Protein AF-A0A8T7MBM8-F1 (afdb_monomer_lite)

pLDDT: mean 78.68, std 24.79, range [20.05, 98.75]

Structure (mmCIF, N/CA/C/O backbone):
data_AF-A0A8T7MBM8-F1
#
_entry.id   AF-A0A8T7MBM8-F1
#
loop_
_atom_site.group_PDB
_atom_site.id
_atom_site.type_symbol
_atom_site.label_atom_id
_atom_site.label_alt_id
_atom_site.label_comp_id
_atom_site.label_asym_id
_atom_site.label_entity_id
_atom_site.label_seq_id
_atom_site.pdbx_PDB_ins_code
_atom_site.Cartn_x
_atom_site.Cartn_y
_atom_site.Cartn_z
_atom_site.occupancy
_atom_site.B_iso_or_equiv
_atom_site.auth_seq_id
_atom_site.auth_comp_id
_atom_site.auth_asym_id
_atom_site.auth_atom_id
_atom_site.pdbx_PDB_model_num
ATOM 1 N N . MET A 1 1 ? -38.009 -25.054 -40.367 1.00 29.86 1 MET A N 1
ATOM 2 C CA . MET A 1 1 ? -37.087 -24.595 -41.427 1.00 29.86 1 MET A CA 1
ATOM 3 C C . MET A 1 1 ? -36.625 -23.179 -41.097 1.00 29.86 1 MET A C 1
ATOM 5 O O . MET A 1 1 ? -37.466 -22.328 -40.868 1.00 29.86 1 MET A O 1
ATOM 9 N N . SER A 1 2 ? -35.303 -23.006 -40.994 1.00 27.53 2 SER A N 1
ATOM 10 C CA . SER A 1 2 ? -34.495 -21.773 -40.902 1.00 27.53 2 SER A CA 1
ATOM 11 C C . SER A 1 2 ? -34.910 -20.643 -39.937 1.00 27.53 2 SER A C 1
ATOM 13 O O . SER A 1 2 ? -35.693 -19.759 -40.271 1.00 27.53 2 SER A O 1
ATOM 15 N N . LYS A 1 3 ? -34.276 -20.630 -38.753 1.00 25.22 3 LYS A N 1
ATOM 16 C CA . LYS A 1 3 ? -34.106 -19.444 -37.896 1.00 25.22 3 LYS A CA 1
ATOM 17 C C . LYS A 1 3 ? -32.942 -18.608 -38.447 1.00 25.22 3 LYS A C 1
ATOM 19 O O . LYS A 1 3 ? -31.846 -19.143 -38.594 1.00 25.22 3 LYS A O 1
ATOM 24 N N . LYS A 1 4 ? -33.138 -17.305 -38.666 1.00 24.31 4 LYS A N 1
ATOM 25 C CA . LYS A 1 4 ? -32.042 -16.323 -38.681 1.00 24.31 4 LYS A CA 1
ATOM 26 C C . LYS A 1 4 ? -32.142 -15.478 -37.418 1.00 24.31 4 LYS A C 1
ATOM 28 O O . LYS A 1 4 ? -33.053 -14.674 -37.262 1.00 24.31 4 LYS A O 1
ATOM 33 N N . THR A 1 5 ? -31.208 -15.724 -36.511 1.00 25.12 5 THR A N 1
ATOM 34 C CA . THR A 1 5 ? -30.968 -14.957 -35.293 1.00 25.12 5 THR A CA 1
ATOM 35 C C . THR A 1 5 ? -30.115 -13.745 -35.666 1.00 25.12 5 THR A C 1
ATOM 37 O O . THR A 1 5 ? -29.025 -13.907 -36.214 1.00 25.12 5 THR A O 1
ATOM 40 N N . HIS A 1 6 ? -30.587 -12.535 -35.383 1.00 24.00 6 HIS A N 1
ATOM 41 C CA . HIS A 1 6 ? -29.722 -11.361 -35.292 1.00 24.00 6 HIS A CA 1
ATOM 42 C C . HIS A 1 6 ? -29.535 -11.043 -33.815 1.00 24.00 6 HIS A C 1
ATOM 44 O O . HIS A 1 6 ? -30.366 -10.405 -33.179 1.00 24.00 6 HIS A O 1
ATOM 50 N N . THR A 1 7 ? -28.448 -11.580 -33.267 1.00 22.77 7 THR A N 1
ATOM 51 C CA . THR A 1 7 ? -27.945 -11.247 -31.940 1.00 22.77 7 THR A CA 1
ATOM 52 C C . THR A 1 7 ? -27.159 -9.948 -32.073 1.00 22.77 7 THR A C 1
ATOM 54 O O . THR A 1 7 ? -26.075 -9.935 -32.654 1.00 22.77 7 THR A O 1
ATOM 57 N N . ILE A 1 8 ? -27.713 -8.846 -31.572 1.00 22.77 8 ILE A N 1
ATOM 58 C CA . ILE A 1 8 ? -26.940 -7.632 -31.306 1.00 22.77 8 ILE A CA 1
ATOM 59 C C . ILE A 1 8 ? -26.150 -7.916 -30.028 1.00 22.77 8 ILE A C 1
ATOM 61 O O . ILE A 1 8 ? -26.699 -7.927 -28.927 1.00 22.77 8 ILE A O 1
ATOM 65 N N . THR A 1 9 ? -24.868 -8.227 -30.187 1.00 20.84 9 THR A N 1
ATOM 66 C CA . THR A 1 9 ? -23.931 -8.398 -29.076 1.00 20.84 9 THR A CA 1
ATOM 67 C C . THR A 1 9 ? -23.603 -7.020 -28.511 1.00 20.84 9 THR A C 1
ATOM 69 O O . THR A 1 9 ? -22.792 -6.287 -29.071 1.00 20.84 9 THR A O 1
ATOM 72 N N . VAL A 1 10 ? -24.247 -6.654 -27.403 1.00 21.41 10 VAL A N 1
ATOM 73 C CA . VAL A 1 10 ? -23.812 -5.533 -26.564 1.00 21.41 10 VAL A CA 1
ATOM 74 C C . VAL A 1 10 ? -22.488 -5.944 -25.920 1.00 21.41 10 VAL A C 1
ATOM 76 O O . VAL A 1 10 ? -22.447 -6.823 -25.060 1.00 21.41 10 VAL A O 1
ATOM 79 N N . VAL A 1 11 ? -21.390 -5.349 -26.382 1.00 20.75 11 VAL A N 1
ATOM 80 C CA . VAL A 1 11 ? -20.059 -5.523 -25.795 1.00 20.75 11 VAL A CA 1
ATOM 81 C C . VAL A 1 11 ? -20.015 -4.717 -24.495 1.00 20.75 11 VAL A C 1
ATOM 83 O O . VAL A 1 11 ? -19.770 -3.516 -24.505 1.00 20.75 11 VAL A O 1
ATOM 86 N N . ALA A 1 12 ? -20.292 -5.371 -23.369 1.00 20.05 12 ALA A N 1
ATOM 87 C CA . ALA A 1 12 ? -20.020 -4.821 -22.046 1.00 20.05 12 ALA A CA 1
ATOM 88 C C . ALA A 1 12 ? -18.518 -4.975 -21.751 1.00 20.05 12 ALA A C 1
ATOM 90 O O . ALA A 1 12 ? -18.046 -6.074 -21.456 1.00 20.05 12 ALA A O 1
ATOM 91 N N . VAL A 1 13 ? -17.756 -3.886 -21.872 1.00 22.08 13 VAL A N 1
ATOM 92 C CA . VAL A 1 13 ? -16.358 -3.821 -21.425 1.00 22.08 13 VAL A CA 1
ATOM 93 C C . VAL A 1 13 ? -16.364 -3.507 -19.932 1.00 22.08 13 VAL A C 1
ATOM 95 O O . VAL A 1 13 ? -16.645 -2.386 -19.520 1.00 22.08 13 VAL A O 1
ATOM 98 N N . ILE A 1 14 ? -16.091 -4.521 -19.118 1.00 22.70 14 ILE A N 1
ATOM 99 C CA . ILE A 1 14 ? -15.909 -4.394 -17.674 1.00 22.70 14 ILE A CA 1
ATOM 100 C C . ILE A 1 14 ? -14.422 -4.097 -17.420 1.00 22.70 14 ILE A C 1
ATOM 102 O O . ILE A 1 14 ? -13.568 -4.956 -17.634 1.00 22.70 14 ILE A O 1
ATOM 106 N N . VAL A 1 15 ? -14.102 -2.872 -16.993 1.00 23.73 15 VAL A N 1
ATOM 107 C CA . VAL A 1 15 ? -12.749 -2.460 -16.579 1.00 23.73 15 VAL A CA 1
ATOM 108 C C . VAL A 1 15 ? -12.662 -2.565 -15.052 1.00 23.73 15 VAL A C 1
ATOM 110 O O . VAL A 1 15 ? -13.067 -1.645 -14.354 1.00 23.73 15 VAL A O 1
ATOM 113 N N . PHE A 1 16 ? -12.151 -3.686 -14.531 1.00 28.47 16 PHE A N 1
ATOM 114 C CA . PHE A 1 16 ? -11.891 -3.896 -13.088 1.00 28.47 16 PHE A CA 1
ATOM 115 C C . PHE A 1 16 ? -10.394 -3.901 -12.720 1.00 28.47 16 PHE A C 1
ATOM 117 O O . PHE A 1 16 ? -10.004 -4.377 -11.660 1.00 28.47 16 PHE A O 1
ATOM 124 N N . LEU A 1 17 ? -9.512 -3.384 -13.577 1.00 31.03 17 LEU A N 1
ATOM 125 C CA . LEU A 1 17 ? -8.062 -3.564 -13.428 1.00 31.03 17 LEU A CA 1
ATOM 126 C C . LEU A 1 17 ? -7.311 -2.235 -13.496 1.00 31.03 17 LEU A C 1
ATOM 128 O O . LEU A 1 17 ? -6.780 -1.870 -14.539 1.00 31.03 17 LEU A O 1
ATOM 132 N N . ALA A 1 18 ? -7.260 -1.531 -12.368 1.00 26.72 18 ALA A N 1
ATOM 133 C CA . ALA A 1 18 ? -6.303 -0.448 -12.129 1.00 26.72 18 ALA A CA 1
ATOM 134 C C . ALA A 1 18 ? -5.908 -0.370 -10.644 1.00 26.72 18 ALA A C 1
ATOM 136 O O . ALA A 1 18 ? -5.780 0.709 -10.078 1.00 26.72 18 ALA A O 1
ATOM 137 N N . MET A 1 19 ? -5.747 -1.518 -9.980 1.00 29.83 19 MET A N 1
ATOM 138 C CA . MET A 1 19 ? -5.136 -1.557 -8.650 1.00 29.83 19 MET A CA 1
ATOM 139 C C . MET A 1 19 ? -3.770 -2.208 -8.745 1.00 29.83 19 MET A C 1
ATOM 141 O O . MET A 1 19 ? -3.589 -3.388 -8.454 1.00 29.83 19 MET A O 1
ATOM 145 N N . GLY A 1 20 ? -2.806 -1.397 -9.177 1.00 30.84 20 GLY A N 1
ATOM 146 C CA . GLY A 1 20 ? -1.435 -1.603 -8.756 1.00 30.84 20 GLY A CA 1
ATOM 147 C C . GLY A 1 20 ? -1.306 -1.371 -7.252 1.00 30.84 20 GLY A C 1
ATOM 148 O O . GLY A 1 20 ? -2.107 -0.649 -6.671 1.00 30.84 20 GLY A O 1
ATOM 149 N N . ILE A 1 21 ? -0.328 -2.015 -6.624 1.00 36.88 21 ILE A N 1
ATOM 150 C CA . ILE A 1 21 ? -0.019 -1.957 -5.189 1.00 36.88 21 ILE A CA 1
ATOM 151 C C . ILE A 1 21 ? -0.068 -0.507 -4.673 1.00 36.88 21 ILE A C 1
ATOM 153 O O . ILE A 1 21 ? 0.828 0.284 -4.968 1.00 36.88 21 ILE A O 1
ATOM 157 N N . ILE A 1 22 ? -1.073 -0.158 -3.862 1.00 37.97 22 ILE A N 1
ATOM 158 C CA . ILE A 1 22 ? -1.137 1.146 -3.188 1.00 37.97 22 ILE A CA 1
ATOM 159 C C . ILE A 1 22 ? -0.985 0.939 -1.679 1.00 37.97 22 ILE A C 1
ATOM 161 O O . ILE A 1 22 ? -1.612 0.074 -1.087 1.00 37.97 22 ILE A O 1
ATOM 165 N N . GLY A 1 23 ? -0.032 1.621 -1.046 1.00 37.16 23 GLY A N 1
ATOM 166 C CA . GLY A 1 23 ? 0.089 1.693 0.417 1.00 37.16 23 GLY A CA 1
ATOM 167 C C . GLY A 1 23 ? 1.102 2.750 0.840 1.00 37.16 23 GLY A C 1
ATOM 168 O O . GLY A 1 23 ? 2.300 2.537 0.731 1.00 37.16 23 GLY A O 1
ATOM 169 N N . THR A 1 24 ? 0.628 3.933 1.199 1.00 40.53 24 THR A N 1
ATOM 170 C CA . THR A 1 24 ? 1.448 5.110 1.530 1.00 40.53 24 THR A CA 1
ATOM 171 C C . THR A 1 24 ? 2.363 4.931 2.747 1.00 40.53 24 THR A C 1
ATOM 173 O O . THR A 1 24 ? 2.031 4.253 3.708 1.00 40.53 24 THR A O 1
ATOM 176 N N . CYS A 1 25 ? 3.493 5.630 2.729 1.00 36.38 25 CYS A N 1
ATOM 177 C CA . CYS A 1 25 ? 4.269 5.962 3.914 1.00 36.38 25 CYS A CA 1
ATOM 178 C C . CYS A 1 25 ? 4.114 7.460 4.188 1.00 36.38 25 CYS A C 1
ATOM 180 O O . CYS A 1 25 ? 4.230 8.268 3.269 1.00 36.38 25 CYS A O 1
ATOM 182 N N . ALA A 1 26 ? 3.866 7.846 5.438 1.00 34.12 26 ALA A N 1
ATOM 183 C CA . ALA A 1 26 ? 3.839 9.253 5.813 1.00 34.12 26 ALA A CA 1
ATOM 184 C C . ALA A 1 26 ? 5.271 9.809 5.893 1.00 34.12 26 ALA A C 1
ATOM 186 O O . ALA A 1 26 ? 6.105 9.323 6.660 1.00 34.12 26 ALA A O 1
ATOM 187 N N . GLY A 1 27 ? 5.558 10.834 5.088 1.00 30.20 27 GLY A N 1
ATOM 188 C CA . GLY A 1 27 ? 6.744 11.667 5.251 1.00 30.20 27 GLY A CA 1
ATOM 189 C C . GLY A 1 27 ? 6.566 12.543 6.489 1.00 30.20 27 GLY A C 1
ATOM 190 O O . GLY A 1 27 ? 5.697 13.412 6.505 1.00 30.20 27 GLY A O 1
ATOM 191 N N . TYR A 1 28 ? 7.347 12.303 7.543 1.00 36.00 28 TYR A N 1
ATOM 192 C CA . TYR A 1 28 ? 7.216 13.037 8.804 1.00 36.00 28 TYR A CA 1
ATOM 193 C C . TYR A 1 28 ? 8.291 14.108 8.964 1.00 36.00 28 TYR A C 1
ATOM 195 O O . TYR A 1 28 ? 9.473 13.848 8.764 1.00 36.00 28 TYR A O 1
ATOM 203 N N . LYS A 1 29 ? 7.856 15.290 9.416 1.00 29.52 29 LYS A N 1
ATOM 204 C CA . LYS A 1 29 ? 8.681 16.240 10.172 1.00 29.52 29 LYS A CA 1
ATOM 205 C C . LYS A 1 29 ? 8.641 15.821 11.648 1.00 29.52 29 LYS A C 1
ATOM 207 O O . LYS A 1 29 ? 7.559 15.553 12.174 1.00 29.52 29 LYS A O 1
ATOM 212 N N . GLU A 1 30 ? 9.793 15.741 12.312 1.00 25.31 30 GLU A N 1
ATOM 213 C CA . GLU A 1 30 ? 9.863 15.484 13.754 1.00 25.31 30 GLU A CA 1
ATOM 214 C C . GLU A 1 30 ? 9.206 16.632 14.535 1.00 25.31 30 GLU A C 1
ATOM 216 O O . GLU A 1 30 ? 9.750 17.726 14.660 1.00 25.31 30 GLU A O 1
ATOM 221 N N . THR A 1 31 ? 8.037 16.379 15.116 1.00 25.94 31 THR A N 1
ATOM 222 C CA . THR A 1 31 ? 7.564 17.128 16.286 1.00 25.94 31 THR A CA 1
ATOM 223 C C . THR A 1 31 ? 7.212 16.118 17.365 1.00 25.94 31 THR A C 1
ATOM 225 O O . THR A 1 31 ? 6.305 15.308 17.175 1.00 25.94 31 THR A O 1
ATOM 228 N N . SER A 1 32 ? 7.967 16.147 18.467 1.00 27.31 32 SER A N 1
ATOM 229 C CA . SER A 1 32 ? 7.817 15.267 19.631 1.00 27.31 32 SER A CA 1
ATOM 230 C C . SER A 1 32 ? 6.356 15.155 20.088 1.00 27.31 32 SER A C 1
ATOM 232 O O . SER A 1 32 ? 5.715 16.154 20.410 1.00 27.31 32 SER A O 1
ATOM 234 N N . LEU A 1 33 ? 5.845 13.921 20.148 1.00 32.19 33 LEU A N 1
ATOM 235 C CA . LEU A 1 33 ? 4.547 13.568 20.742 1.00 32.19 33 LEU A CA 1
ATOM 236 C C . LEU A 1 33 ? 4.649 13.250 22.246 1.00 32.19 33 LEU A C 1
ATOM 238 O O . LEU A 1 33 ? 3.642 12.918 22.870 1.00 32.19 33 LEU A O 1
ATOM 242 N N . PHE A 1 34 ? 5.835 13.374 22.849 1.00 27.62 34 PHE A N 1
ATOM 243 C CA . PHE A 1 34 ? 6.048 13.103 24.267 1.00 27.62 34 PHE A CA 1
ATOM 244 C C . PHE A 1 34 ? 6.213 14.408 25.045 1.00 27.62 34 PHE A C 1
ATOM 246 O O . PHE A 1 34 ? 7.314 14.923 25.218 1.00 27.62 34 PHE A O 1
ATOM 253 N N . ALA A 1 35 ? 5.097 14.921 25.557 1.00 25.48 35 ALA A N 1
ATOM 254 C CA . ALA A 1 35 ? 5.090 15.833 26.694 1.00 25.48 35 ALA A CA 1
ATOM 255 C C . ALA A 1 35 ? 4.157 15.250 27.763 1.00 25.48 35 ALA A C 1
ATOM 257 O O . ALA A 1 35 ? 2.996 15.635 27.880 1.00 25.48 35 ALA A O 1
ATOM 258 N N . ALA A 1 36 ? 4.655 14.268 28.517 1.00 26.75 36 ALA A N 1
ATOM 259 C CA . ALA A 1 36 ? 4.037 13.880 29.778 1.00 26.75 36 ALA A CA 1
ATOM 260 C C . ALA A 1 36 ? 4.578 14.818 30.864 1.00 26.75 36 ALA A C 1
ATOM 262 O O . ALA A 1 36 ? 5.779 14.848 31.135 1.00 26.75 36 ALA A O 1
ATOM 263 N N . GLY A 1 37 ? 3.688 15.630 31.434 1.00 27.45 37 GLY A N 1
ATOM 264 C CA . GLY A 1 37 ? 4.007 16.552 32.512 1.00 27.45 37 GLY A CA 1
ATOM 265 C C . GLY A 1 37 ? 4.448 15.807 33.768 1.00 27.45 37 GLY A C 1
ATOM 266 O O . GLY A 1 37 ? 3.707 14.995 34.311 1.00 27.45 37 GLY A O 1
ATOM 267 N N . SER A 1 38 ? 5.644 16.135 34.249 1.00 24.95 38 SER A N 1
ATOM 268 C CA . SER A 1 38 ? 6.058 15.883 35.625 1.00 24.95 38 SER A CA 1
ATOM 269 C C . SER A 1 38 ? 6.191 17.235 36.310 1.00 24.95 38 SER A C 1
ATOM 271 O O . SER A 1 38 ? 7.132 17.985 36.059 1.00 24.95 38 SER A O 1
ATOM 273 N N . SER A 1 39 ? 5.220 17.565 37.157 1.00 25.48 39 SER A N 1
ATOM 274 C CA . SER A 1 39 ? 5.284 18.706 38.060 1.00 25.48 39 SER A CA 1
ATOM 275 C C . SER A 1 39 ? 6.309 18.430 39.161 1.00 25.48 39 SER A C 1
ATOM 277 O O . SER A 1 39 ? 6.067 17.599 40.035 1.00 25.48 39 SER A O 1
ATOM 279 N N . ALA A 1 40 ? 7.426 19.151 39.149 1.00 25.19 40 ALA A N 1
ATOM 280 C CA . ALA A 1 40 ? 8.284 19.308 40.315 1.00 25.19 40 ALA A CA 1
ATOM 281 C C . ALA A 1 40 ? 8.588 20.800 40.484 1.00 25.19 40 ALA A C 1
ATOM 283 O O . ALA A 1 40 ? 9.134 21.442 39.588 1.00 25.19 40 ALA A O 1
ATOM 284 N N . GLN A 1 41 ? 8.145 21.349 41.615 1.00 25.92 41 GLN A N 1
ATOM 285 C CA . GLN A 1 41 ? 8.339 22.734 42.037 1.00 25.92 41 GLN A CA 1
ATOM 286 C C . GLN A 1 41 ? 9.830 23.099 42.045 1.00 25.92 41 GLN A C 1
ATOM 288 O O . GLN A 1 41 ? 10.631 22.394 42.657 1.00 25.92 41 GLN A O 1
ATOM 293 N N . GLN A 1 42 ? 10.185 24.221 41.415 1.00 27.05 42 GLN A N 1
ATOM 294 C CA . GLN A 1 42 ? 11.493 24.853 41.572 1.00 27.05 42 GLN A CA 1
ATOM 295 C C . GLN A 1 42 ? 11.333 26.166 42.332 1.00 27.05 42 GLN A C 1
ATOM 297 O O . GLN A 1 42 ? 10.717 27.118 41.856 1.00 27.05 42 GLN A O 1
ATOM 302 N N . ASP A 1 43 ? 11.883 26.146 43.541 1.00 25.41 43 ASP A N 1
ATOM 303 C CA . ASP A 1 43 ? 12.053 27.273 44.441 1.00 25.41 43 ASP A CA 1
ATOM 304 C C . ASP A 1 43 ? 13.228 28.146 43.969 1.00 25.41 43 ASP A C 1
ATOM 306 O O . ASP A 1 43 ? 14.230 27.660 43.435 1.00 25.41 43 ASP A O 1
ATOM 310 N N . THR A 1 44 ? 13.076 29.455 44.119 1.00 26.00 44 THR A N 1
ATOM 311 C CA . THR A 1 44 ? 13.998 30.476 43.613 1.00 26.00 44 THR A CA 1
ATOM 312 C C . THR A 1 44 ? 15.154 30.731 44.580 1.00 26.00 44 THR A C 1
ATOM 314 O O . THR A 1 44 ? 14.929 30.756 45.784 1.00 26.00 44 THR A O 1
ATOM 317 N N . THR A 1 45 ? 16.354 31.010 44.045 1.00 26.06 45 THR A N 1
ATOM 318 C CA . THR A 1 45 ? 17.342 32.053 44.449 1.00 26.06 45 THR A CA 1
ATOM 319 C C . THR A 1 45 ? 18.807 31.585 44.340 1.00 26.06 45 THR A C 1
ATOM 321 O O . THR A 1 45 ? 19.203 30.637 45.010 1.00 26.06 45 THR A O 1
ATOM 324 N N . ASN A 1 46 ? 19.628 32.263 43.508 1.00 28.33 46 ASN A N 1
ATOM 325 C CA . ASN A 1 46 ? 20.942 32.864 43.862 1.00 28.33 46 ASN A CA 1
ATOM 326 C C . ASN A 1 46 ? 21.782 33.352 42.639 1.00 28.33 46 ASN A C 1
ATOM 328 O O . ASN A 1 46 ? 21.533 32.900 41.522 1.00 28.33 46 ASN A O 1
ATOM 332 N N . PRO A 1 47 ? 22.736 34.306 42.825 1.00 34.12 47 PRO A N 1
ATOM 333 C CA . PRO A 1 47 ? 23.270 35.241 41.807 1.00 34.12 47 PRO A CA 1
ATOM 334 C C . PRO A 1 47 ? 24.690 34.881 41.256 1.00 34.12 47 PRO A C 1
ATOM 336 O O . PRO A 1 47 ? 25.244 33.862 41.667 1.00 34.12 47 PRO A O 1
ATOM 339 N N . PRO A 1 48 ? 25.289 35.652 40.300 1.00 35.84 48 PRO A N 1
ATOM 340 C CA . PRO A 1 48 ? 26.323 35.157 39.368 1.00 35.84 48 PRO A CA 1
ATOM 341 C C . PRO A 1 48 ? 27.791 35.287 39.858 1.00 35.84 48 PRO A C 1
ATOM 343 O O . PRO A 1 48 ? 28.049 36.002 40.828 1.00 35.84 48 PRO A O 1
ATOM 346 N N . PRO A 1 49 ? 28.775 34.631 39.187 1.00 36.44 49 PRO A N 1
ATOM 347 C CA . PRO A 1 49 ? 30.157 34.506 39.677 1.00 36.44 49 PRO A CA 1
ATOM 348 C C . PRO A 1 49 ? 31.153 35.561 39.118 1.00 36.44 49 PRO A C 1
ATOM 350 O O . PRO A 1 49 ? 30.892 36.149 38.067 1.00 36.44 49 PRO A O 1
ATOM 353 N N . PRO A 1 50 ? 32.329 35.767 39.765 1.00 33.66 50 PRO A N 1
ATOM 354 C CA . PRO A 1 50 ? 33.385 36.697 39.324 1.00 33.66 50 PRO A CA 1
ATOM 355 C C . PRO A 1 50 ? 34.553 36.017 38.541 1.00 33.66 50 PRO A C 1
ATOM 357 O O . PRO A 1 50 ? 34.592 34.788 38.452 1.00 33.66 50 PRO A O 1
ATOM 360 N N . PRO A 1 51 ? 35.505 36.782 37.939 1.00 38.12 51 PRO A N 1
ATOM 361 C CA . PRO A 1 51 ? 36.320 36.330 36.798 1.00 38.12 51 PRO A CA 1
ATOM 362 C C . PRO A 1 51 ? 37.751 35.817 37.111 1.00 38.12 51 PRO A C 1
ATOM 364 O O . PRO A 1 51 ? 38.284 35.967 38.206 1.00 38.12 51 PRO A O 1
ATOM 367 N N . ARG A 1 52 ? 38.361 35.207 36.078 1.00 35.28 52 ARG A N 1
ATOM 368 C CA . ARG A 1 52 ? 39.634 34.442 36.001 1.00 35.28 52 ARG A CA 1
ATOM 369 C C . ARG A 1 52 ? 40.913 35.316 35.853 1.00 35.28 52 ARG A C 1
ATOM 371 O O . ARG A 1 52 ? 40.815 36.377 35.242 1.00 35.28 52 ARG A O 1
ATOM 378 N N . PRO A 1 53 ? 42.127 34.827 36.219 1.00 30.91 53 PRO A N 1
ATOM 379 C CA . PRO A 1 53 ? 43.420 35.381 35.768 1.00 30.91 53 PRO A CA 1
ATOM 380 C C . PRO A 1 53 ? 44.268 34.474 34.825 1.00 30.91 53 PRO A C 1
ATOM 382 O O . PRO A 1 53 ? 44.042 33.270 34.708 1.00 30.91 53 PRO A O 1
ATOM 385 N N . GLN A 1 54 ? 45.238 35.101 34.135 1.00 27.61 54 GLN A N 1
ATOM 386 C CA . GLN A 1 54 ? 46.070 34.640 32.997 1.00 27.61 54 GLN A CA 1
ATOM 387 C C . GLN A 1 54 ? 47.527 34.216 33.351 1.00 27.61 54 GLN A C 1
ATOM 389 O O . GLN A 1 54 ? 48.066 34.665 34.359 1.00 27.61 54 GLN A O 1
ATOM 394 N N . SER A 1 55 ? 48.188 33.529 32.390 1.00 30.03 55 SER A N 1
ATOM 395 C CA . SER A 1 55 ? 49.585 33.710 31.877 1.00 30.03 55 SER A CA 1
ATOM 396 C C . SER A 1 55 ? 50.632 32.555 31.974 1.00 30.03 55 SER A C 1
ATOM 398 O O . SER A 1 55 ? 50.597 31.727 32.873 1.00 30.03 55 SER A O 1
ATOM 400 N N . SER A 1 56 ? 51.489 32.522 30.931 1.00 27.14 56 SER A N 1
ATOM 401 C CA . SER A 1 56 ? 52.381 31.518 30.259 1.00 27.14 56 SER A CA 1
ATOM 402 C C . SER A 1 56 ? 53.774 31.271 30.940 1.00 27.14 56 SER A C 1
ATOM 404 O O . SER A 1 56 ? 53.857 31.676 32.095 1.00 27.14 56 SER A O 1
ATOM 406 N N . PRO A 1 57 ? 54.902 30.726 30.343 1.00 39.06 57 PRO A N 1
ATOM 407 C CA . PRO A 1 57 ? 55.268 30.296 28.955 1.00 39.06 57 PRO A CA 1
ATOM 408 C C . PRO A 1 57 ? 56.183 29.016 28.776 1.00 39.06 57 PRO A C 1
ATOM 410 O O . PRO A 1 57 ? 56.453 28.280 29.716 1.00 39.06 57 PRO A O 1
ATOM 413 N N . ARG A 1 58 ? 56.657 28.761 27.528 1.00 29.09 58 ARG A N 1
ATOM 414 C CA . ARG A 1 58 ? 57.463 27.622 26.961 1.00 29.09 58 ARG A CA 1
ATOM 415 C C . ARG A 1 58 ? 58.900 28.054 26.531 1.00 29.09 58 ARG A C 1
ATOM 417 O O . ARG A 1 58 ? 59.081 29.257 26.361 1.00 29.09 58 ARG A O 1
ATOM 424 N N . PRO A 1 59 ? 59.883 27.144 26.258 1.00 32.81 59 PRO A N 1
ATOM 425 C CA . PRO A 1 59 ? 60.521 27.042 24.898 1.00 32.81 59 PRO A CA 1
ATOM 426 C C . PRO A 1 59 ? 61.040 25.616 24.459 1.00 32.81 59 PRO A C 1
ATOM 428 O O . PRO A 1 59 ? 61.403 24.823 25.315 1.00 32.81 59 PRO A O 1
ATOM 431 N N . GLN A 1 60 ? 60.840 25.161 23.190 1.00 26.22 60 GLN A N 1
ATOM 432 C CA . GLN A 1 60 ? 61.782 24.906 22.028 1.00 26.22 60 GLN A CA 1
ATOM 433 C C . GLN A 1 60 ? 62.693 23.630 22.130 1.00 26.22 60 GLN A C 1
ATOM 435 O O . GLN A 1 60 ? 63.221 23.395 23.198 1.00 26.22 60 GLN A O 1
ATOM 440 N N . SER A 1 61 ? 62.966 22.732 21.145 1.00 26.48 61 SER A N 1
ATOM 441 C CA . SER A 1 61 ? 63.059 22.758 19.658 1.00 26.48 61 SER A CA 1
ATOM 442 C C . SER A 1 61 ? 63.065 21.339 18.966 1.00 26.48 61 SER A C 1
ATOM 444 O O . SER A 1 61 ? 63.558 20.378 19.540 1.00 26.48 61 SER A O 1
ATOM 446 N N . SER A 1 62 ? 62.460 21.283 17.756 1.00 23.91 62 SER A N 1
ATOM 447 C CA . SER A 1 62 ? 62.503 20.487 16.471 1.00 23.91 62 SER A CA 1
ATOM 448 C C . SER A 1 62 ? 63.390 19.225 16.196 1.00 23.91 62 SER A C 1
ATOM 450 O O . SER A 1 62 ? 64.349 19.039 16.933 1.00 23.91 62 SER A O 1
ATOM 452 N N . PRO A 1 63 ? 63.243 18.456 15.055 1.00 32.22 63 PRO A N 1
ATOM 453 C CA . PRO A 1 63 ? 62.222 18.413 13.969 1.00 32.22 63 PRO A CA 1
ATOM 454 C C . PRO A 1 63 ? 61.662 17.005 13.536 1.00 32.22 63 PRO A C 1
ATOM 456 O O . PRO A 1 63 ? 62.089 15.948 13.983 1.00 32.22 63 PRO A O 1
ATOM 459 N N . ARG A 1 64 ? 60.684 17.075 12.610 1.00 24.25 64 ARG A N 1
ATOM 460 C CA . ARG A 1 64 ? 59.709 16.126 11.992 1.00 24.25 64 ARG A CA 1
ATOM 461 C C . ARG A 1 64 ? 60.261 14.921 11.178 1.00 24.25 64 ARG A C 1
ATOM 463 O O . ARG A 1 64 ? 61.340 15.029 10.605 1.00 24.25 64 ARG A O 1
ATOM 470 N N . PRO A 1 65 ? 59.425 13.881 10.939 1.00 24.58 65 PRO A N 1
ATOM 471 C CA . PRO A 1 65 ? 58.793 13.730 9.614 1.00 24.58 65 PRO A CA 1
ATOM 472 C C . PRO A 1 65 ? 57.259 13.561 9.640 1.00 24.58 65 PRO A C 1
ATOM 474 O O . PRO A 1 65 ? 56.632 13.333 10.669 1.00 24.58 65 PRO A O 1
ATOM 477 N N . GLN A 1 66 ? 56.668 13.816 8.475 1.00 24.61 66 GLN A N 1
ATOM 478 C CA . GLN A 1 66 ? 55.279 14.182 8.197 1.00 24.61 66 GLN A CA 1
ATOM 479 C C . GLN A 1 66 ? 54.222 13.126 8.575 1.00 24.61 66 GLN A C 1
ATOM 481 O O . GLN A 1 66 ? 54.186 12.042 8.007 1.00 24.61 66 GLN A O 1
ATOM 486 N N . SER A 1 67 ? 53.275 13.521 9.430 1.00 26.30 67 SER A N 1
ATOM 487 C CA . SER A 1 67 ? 51.912 12.984 9.483 1.00 26.30 67 SER A CA 1
ATOM 488 C C . SER A 1 67 ? 50.912 14.072 9.067 1.00 26.30 67 SER A C 1
ATOM 490 O O . SER A 1 67 ? 51.105 15.265 9.345 1.00 26.30 67 SER A O 1
ATOM 492 N N . SER A 1 68 ? 49.895 13.648 8.320 1.00 26.19 68 SER A N 1
ATOM 493 C CA . SER A 1 68 ? 48.818 14.454 7.741 1.00 26.19 68 SER A CA 1
ATOM 494 C C . SER A 1 68 ? 47.938 15.107 8.822 1.00 26.19 68 SER A C 1
ATOM 496 O O . SER A 1 68 ? 47.630 14.440 9.810 1.00 26.19 68 SER A O 1
ATOM 498 N N . PRO A 1 69 ? 47.504 16.375 8.669 1.00 25.81 69 PRO A N 1
ATOM 499 C CA . PRO A 1 69 ? 46.546 17.001 9.578 1.00 25.81 69 PRO A CA 1
ATOM 500 C C . PRO A 1 69 ? 45.089 16.610 9.250 1.00 25.81 69 PRO A C 1
ATOM 502 O O . PRO A 1 69 ? 44.798 16.238 8.111 1.00 25.81 69 PRO A O 1
ATOM 505 N N . PRO A 1 70 ? 44.176 16.715 10.233 1.00 25.66 70 PRO A N 1
ATOM 506 C CA . PRO A 1 70 ? 42.769 16.333 10.107 1.00 25.66 70 PRO A CA 1
ATOM 507 C C . PRO A 1 70 ? 41.997 17.324 9.219 1.00 25.66 70 PRO A C 1
ATOM 509 O O . PRO A 1 70 ? 42.369 18.502 9.178 1.00 25.66 70 PRO A O 1
ATOM 512 N N . PRO A 1 71 ? 40.909 16.915 8.535 1.00 25.72 71 PRO A N 1
ATOM 513 C CA . PRO A 1 71 ? 40.091 17.867 7.806 1.00 25.72 71 PRO A CA 1
ATOM 514 C C . PRO A 1 71 ? 39.377 18.812 8.774 1.00 25.72 71 PRO A C 1
ATOM 516 O O . PRO A 1 71 ? 38.843 18.420 9.810 1.00 25.72 71 PRO A O 1
ATOM 519 N N . SER A 1 72 ? 39.416 20.077 8.390 1.00 24.27 72 SER A N 1
ATOM 520 C CA . SER A 1 72 ? 38.826 21.256 9.003 1.00 24.27 72 SER A CA 1
ATOM 521 C C . SER A 1 72 ? 37.334 21.132 9.319 1.00 24.27 72 SER A C 1
ATOM 523 O O . SER A 1 72 ? 36.549 20.733 8.462 1.00 24.27 72 SER A O 1
ATOM 525 N N . ASN A 1 73 ? 36.949 21.641 10.493 1.00 29.64 73 ASN A N 1
ATOM 526 C CA . ASN A 1 73 ? 35.605 22.153 10.757 1.00 29.64 73 ASN A CA 1
ATOM 527 C C . ASN A 1 73 ? 35.300 23.273 9.745 1.00 29.64 73 ASN A C 1
ATOM 529 O O . ASN A 1 73 ? 35.776 24.399 9.891 1.00 29.64 73 ASN A O 1
ATOM 533 N N . GLN A 1 74 ? 34.533 22.948 8.707 1.00 26.17 74 GLN A N 1
ATOM 534 C CA . GLN A 1 74 ? 33.788 23.913 7.906 1.00 26.17 74 GLN A CA 1
ATOM 535 C C . GLN A 1 74 ? 32.312 23.784 8.275 1.00 26.17 74 GLN A C 1
ATOM 537 O O . GLN A 1 74 ? 31.823 22.689 8.539 1.00 26.17 74 GLN A O 1
ATOM 542 N N . GLY A 1 75 ? 31.668 24.943 8.399 1.00 24.81 75 GLY A N 1
ATOM 543 C CA . GLY A 1 75 ? 30.429 25.152 9.131 1.00 24.81 75 GLY A CA 1
ATOM 544 C C . GLY A 1 75 ? 29.299 24.200 8.765 1.00 24.81 75 GLY A C 1
ATOM 545 O O . GLY A 1 75 ? 29.059 23.898 7.598 1.00 24.81 75 GLY A O 1
ATOM 546 N N . GLN A 1 76 ? 28.574 23.794 9.806 1.00 25.27 76 GLN A N 1
ATOM 547 C CA . GLN A 1 76 ? 27.209 23.308 9.699 1.00 25.27 76 GLN A CA 1
ATOM 548 C C . GLN A 1 76 ? 26.414 24.290 8.840 1.00 25.27 76 GLN A C 1
ATOM 550 O O . GLN A 1 76 ? 26.144 25.418 9.247 1.00 25.27 76 GLN A O 1
ATOM 555 N N . ASN A 1 77 ? 26.071 23.844 7.642 1.00 23.22 77 ASN A N 1
ATOM 556 C CA . ASN A 1 77 ? 25.016 24.422 6.842 1.00 23.22 77 ASN A CA 1
ATOM 557 C C . ASN A 1 77 ? 23.763 23.606 7.203 1.00 23.22 77 ASN A C 1
ATOM 559 O O . ASN A 1 77 ? 23.693 22.442 6.807 1.00 23.22 77 ASN A O 1
ATOM 563 N N . PRO A 1 78 ? 22.817 24.115 8.014 1.00 29.17 78 PRO A N 1
ATOM 564 C CA . PRO A 1 78 ? 21.556 23.426 8.249 1.00 29.17 78 PRO A CA 1
ATOM 565 C C . PRO A 1 78 ? 20.689 23.651 7.006 1.00 29.17 78 PRO A C 1
ATOM 567 O O . PRO A 1 78 ? 19.916 24.602 6.930 1.00 29.17 78 PRO A O 1
ATOM 570 N N . GLY A 1 79 ? 20.915 22.844 5.970 1.00 24.91 79 GLY A N 1
ATOM 571 C CA . GLY A 1 79 ? 20.306 23.013 4.657 1.00 24.91 79 GLY A CA 1
ATOM 572 C C . GLY A 1 79 ? 19.772 21.694 4.112 1.00 24.91 79 GLY A C 1
ATOM 573 O O . GLY A 1 79 ? 20.556 20.795 3.829 1.00 24.91 79 GLY A O 1
ATOM 574 N N . ALA A 1 80 ? 18.449 21.661 3.916 1.00 27.11 80 ALA A N 1
ATOM 575 C CA . ALA A 1 80 ? 17.638 20.636 3.251 1.00 27.11 80 ALA A CA 1
ATOM 576 C C . ALA A 1 80 ? 17.445 19.297 3.995 1.00 27.11 80 ALA A C 1
ATOM 578 O O . ALA A 1 80 ? 18.001 18.271 3.610 1.00 27.11 80 ALA A O 1
ATOM 579 N N . ASP A 1 81 ? 16.532 19.278 4.974 1.00 28.61 81 ASP A N 1
ATOM 580 C CA . ASP A 1 81 ? 15.880 18.038 5.422 1.00 28.61 81 ASP A CA 1
ATOM 581 C C . ASP A 1 81 ? 14.922 17.534 4.329 1.00 28.61 81 ASP A C 1
ATOM 583 O O . ASP A 1 81 ? 13.718 17.805 4.317 1.00 28.61 81 ASP A O 1
ATOM 587 N N . SER A 1 82 ? 15.473 16.803 3.358 1.00 33.72 82 SER A N 1
ATOM 588 C CA . SER A 1 82 ? 14.689 15.915 2.503 1.00 33.72 82 SER A CA 1
ATOM 589 C C . SER A 1 82 ? 14.039 14.849 3.383 1.00 33.72 82 SER A C 1
ATOM 591 O O . SER A 1 82 ? 14.732 14.220 4.180 1.00 33.72 82 SER A O 1
ATOM 593 N N . THR A 1 83 ? 12.741 14.601 3.228 1.00 47.56 83 THR A N 1
ATOM 594 C CA . THR A 1 83 ? 12.059 13.457 3.847 1.00 47.56 83 THR A CA 1
ATOM 595 C C . THR A 1 83 ? 12.708 12.175 3.318 1.00 47.56 83 THR A C 1
ATOM 597 O O . THR A 1 83 ? 12.411 11.735 2.211 1.00 47.56 83 THR A O 1
ATOM 600 N N . GLN A 1 84 ? 13.671 11.613 4.054 1.00 59.56 84 GLN A N 1
ATOM 601 C CA . GLN A 1 84 ? 14.366 10.405 3.624 1.00 59.56 84 GLN A CA 1
ATOM 602 C C . GLN A 1 84 ? 13.504 9.184 3.946 1.00 59.56 84 GLN A C 1
ATOM 604 O O . GLN A 1 84 ? 13.229 8.886 5.109 1.00 59.56 84 GLN A O 1
ATOM 609 N N . TYR A 1 85 ? 13.077 8.462 2.911 1.00 76.94 85 TYR A N 1
ATOM 610 C CA . TYR A 1 85 ? 12.439 7.160 3.071 1.00 76.94 85 TYR A CA 1
ATOM 611 C C . TYR A 1 85 ? 13.507 6.137 3.444 1.00 76.94 85 TYR A C 1
ATOM 613 O O . TYR A 1 85 ? 14.179 5.591 2.580 1.00 76.94 85 TYR A O 1
ATOM 621 N N . THR A 1 86 ? 13.683 5.894 4.740 1.00 85.75 86 THR A N 1
ATOM 622 C CA . THR A 1 86 ? 14.629 4.898 5.254 1.00 85.75 86 THR A CA 1
ATOM 623 C C . THR A 1 86 ? 13.905 3.847 6.078 1.00 85.75 86 THR A C 1
ATOM 625 O O . THR A 1 86 ? 12.809 4.070 6.603 1.00 85.75 86 THR A O 1
ATOM 628 N N . LEU A 1 87 ? 14.536 2.681 6.217 1.00 86.62 87 LEU A N 1
ATOM 629 C CA . LEU A 1 87 ? 14.043 1.637 7.109 1.00 86.62 87 LEU A CA 1
ATOM 630 C C . LEU A 1 87 ? 13.989 2.119 8.567 1.00 86.62 87 LEU A C 1
ATOM 632 O O . LEU A 1 87 ? 13.039 1.816 9.282 1.00 86.62 87 LEU A O 1
ATOM 636 N N . GLU A 1 88 ? 14.975 2.911 8.990 1.00 86.81 88 GLU A N 1
ATOM 637 C CA . GLU A 1 88 ? 15.023 3.494 10.332 1.00 86.81 88 GLU A CA 1
ATOM 638 C C . GLU A 1 88 ? 13.839 4.435 10.582 1.00 86.81 88 GLU A C 1
ATOM 640 O O . GLU A 1 88 ? 13.141 4.293 11.586 1.00 86.81 88 GLU A O 1
ATOM 645 N N . GLN A 1 89 ? 13.521 5.304 9.617 1.00 85.19 89 GLN A N 1
ATOM 646 C CA . GLN A 1 89 ? 12.351 6.175 9.691 1.00 85.19 89 GLN A CA 1
ATOM 647 C C . GLN A 1 89 ? 11.046 5.370 9.742 1.00 85.19 89 GLN A C 1
ATOM 649 O O . GLN A 1 89 ? 10.165 5.673 10.551 1.00 85.19 89 GLN A O 1
ATOM 654 N N . ALA A 1 90 ? 10.918 4.325 8.918 1.00 85.38 90 ALA A N 1
ATOM 655 C CA . ALA A 1 90 ? 9.738 3.460 8.904 1.00 85.38 90 ALA A CA 1
ATOM 656 C C . ALA A 1 90 ? 9.550 2.687 10.224 1.00 85.38 90 ALA A C 1
ATOM 658 O O . ALA A 1 90 ? 8.423 2.384 10.622 1.00 85.38 90 ALA A O 1
ATOM 659 N N . MET A 1 91 ? 10.642 2.385 10.925 1.00 87.69 91 MET A N 1
ATOM 660 C CA . MET A 1 91 ? 10.632 1.710 12.224 1.00 87.69 91 MET A CA 1
ATOM 661 C C . MET A 1 91 ? 10.564 2.669 13.419 1.00 87.69 91 MET A C 1
ATOM 663 O O . MET A 1 91 ? 10.478 2.201 14.554 1.00 87.69 91 MET A O 1
ATOM 667 N N . SER A 1 92 ? 10.596 3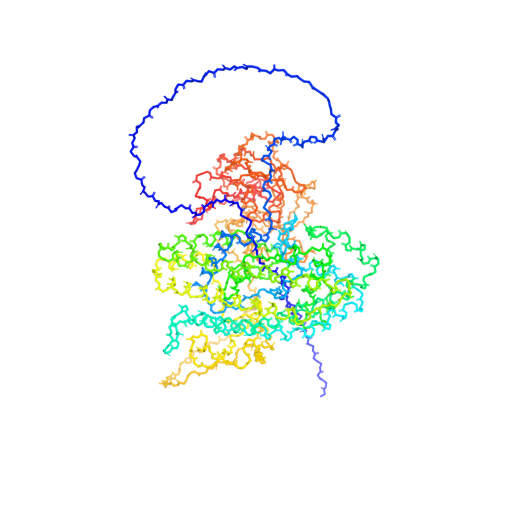.985 13.188 1.00 87.06 92 SER A N 1
ATOM 668 C CA . SER A 1 92 ? 10.514 4.980 14.257 1.00 87.06 92 SER A CA 1
ATOM 669 C C . SER A 1 92 ? 9.194 4.886 15.026 1.00 87.06 92 SER A C 1
ATOM 671 O O . SER A 1 92 ? 8.135 4.583 14.465 1.00 87.06 92 SER A O 1
ATOM 673 N N . ASP A 1 93 ? 9.248 5.211 16.318 1.00 87.19 93 ASP A N 1
ATOM 674 C CA . ASP A 1 93 ? 8.098 5.156 17.224 1.00 87.19 93 ASP A CA 1
ATOM 675 C C . ASP A 1 93 ? 6.908 5.961 16.684 1.00 87.19 93 ASP A C 1
ATOM 677 O O . ASP A 1 93 ? 5.769 5.506 16.746 1.00 87.19 93 ASP A O 1
ATOM 681 N N . ASN A 1 94 ? 7.166 7.132 16.096 1.00 83.69 94 ASN A N 1
ATOM 682 C CA . ASN A 1 94 ? 6.124 7.990 15.538 1.00 83.69 94 ASN A CA 1
ATOM 683 C C . ASN A 1 94 ? 5.464 7.390 14.282 1.00 83.69 94 ASN A C 1
ATOM 685 O O . ASN A 1 94 ? 4.234 7.405 14.159 1.00 83.69 94 ASN A O 1
ATOM 689 N N . ALA A 1 95 ? 6.266 6.845 13.360 1.00 81.69 95 ALA A N 1
ATOM 690 C CA . ALA A 1 95 ? 5.755 6.232 12.136 1.00 81.69 95 ALA A CA 1
ATOM 691 C C . ALA A 1 95 ? 4.914 4.984 12.448 1.00 81.69 95 ALA A C 1
ATOM 693 O O . ALA A 1 95 ? 3.822 4.803 11.896 1.00 81.69 95 ALA A O 1
ATOM 694 N N . GLN A 1 96 ? 5.389 4.165 13.390 1.00 89.69 96 GLN A N 1
ATOM 695 C CA . GLN A 1 96 ? 4.671 2.995 13.887 1.00 89.69 96 GLN A CA 1
ATOM 696 C C . GLN A 1 96 ? 3.386 3.389 14.624 1.00 89.69 96 GLN A C 1
ATOM 698 O O . GLN A 1 96 ? 2.314 2.877 14.302 1.00 89.69 96 GLN A O 1
ATOM 703 N N . LEU A 1 97 ? 3.451 4.343 15.559 1.00 88.75 97 LEU A N 1
ATOM 704 C CA . LEU A 1 97 ? 2.293 4.762 16.353 1.00 88.75 97 LEU A CA 1
ATOM 705 C C . LEU A 1 97 ? 1.167 5.307 15.490 1.00 88.75 97 LEU A C 1
ATOM 707 O O . LEU A 1 97 ? 0.019 4.906 15.662 1.00 88.75 97 LEU A O 1
ATOM 711 N N . SER A 1 98 ? 1.491 6.185 14.548 1.00 84.00 98 SER A N 1
ATOM 712 C CA . SER A 1 98 ? 0.496 6.777 13.656 1.00 84.00 98 SER A CA 1
ATOM 713 C C . SER A 1 98 ? -0.241 5.718 12.839 1.00 84.00 98 SER A C 1
ATOM 715 O O . SER A 1 98 ? -1.464 5.739 12.721 1.00 84.00 98 SER A O 1
ATOM 717 N N . THR A 1 99 ? 0.504 4.740 12.339 1.00 87.38 99 THR A N 1
ATOM 718 C CA . THR A 1 99 ? -0.014 3.644 11.522 1.00 87.38 99 THR A CA 1
ATOM 719 C C . THR A 1 99 ? -0.871 2.657 12.312 1.00 87.38 99 THR A C 1
ATOM 721 O O . THR A 1 99 ? -1.929 2.211 11.857 1.00 87.38 99 THR A O 1
ATOM 724 N N . ILE A 1 100 ? -0.439 2.324 13.524 1.00 94.75 100 ILE A N 1
ATOM 725 C CA . ILE A 1 100 ? -1.183 1.443 14.425 1.00 94.75 100 ILE A CA 1
ATOM 726 C C . ILE A 1 100 ? -2.455 2.147 14.893 1.00 94.75 100 ILE A C 1
ATOM 728 O O . ILE A 1 100 ? -3.527 1.549 14.876 1.00 94.75 100 ILE A O 1
ATOM 732 N N . ALA A 1 101 ? -2.377 3.436 15.224 1.00 95.38 101 ALA A N 1
ATOM 733 C CA . ALA A 1 101 ? -3.534 4.256 15.558 1.00 95.38 101 ALA A CA 1
ATOM 734 C C . ALA A 1 101 ? -4.537 4.347 14.394 1.00 95.38 101 ALA A C 1
ATOM 736 O O . ALA A 1 101 ? -5.738 4.183 14.607 1.00 95.38 101 ALA A O 1
ATOM 737 N N . PHE A 1 102 ? -4.056 4.531 13.162 1.00 93.69 102 PHE A N 1
ATOM 738 C CA . PHE A 1 102 ? -4.882 4.497 11.952 1.00 93.69 102 PHE A CA 1
ATOM 739 C C . PHE A 1 102 ? -5.602 3.154 11.778 1.00 93.69 102 PHE A C 1
ATOM 741 O O . PHE A 1 102 ? -6.801 3.111 11.501 1.00 93.69 102 PHE A O 1
ATOM 748 N N . SER A 1 103 ? -4.887 2.050 12.003 1.00 95.75 103 SER A N 1
ATOM 749 C CA . SER A 1 103 ? -5.463 0.701 11.980 1.00 95.75 103 SER A CA 1
ATOM 750 C C . SER A 1 103 ? -6.495 0.505 13.093 1.00 95.75 103 SER A C 1
ATOM 752 O O . SER A 1 103 ? -7.542 -0.091 12.857 1.00 95.75 103 SER A O 1
ATOM 754 N N . GLY A 1 104 ? -6.253 1.062 14.282 1.00 97.50 104 GLY A N 1
ATOM 755 C CA . GLY A 1 104 ? -7.204 1.066 15.393 1.00 97.50 104 GLY A CA 1
ATOM 756 C C . GLY A 1 104 ? -8.497 1.803 15.049 1.00 97.50 104 GLY A C 1
ATOM 757 O O . GLY A 1 104 ? -9.581 1.260 15.262 1.00 97.50 104 GLY A O 1
ATOM 758 N N . LEU A 1 105 ? -8.395 2.992 14.441 1.00 97.06 105 LEU A N 1
ATOM 759 C CA . LEU A 1 105 ? -9.545 3.737 13.924 1.00 97.06 105 LEU A CA 1
ATOM 760 C C . LEU A 1 105 ? -10.343 2.894 12.926 1.00 97.06 105 LEU A C 1
ATOM 762 O O . LEU A 1 105 ? -11.546 2.702 13.119 1.00 97.06 105 LEU A O 1
ATOM 766 N N . ALA A 1 106 ? -9.676 2.370 11.894 1.00 95.50 106 ALA A N 1
ATOM 767 C CA . ALA A 1 106 ? -10.310 1.577 10.846 1.00 95.50 106 ALA A CA 1
ATOM 768 C C . ALA A 1 106 ? -10.986 0.317 11.406 1.00 95.50 106 ALA A C 1
ATOM 770 O O . ALA A 1 106 ? -12.122 0.005 11.050 1.00 95.50 106 ALA A O 1
ATOM 771 N N . PHE A 1 107 ? -10.336 -0.369 12.345 1.00 97.69 107 PHE A N 1
ATOM 772 C CA . PHE A 1 107 ? -10.852 -1.601 12.917 1.00 97.69 107 PHE A CA 1
ATOM 773 C C . PHE A 1 107 ? -12.054 -1.363 13.824 1.00 97.69 107 PHE A C 1
ATOM 775 O O . PHE A 1 107 ? -13.081 -2.021 13.669 1.00 97.69 107 PHE A O 1
ATOM 782 N N . ILE A 1 108 ? -11.961 -0.399 14.742 1.00 97.69 108 ILE A N 1
ATOM 783 C CA . ILE A 1 108 ? -13.025 -0.097 15.708 1.00 97.69 108 ILE A CA 1
ATOM 784 C C . ILE A 1 108 ? -14.289 0.402 15.000 1.00 97.69 108 ILE A C 1
ATOM 786 O O . ILE A 1 108 ? -15.399 0.075 15.416 1.00 97.69 108 ILE A O 1
ATOM 790 N N . THR A 1 109 ? -14.134 1.177 13.926 1.00 95.62 109 THR A N 1
ATOM 791 C CA . THR A 1 109 ? -15.260 1.827 13.232 1.00 95.62 109 THR A CA 1
ATOM 792 C C 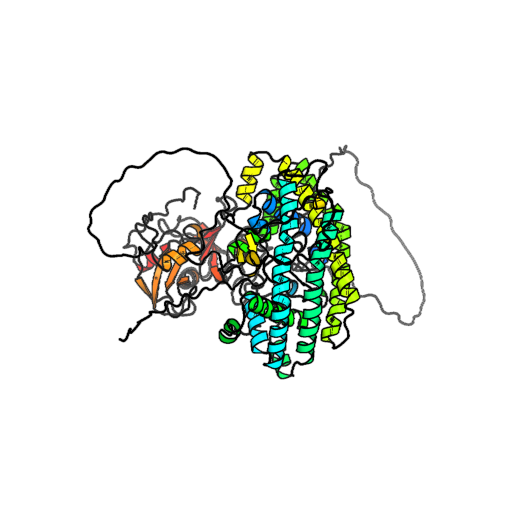. THR A 1 109 ? -15.693 1.126 11.940 1.00 95.62 109 THR A C 1
ATOM 794 O O . THR A 1 109 ? -16.712 1.496 11.354 1.00 95.62 109 THR A O 1
ATOM 797 N N . GLY A 1 110 ? -14.925 0.136 11.479 1.00 94.31 110 GLY A N 1
ATOM 798 C CA . GLY A 1 110 ? -15.171 -0.627 10.256 1.00 94.31 110 GLY A CA 1
ATOM 799 C C . GLY A 1 110 ? -15.963 -1.919 10.469 1.00 94.31 110 GLY A C 1
ATOM 800 O O . GLY A 1 110 ? -16.514 -2.184 11.539 1.00 94.31 110 GLY A O 1
ATOM 801 N N . SER A 1 111 ? -15.982 -2.763 9.439 1.00 94.50 111 SER A N 1
ATOM 802 C CA . SER A 1 111 ? -16.708 -4.037 9.405 1.00 94.50 111 SER A CA 1
ATOM 803 C C . SER A 1 111 ? -15.791 -5.210 9.051 1.00 94.50 111 SER A C 1
ATOM 805 O O . SER A 1 111 ? -14.695 -5.014 8.530 1.00 94.50 111 SER A O 1
ATOM 807 N N . SER A 1 112 ? -16.268 -6.440 9.266 1.00 94.94 112 SER A N 1
ATOM 808 C CA . SER A 1 112 ? -15.562 -7.660 8.844 1.00 94.94 112 SER A CA 1
ATOM 809 C C . SER A 1 112 ? -15.228 -7.662 7.349 1.00 94.94 112 SER A C 1
ATOM 811 O O . SER A 1 112 ? -14.154 -8.103 6.956 1.00 94.94 112 SER A O 1
ATOM 813 N N . GLY A 1 113 ? -16.117 -7.122 6.511 1.00 94.81 113 GLY A N 1
ATOM 814 C CA . GLY A 1 113 ? -15.862 -6.946 5.085 1.00 94.81 113 GLY A CA 1
ATOM 815 C C . GLY A 1 113 ? -14.708 -5.984 4.798 1.00 94.81 113 GLY A C 1
ATOM 816 O O . GLY A 1 113 ? -13.858 -6.286 3.965 1.00 94.81 113 GLY A O 1
ATOM 817 N N . ALA A 1 114 ? -14.632 -4.859 5.514 1.00 94.31 114 ALA A N 1
ATOM 818 C CA . ALA A 1 114 ? -13.556 -3.882 5.338 1.00 94.31 114 ALA A CA 1
ATOM 819 C C . ALA A 1 114 ? -12.183 -4.463 5.714 1.00 94.31 114 ALA A C 1
ATOM 821 O O . ALA A 1 114 ? -11.205 -4.215 5.015 1.00 94.31 114 ALA A O 1
ATOM 822 N N . ASP A 1 115 ? -12.110 -5.288 6.762 1.00 96.00 115 ASP A N 1
ATOM 823 C CA . ASP A 1 115 ? -10.854 -5.920 7.193 1.00 96.00 115 ASP A CA 1
ATOM 824 C C . ASP A 1 115 ? -10.248 -6.828 6.117 1.00 96.00 115 ASP A C 1
ATOM 826 O O . ASP A 1 115 ? -9.026 -6.942 6.006 1.00 96.00 115 ASP A O 1
ATOM 830 N N . THR A 1 116 ? -11.106 -7.452 5.301 1.00 95.25 116 THR A N 1
ATOM 831 C CA . THR A 1 116 ? -10.685 -8.402 4.259 1.00 95.25 116 THR A CA 1
ATOM 832 C C . THR A 1 116 ? -9.999 -7.733 3.075 1.00 95.25 116 THR A C 1
ATOM 834 O O . THR A 1 116 ? -9.200 -8.384 2.394 1.00 95.25 116 THR A O 1
ATOM 837 N N . PHE A 1 117 ? -10.244 -6.436 2.868 1.00 92.81 117 PHE A N 1
ATOM 838 C CA . PHE A 1 117 ? -9.658 -5.678 1.774 1.00 92.81 117 PHE A CA 1
ATOM 839 C C . PHE A 1 117 ? -8.135 -5.603 1.908 1.00 92.81 117 PHE A C 1
ATOM 841 O O . PHE A 1 117 ? -7.592 -5.196 2.936 1.00 92.81 117 PHE A O 1
ATOM 848 N N . MET A 1 118 ? -7.438 -5.969 0.840 1.00 88.50 118 MET A N 1
ATOM 849 C CA . MET A 1 118 ? -5.990 -5.846 0.739 1.00 88.50 118 MET A CA 1
ATOM 850 C C . MET A 1 118 ? -5.610 -5.652 -0.728 1.00 88.50 118 MET A C 1
ATOM 852 O O . MET A 1 118 ? -5.971 -6.498 -1.544 1.00 88.50 118 MET A O 1
ATOM 856 N N . PRO A 1 119 ? -4.880 -4.588 -1.095 1.00 80.69 119 PRO A N 1
ATOM 857 C CA . PRO A 1 119 ? -4.442 -4.397 -2.469 1.00 80.69 119 PRO A CA 1
ATOM 858 C C . PRO A 1 119 ? -3.627 -5.599 -2.983 1.00 80.69 119 PRO A C 1
ATOM 860 O O . PRO A 1 119 ? -2.902 -6.231 -2.200 1.00 80.69 119 PRO A O 1
ATOM 863 N N . PRO A 1 120 ? -3.698 -5.919 -4.287 1.00 72.44 120 PRO A N 1
ATOM 864 C CA . PRO A 1 120 ? -2.801 -6.891 -4.902 1.00 72.44 120 PRO A CA 1
ATOM 865 C C . PRO A 1 120 ? -1.327 -6.533 -4.671 1.00 72.44 120 PRO A C 1
ATOM 867 O O . PRO A 1 120 ? -0.998 -5.370 -4.447 1.00 72.44 120 PRO A O 1
ATOM 870 N N . GLY A 1 121 ? -0.446 -7.539 -4.703 1.00 74.06 121 GLY A N 1
ATOM 871 C CA . GLY A 1 121 ? 1.010 -7.379 -4.554 1.00 74.06 121 GLY A CA 1
ATOM 872 C C . GLY A 1 121 ? 1.493 -6.974 -3.151 1.00 74.06 121 GLY A C 1
ATOM 873 O O . GLY A 1 121 ? 2.646 -6.607 -2.960 1.00 74.06 121 GLY A O 1
ATOM 874 N N . LYS A 1 122 ? 0.639 -7.089 -2.127 1.00 79.00 122 LYS A N 1
ATOM 875 C CA . LYS A 1 122 ? 1.031 -6.950 -0.712 1.00 79.00 122 LYS A CA 1
ATOM 876 C C . LYS A 1 122 ? 1.630 -8.224 -0.110 1.00 79.00 122 LYS A C 1
ATOM 878 O O . LYS A 1 122 ? 1.794 -8.303 1.098 1.00 79.00 122 LYS A O 1
ATOM 883 N N . VAL A 1 123 ? 2.010 -9.204 -0.919 1.00 85.00 123 VAL A N 1
ATOM 884 C CA . VAL A 1 123 ? 2.663 -10.454 -0.488 1.00 85.00 123 VAL A CA 1
ATOM 885 C C . VAL A 1 123 ? 3.931 -10.671 -1.304 1.00 85.00 123 VAL A C 1
ATOM 887 O O . VAL A 1 123 ? 3.997 -10.233 -2.455 1.00 85.00 123 VAL A O 1
ATOM 890 N N . ALA A 1 124 ? 4.914 -11.359 -0.728 1.00 85.56 124 ALA A N 1
ATOM 891 C CA . ALA A 1 124 ? 6.242 -11.545 -1.304 1.00 85.56 124 ALA A CA 1
ATOM 892 C C . ALA A 1 124 ? 6.944 -10.217 -1.648 1.00 85.56 124 ALA A C 1
ATOM 894 O O . ALA A 1 124 ? 7.423 -10.005 -2.755 1.00 85.56 124 ALA A O 1
ATOM 895 N N . ASP A 1 125 ? 6.985 -9.302 -0.683 1.00 86.25 125 ASP A N 1
ATOM 896 C CA . ASP A 1 125 ? 7.527 -7.946 -0.831 1.00 86.25 125 ASP A CA 1
ATOM 897 C C . ASP A 1 125 ? 9.013 -7.900 -0.461 1.00 86.25 125 ASP A C 1
ATOM 899 O O . ASP A 1 125 ? 9.380 -7.451 0.627 1.00 86.25 125 ASP A O 1
ATOM 903 N N . PHE A 1 126 ? 9.852 -8.439 -1.347 1.00 94.94 126 PHE A N 1
ATOM 904 C CA . PHE A 1 126 ? 11.321 -8.468 -1.229 1.00 94.94 126 PHE A CA 1
ATOM 905 C C . PHE A 1 126 ? 12.015 -7.974 -2.513 1.00 94.94 126 PHE A C 1
ATOM 907 O O . PHE A 1 126 ? 13.165 -8.318 -2.775 1.00 94.94 126 PHE A O 1
ATOM 914 N N . PHE A 1 127 ? 11.296 -7.211 -3.345 1.00 96.06 127 PHE A N 1
ATOM 915 C CA . PHE A 1 127 ? 11.716 -6.839 -4.706 1.00 96.06 127 PHE A CA 1
ATOM 916 C C . PHE A 1 127 ? 11.772 -5.319 -4.930 1.00 96.06 127 PHE A C 1
ATOM 918 O O . PHE A 1 127 ? 11.806 -4.847 -6.066 1.00 96.06 127 PHE A O 1
ATOM 925 N N . GLY A 1 128 ? 11.726 -4.532 -3.854 1.00 94.06 128 GLY A N 1
ATOM 926 C CA . GLY A 1 128 ? 12.012 -3.096 -3.880 1.00 94.06 128 GLY A CA 1
ATOM 927 C C . GLY A 1 128 ? 10.945 -2.196 -4.499 1.00 94.06 128 GLY A C 1
ATOM 928 O O . GLY A 1 128 ? 11.157 -0.987 -4.596 1.00 94.06 128 GLY A O 1
ATOM 929 N N . PHE A 1 129 ? 9.793 -2.744 -4.897 1.00 94.12 129 PHE A N 1
ATOM 930 C CA . PHE A 1 129 ? 8.738 -1.973 -5.558 1.00 94.12 129 PHE A CA 1
ATOM 931 C C . PHE A 1 129 ? 8.147 -0.891 -4.648 1.00 94.12 129 PHE A C 1
ATOM 933 O O . PHE A 1 129 ? 7.958 0.243 -5.083 1.00 94.12 129 PHE A O 1
ATOM 940 N N . GLN A 1 130 ? 7.892 -1.217 -3.376 1.00 90.56 130 GLN A N 1
ATOM 941 C CA . GLN A 1 130 ? 7.362 -0.249 -2.416 1.00 90.56 130 GLN A CA 1
ATOM 942 C C . GLN A 1 130 ? 8.323 0.935 -2.234 1.00 90.56 130 GLN A C 1
ATOM 944 O O . GLN A 1 130 ? 7.893 2.076 -2.359 1.00 90.56 130 GLN A O 1
ATOM 949 N N . TYR A 1 131 ? 9.620 0.670 -2.039 1.00 92.69 131 TYR A N 1
ATOM 950 C CA . TYR A 1 131 ? 10.628 1.725 -1.922 1.00 92.69 131 TYR A CA 1
ATOM 951 C C . TYR A 1 131 ? 10.692 2.588 -3.179 1.00 92.69 131 TYR A C 1
ATOM 953 O O . TYR A 1 131 ? 10.578 3.802 -3.075 1.00 92.69 131 TYR A O 1
ATOM 961 N N . MET A 1 132 ? 10.797 1.965 -4.362 1.00 94.75 132 MET A N 1
ATOM 962 C CA . MET A 1 132 ? 10.835 2.650 -5.663 1.00 94.75 132 MET A CA 1
ATOM 963 C C . MET A 1 132 ? 9.698 3.662 -5.821 1.00 94.75 132 MET A C 1
ATOM 965 O O . MET A 1 132 ? 9.880 4.743 -6.377 1.00 94.75 132 MET A O 1
ATOM 969 N N . ARG A 1 133 ? 8.522 3.282 -5.329 1.00 88.19 133 ARG A N 1
ATOM 970 C CA . ARG A 1 133 ? 7.310 4.079 -5.380 1.00 88.19 133 ARG A CA 1
ATOM 971 C C . ARG A 1 133 ? 7.347 5.259 -4.417 1.00 88.19 133 ARG A C 1
ATOM 973 O O . ARG A 1 133 ? 6.994 6.363 -4.811 1.00 88.19 133 ARG A O 1
ATOM 980 N N . ASP A 1 134 ? 7.783 5.035 -3.185 1.00 85.38 134 ASP A N 1
ATOM 981 C CA . ASP A 1 134 ? 7.820 6.082 -2.162 1.00 85.38 134 ASP A CA 1
ATOM 982 C C . ASP A 1 134 ? 8.883 7.146 -2.479 1.00 85.38 134 ASP A C 1
ATOM 984 O O . ASP A 1 134 ? 8.662 8.332 -2.247 1.00 85.38 134 ASP A O 1
ATOM 988 N N . VAL A 1 135 ? 10.002 6.750 -3.097 1.00 86.12 135 VAL A N 1
ATOM 989 C CA . VAL A 1 135 ? 11.082 7.674 -3.484 1.00 86.12 135 VAL A CA 1
ATOM 990 C C . VAL A 1 135 ? 10.883 8.340 -4.852 1.00 86.12 135 VAL A C 1
ATOM 992 O O . VAL A 1 135 ? 11.792 9.030 -5.319 1.00 86.12 135 VAL A O 1
ATOM 995 N N . ASP A 1 136 ? 9.738 8.139 -5.516 1.00 85.75 136 ASP A N 1
ATOM 996 C CA . ASP A 1 136 ? 9.481 8.700 -6.844 1.00 85.75 136 ASP A CA 1
ATOM 997 C C . ASP A 1 136 ? 9.513 10.235 -6.836 1.00 85.75 136 ASP A C 1
ATOM 999 O O . ASP A 1 136 ? 8.635 10.920 -6.311 1.00 85.75 136 ASP A O 1
ATOM 1003 N N . THR A 1 137 ? 10.525 10.783 -7.499 1.00 80.38 137 THR A N 1
ATOM 1004 C CA . THR A 1 137 ? 10.785 12.225 -7.594 1.00 80.38 137 THR A CA 1
ATOM 1005 C C . THR A 1 137 ? 9.785 12.954 -8.486 1.00 80.38 137 THR A C 1
ATOM 1007 O O . THR A 1 137 ? 9.653 14.173 -8.390 1.00 80.38 137 THR A O 1
ATOM 1010 N N . ALA A 1 138 ? 9.054 12.222 -9.330 1.00 72.06 138 ALA A N 1
ATOM 1011 C CA . ALA A 1 138 ? 8.004 12.778 -10.172 1.00 72.06 138 ALA A CA 1
ATOM 1012 C C . ALA A 1 138 ? 6.662 12.949 -9.436 1.00 72.06 138 ALA A C 1
ATOM 1014 O O . ALA A 1 138 ? 5.756 13.586 -9.973 1.00 72.06 138 ALA A O 1
ATOM 1015 N N . GLY A 1 139 ? 6.520 12.398 -8.225 1.00 71.94 139 GLY A N 1
ATOM 1016 C CA . GLY A 1 139 ? 5.300 12.484 -7.420 1.00 71.94 139 GLY A CA 1
ATOM 1017 C C . GLY A 1 139 ? 4.159 11.567 -7.878 1.00 71.94 139 GLY A C 1
ATOM 1018 O O . GLY A 1 139 ? 3.059 11.666 -7.343 1.00 71.94 139 GLY A O 1
ATOM 1019 N N . TYR A 1 140 ? 4.399 10.662 -8.829 1.00 77.62 140 TYR A N 1
ATOM 1020 C CA . TYR A 1 140 ? 3.433 9.683 -9.338 1.00 77.62 140 TYR A CA 1
ATOM 1021 C C . TYR A 1 140 ? 3.468 8.351 -8.593 1.00 77.62 140 TYR A C 1
ATOM 1023 O O . TYR A 1 140 ? 2.608 7.512 -8.844 1.00 77.62 140 TYR A O 1
ATOM 1031 N N . GLY A 1 141 ? 4.393 8.147 -7.653 1.00 74.00 141 GLY A N 1
ATOM 1032 C CA . GLY A 1 141 ? 4.446 6.940 -6.823 1.00 74.00 141 GLY A CA 1
ATOM 1033 C C . GLY A 1 141 ? 3.090 6.531 -6.226 1.00 74.00 141 GLY A C 1
ATOM 1034 O O . GLY A 1 141 ? 2.718 5.361 -6.189 1.00 74.00 141 GLY A O 1
ATOM 1035 N N . HIS A 1 142 ? 2.269 7.489 -5.810 1.00 73.06 142 HIS A N 1
ATOM 1036 C CA . HIS A 1 142 ? 0.954 7.201 -5.224 1.00 73.06 142 HIS A CA 1
ATOM 1037 C C . HIS A 1 142 ? -0.216 7.315 -6.203 1.00 73.06 142 HIS A C 1
ATOM 1039 O O . HIS A 1 142 ? -1.370 7.284 -5.776 1.00 73.06 142 HIS A O 1
ATOM 1045 N N . ASN A 1 143 ? 0.076 7.411 -7.500 1.00 76.81 143 ASN A N 1
ATOM 1046 C CA . ASN A 1 143 ? -0.909 7.353 -8.565 1.00 76.81 143 ASN A CA 1
ATOM 1047 C C . ASN A 1 143 ? -1.171 5.896 -8.979 1.00 76.81 143 ASN A C 1
ATOM 1049 O O . ASN A 1 143 ? -0.263 5.063 -9.036 1.00 76.81 143 ASN A O 1
ATOM 1053 N N . THR A 1 144 ? -2.418 5.588 -9.322 1.00 68.88 144 THR A N 1
ATOM 1054 C CA . THR A 1 144 ? -2.832 4.226 -9.702 1.00 68.88 144 THR A CA 1
ATOM 1055 C C . THR A 1 144 ? -2.164 3.698 -10.986 1.00 68.88 144 THR A C 1
ATOM 1057 O O . THR A 1 144 ? -2.082 2.484 -11.183 1.00 68.88 144 THR A O 1
ATOM 1060 N N . THR A 1 145 ? -1.636 4.580 -11.844 1.00 78.31 145 THR A N 1
ATOM 1061 C CA . THR A 1 145 ? -0.959 4.219 -13.102 1.00 78.31 145 THR A CA 1
ATOM 1062 C C . THR A 1 145 ? 0.513 3.843 -12.925 1.00 78.31 145 THR A C 1
ATOM 1064 O O . THR A 1 145 ? 1.092 3.256 -13.840 1.00 78.31 145 THR A O 1
ATOM 1067 N N . PHE A 1 146 ? 1.120 4.114 -11.761 1.00 84.00 146 PHE A N 1
ATOM 1068 C CA . PHE A 1 146 ? 2.551 3.897 -11.516 1.00 84.00 146 PHE A CA 1
ATOM 1069 C C . PHE A 1 146 ? 2.985 2.459 -11.818 1.00 84.00 146 PHE A C 1
ATOM 1071 O O . PHE A 1 146 ? 3.904 2.239 -12.607 1.00 84.00 146 PHE A O 1
ATOM 1078 N N . LEU A 1 147 ? 2.268 1.479 -11.248 1.00 91.19 147 LEU A N 1
ATOM 1079 C CA . LEU A 1 147 ? 2.526 0.056 -11.480 1.00 91.19 147 LEU A CA 1
ATOM 1080 C C . LEU A 1 147 ? 2.321 -0.315 -12.949 1.00 91.19 147 LEU A C 1
ATOM 1082 O O . LEU A 1 147 ? 3.181 -0.957 -13.549 1.00 91.19 147 LEU A O 1
ATOM 1086 N N . SER A 1 148 ? 1.187 0.086 -13.529 1.00 88.50 148 SER A N 1
ATOM 1087 C CA . SER A 1 148 ? 0.838 -0.282 -14.901 1.00 88.50 148 SER A CA 1
ATOM 1088 C C . SER A 1 148 ? 1.854 0.257 -15.901 1.00 88.50 148 SER A C 1
ATOM 1090 O O . SER A 1 148 ? 2.247 -0.472 -16.806 1.00 88.50 148 SER A O 1
ATOM 1092 N N . ARG A 1 149 ? 2.353 1.488 -15.716 1.00 89.94 149 ARG A N 1
ATOM 1093 C CA . ARG A 1 149 ? 3.353 2.076 -16.615 1.00 89.94 149 ARG A CA 1
ATOM 1094 C C . ARG A 1 149 ? 4.658 1.291 -16.595 1.00 89.94 149 ARG A C 1
ATOM 1096 O O . ARG A 1 149 ? 5.151 0.922 -17.660 1.00 89.94 149 ARG A O 1
ATOM 1103 N N . VAL A 1 150 ? 5.214 0.995 -15.418 1.00 96.94 150 VAL A N 1
ATOM 1104 C CA . VAL A 1 150 ? 6.467 0.226 -15.340 1.00 96.94 150 VAL A CA 1
ATOM 1105 C C . VAL A 1 150 ? 6.287 -1.213 -15.834 1.00 96.94 150 VAL A C 1
ATOM 1107 O O . VAL A 1 150 ? 7.112 -1.701 -16.605 1.00 96.94 150 VAL A O 1
ATOM 1110 N N . ALA A 1 151 ? 5.180 -1.870 -15.475 1.00 97.38 151 ALA A N 1
ATOM 1111 C CA . ALA A 1 151 ? 4.884 -3.231 -15.912 1.00 97.38 151 ALA A CA 1
ATOM 1112 C C . ALA A 1 151 ? 4.700 -3.319 -17.435 1.00 97.38 151 ALA A C 1
ATOM 1114 O O . ALA A 1 151 ? 5.285 -4.200 -18.063 1.00 97.38 151 ALA A O 1
ATOM 1115 N N . ASN A 1 152 ? 3.968 -2.383 -18.050 1.00 96.75 152 ASN A N 1
ATOM 1116 C CA . ASN A 1 152 ? 3.781 -2.340 -19.503 1.00 96.75 152 ASN A CA 1
ATOM 1117 C C . ASN A 1 152 ? 5.108 -2.147 -20.243 1.00 96.75 152 ASN A C 1
ATOM 1119 O O . ASN A 1 152 ? 5.336 -2.803 -21.255 1.00 96.75 152 ASN A O 1
ATOM 1123 N N . ASN A 1 153 ? 6.008 -1.304 -19.724 1.00 98.31 153 ASN A N 1
ATOM 1124 C CA . ASN A 1 153 ? 7.351 -1.143 -20.289 1.00 98.31 153 ASN A CA 1
ATOM 1125 C C . ASN A 1 153 ? 8.147 -2.453 -20.249 1.00 98.31 153 ASN A C 1
ATOM 1127 O O . ASN A 1 153 ? 8.741 -2.842 -21.254 1.00 98.31 153 ASN A O 1
ATOM 1131 N N . VAL A 1 154 ? 8.132 -3.163 -19.117 1.00 98.56 154 VAL A N 1
ATOM 1132 C CA . VAL A 1 154 ? 8.802 -4.466 -19.004 1.00 98.56 154 VAL A CA 1
ATOM 1133 C C . VAL A 1 154 ? 8.170 -5.481 -19.953 1.00 98.56 154 VAL A C 1
ATOM 1135 O O . VAL A 1 154 ? 8.881 -6.125 -20.716 1.00 98.56 154 VAL A O 1
ATOM 1138 N N . LEU A 1 155 ? 6.844 -5.600 -19.991 1.00 98.31 155 LEU A N 1
ATOM 1139 C CA . LEU A 1 155 ? 6.164 -6.539 -20.888 1.00 98.31 155 LEU A CA 1
ATOM 1140 C C . LEU A 1 155 ? 6.370 -6.211 -22.369 1.00 98.31 155 LEU A C 1
ATOM 1142 O O . LEU A 1 155 ? 6.430 -7.126 -23.184 1.00 98.31 155 LEU A O 1
ATOM 1146 N N . TYR A 1 156 ? 6.499 -4.938 -22.733 1.00 97.38 156 TYR A N 1
ATOM 1147 C CA . TYR A 1 156 ? 6.866 -4.527 -24.086 1.00 97.38 156 TYR A CA 1
ATOM 1148 C C . TYR A 1 156 ? 8.300 -4.939 -24.441 1.00 97.38 156 TYR A C 1
ATOM 1150 O O . TYR A 1 156 ? 8.561 -5.355 -25.567 1.00 97.38 156 TYR A O 1
ATOM 1158 N N . LEU A 1 157 ? 9.211 -4.875 -23.468 1.00 97.69 157 LEU A N 1
ATOM 1159 C CA . LEU A 1 157 ? 10.627 -5.187 -23.631 1.00 97.69 157 LEU A CA 1
ATOM 1160 C C . LEU A 1 157 ? 10.939 -6.685 -23.772 1.00 97.69 157 LEU A C 1
ATOM 1162 O O . LEU A 1 157 ? 11.876 -7.060 -24.483 1.00 97.69 157 LEU A O 1
ATOM 1166 N N . LEU A 1 158 ? 10.233 -7.537 -23.027 1.00 98.44 158 LEU A N 1
ATOM 1167 C CA . LEU A 1 158 ? 10.530 -8.969 -22.967 1.00 98.44 158 LEU A CA 1
ATOM 1168 C C . LEU A 1 158 ? 10.233 -9.668 -24.302 1.00 98.44 158 LEU A C 1
ATOM 1170 O O . LEU A 1 158 ? 9.248 -9.361 -24.969 1.00 98.44 158 LEU A O 1
ATOM 1174 N N . ASN A 1 159 ? 11.049 -10.660 -24.665 1.00 98.12 159 ASN A N 1
ATOM 1175 C CA . ASN A 1 159 ? 10.749 -11.556 -25.787 1.00 98.12 159 ASN A CA 1
ATOM 1176 C C . ASN A 1 159 ? 9.741 -12.651 -25.385 1.00 98.12 159 ASN A C 1
ATOM 1178 O O . ASN A 1 159 ? 9.444 -12.832 -24.201 1.00 98.12 159 ASN A O 1
ATOM 1182 N N . ASP A 1 160 ? 9.235 -13.411 -26.358 1.00 97.69 160 ASP A N 1
ATOM 1183 C CA . ASP A 1 160 ? 8.200 -14.430 -26.125 1.00 97.69 160 ASP A CA 1
ATOM 1184 C C . ASP A 1 160 ? 8.617 -15.490 -25.096 1.00 97.69 160 ASP A C 1
ATOM 1186 O O . ASP A 1 160 ? 7.819 -15.861 -24.235 1.00 97.69 160 ASP A O 1
ATOM 1190 N N . THR A 1 161 ? 9.879 -15.929 -25.115 1.00 98.38 161 THR A N 1
ATOM 1191 C CA . THR A 1 161 ? 10.411 -16.903 -24.148 1.00 98.38 161 THR A CA 1
ATOM 1192 C C . THR A 1 161 ? 10.416 -16.340 -22.725 1.00 98.38 161 THR A C 1
ATOM 1194 O O . THR A 1 161 ? 10.027 -17.027 -21.780 1.00 98.38 161 THR A O 1
ATOM 1197 N N . GLN A 1 162 ? 10.826 -15.082 -22.549 1.00 98.69 162 GLN A N 1
ATOM 1198 C CA . GLN A 1 162 ? 10.824 -14.406 -21.249 1.00 98.69 162 GLN A CA 1
ATOM 1199 C C . GLN A 1 162 ? 9.392 -14.139 -20.754 1.00 98.69 162 GLN A C 1
ATOM 1201 O O . GLN A 1 162 ? 9.095 -14.396 -19.586 1.00 98.69 162 GLN A O 1
ATOM 1206 N N . LYS A 1 163 ? 8.474 -13.701 -21.629 1.00 98.31 163 LYS A N 1
ATOM 1207 C CA . LYS A 1 163 ? 7.050 -13.531 -21.276 1.00 98.31 163 LYS A CA 1
ATOM 1208 C C . LYS A 1 163 ? 6.410 -14.858 -20.878 1.00 98.31 163 LYS A C 1
ATOM 1210 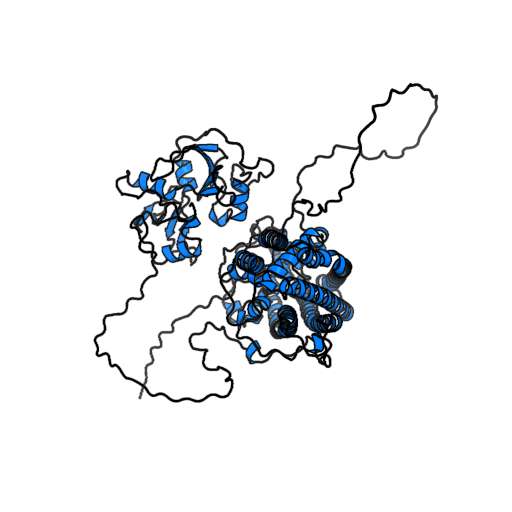O O . LYS A 1 163 ? 5.690 -14.913 -19.882 1.00 98.31 163 LYS A O 1
ATOM 1215 N N . ALA A 1 164 ? 6.704 -15.938 -21.604 1.00 98.44 164 ALA A N 1
ATOM 1216 C CA . ALA A 1 164 ? 6.189 -17.271 -21.303 1.00 98.44 164 ALA A CA 1
ATOM 1217 C C . ALA A 1 164 ? 6.593 -17.747 -19.898 1.00 98.44 164 ALA A C 1
ATOM 1219 O O . ALA A 1 164 ? 5.782 -18.376 -19.218 1.00 98.44 164 ALA A O 1
ATOM 1220 N N . LYS A 1 165 ? 7.798 -17.396 -19.422 1.00 98.69 165 LYS A N 1
ATOM 1221 C CA . LYS A 1 165 ? 8.233 -17.675 -18.043 1.00 98.69 165 LYS A CA 1
ATOM 1222 C C . LYS A 1 165 ? 7.371 -16.951 -17.001 1.00 98.69 165 LYS A C 1
ATOM 1224 O O . LYS A 1 165 ? 6.928 -17.588 -16.047 1.00 98.69 165 LYS A O 1
ATOM 1229 N N . LEU A 1 166 ? 7.078 -15.660 -17.196 1.00 98.38 166 LEU A N 1
ATOM 1230 C CA . LEU A 1 166 ? 6.191 -14.910 -16.292 1.00 98.38 166 LEU A CA 1
ATOM 1231 C C . LEU A 1 166 ? 4.765 -15.471 -16.294 1.00 98.38 166 LEU A C 1
ATOM 1233 O O . LEU A 1 166 ? 4.160 -15.608 -15.235 1.00 98.38 166 LEU A O 1
ATOM 1237 N N . VAL A 1 167 ? 4.243 -15.843 -17.466 1.00 98.25 167 VAL A N 1
ATOM 1238 C CA . VAL A 1 167 ? 2.914 -16.464 -17.593 1.00 98.25 167 VAL A CA 1
ATOM 1239 C C . VAL A 1 167 ? 2.863 -17.823 -16.895 1.00 98.25 167 VAL A C 1
ATOM 1241 O O . VAL A 1 167 ? 1.900 -18.113 -16.189 1.00 98.25 167 VAL A O 1
ATOM 1244 N N . ALA A 1 168 ? 3.889 -18.660 -17.063 1.00 98.62 168 ALA A N 1
ATOM 1245 C CA . ALA A 1 168 ? 3.966 -19.953 -16.388 1.00 98.62 168 ALA A CA 1
ATOM 1246 C C . ALA A 1 168 ? 3.998 -19.787 -14.861 1.00 98.62 168 ALA A C 1
ATOM 1248 O O . ALA A 1 168 ? 3.252 -20.469 -14.156 1.00 98.62 168 ALA A O 1
ATOM 1249 N N . LEU A 1 169 ? 4.789 -18.831 -14.359 1.00 98.38 169 LEU A N 1
ATOM 1250 C CA . LEU A 1 169 ? 4.814 -18.492 -12.937 1.00 98.38 169 LEU A CA 1
ATOM 1251 C C . LEU A 1 169 ? 3.446 -17.997 -12.447 1.00 98.38 169 LEU A C 1
ATOM 1253 O O . LEU A 1 169 ? 2.985 -18.429 -11.394 1.00 98.38 169 LEU A O 1
ATOM 1257 N N . ALA A 1 170 ? 2.772 -17.136 -13.214 1.00 96.31 170 ALA A N 1
ATOM 1258 C CA . ALA A 1 170 ? 1.457 -16.610 -12.851 1.00 96.31 170 ALA A CA 1
ATOM 1259 C C . ALA A 1 170 ? 0.410 -17.719 -12.735 1.00 96.31 170 ALA A C 1
ATOM 1261 O O . ALA A 1 170 ? -0.323 -17.766 -11.752 1.00 96.31 170 ALA A O 1
ATOM 1262 N N . LYS A 1 171 ? 0.396 -18.664 -13.680 1.00 96.19 171 LYS A N 1
ATOM 1263 C CA . LYS A 1 171 ? -0.473 -19.851 -13.633 1.00 96.19 171 LYS A CA 1
ATOM 1264 C C . LYS A 1 171 ? -0.209 -20.714 -12.401 1.00 96.19 171 LYS A C 1
ATOM 1266 O O . LYS A 1 171 ? -1.144 -21.207 -11.778 1.00 96.19 171 LYS A O 1
ATOM 1271 N N . GLN A 1 172 ? 1.061 -20.872 -12.030 1.00 96.56 172 GLN A N 1
ATOM 1272 C CA . GLN A 1 172 ? 1.454 -21.604 -10.827 1.00 96.56 172 GLN A CA 1
ATOM 1273 C C . GLN A 1 172 ? 1.025 -20.879 -9.540 1.00 96.56 172 GLN A C 1
ATOM 1275 O O . GLN A 1 172 ? 0.589 -21.525 -8.588 1.00 96.56 172 GLN A O 1
ATOM 1280 N N . GLN A 1 173 ? 1.169 -19.554 -9.481 1.00 95.44 173 GLN A N 1
ATOM 1281 C CA . GLN A 1 173 ? 0.963 -18.776 -8.257 1.00 95.44 173 GLN A CA 1
ATOM 1282 C C . GLN A 1 173 ? -0.469 -18.254 -8.077 1.00 95.44 173 GLN A C 1
ATOM 1284 O O . GLN A 1 173 ? -0.855 -17.992 -6.941 1.00 95.44 173 GLN A O 1
ATOM 1289 N N . ALA A 1 174 ? -1.284 -18.136 -9.131 1.00 90.88 174 ALA A N 1
ATOM 1290 C CA . ALA A 1 174 ? -2.668 -17.659 -9.028 1.00 90.88 174 ALA A CA 1
ATOM 1291 C C . ALA A 1 174 ? -3.490 -18.424 -7.962 1.00 90.88 174 ALA A C 1
ATOM 1293 O O . ALA A 1 174 ? -4.048 -17.772 -7.074 1.00 90.88 174 ALA A O 1
ATOM 1294 N N . PRO A 1 175 ? -3.482 -19.775 -7.909 1.00 91.56 175 PRO A N 1
ATOM 1295 C CA . PRO A 1 175 ? -4.158 -20.510 -6.835 1.00 91.56 175 PRO A CA 1
ATOM 1296 C C . PRO A 1 175 ? -3.587 -20.232 -5.435 1.00 91.56 175 PRO A C 1
ATOM 1298 O O . PRO A 1 175 ? -4.322 -20.256 -4.447 1.00 91.56 175 PRO A O 1
ATOM 1301 N N . LEU A 1 176 ? -2.284 -19.946 -5.330 1.00 94.19 176 LEU A N 1
ATOM 1302 C CA . LEU A 1 176 ? -1.636 -19.612 -4.060 1.00 94.19 176 LEU A CA 1
ATOM 1303 C C . LEU A 1 176 ? -2.122 -18.262 -3.525 1.00 94.19 176 LEU A C 1
ATOM 1305 O O . LEU A 1 176 ? -2.410 -18.158 -2.336 1.00 94.19 176 LEU A O 1
ATOM 1309 N N . TYR A 1 177 ? -2.291 -17.258 -4.390 1.00 92.31 177 TYR A N 1
ATOM 1310 C CA . TYR A 1 177 ? -2.881 -15.973 -4.006 1.00 92.31 177 TYR A CA 1
ATOM 1311 C C . TYR A 1 177 ? -4.317 -16.132 -3.502 1.00 92.31 177 TYR A C 1
ATOM 1313 O O . TYR A 1 177 ? -4.669 -15.570 -2.464 1.00 92.31 177 TYR A O 1
ATOM 1321 N N . VAL A 1 178 ? -5.137 -16.928 -4.195 1.00 91.25 178 VAL A N 1
ATOM 1322 C CA . VAL A 1 178 ? -6.524 -17.207 -3.787 1.00 91.25 178 VAL A CA 1
ATOM 1323 C C . VAL A 1 178 ? -6.563 -17.874 -2.410 1.00 91.25 178 VAL A C 1
ATOM 1325 O O . VAL A 1 178 ? -7.303 -17.432 -1.527 1.00 91.25 178 VAL A O 1
ATOM 1328 N N . ASN A 1 179 ? -5.729 -18.895 -2.195 1.00 93.38 179 ASN A N 1
ATOM 1329 C CA . ASN A 1 179 ? -5.620 -19.565 -0.901 1.00 93.38 179 ASN A CA 1
ATOM 1330 C C . ASN A 1 179 ? -5.121 -18.609 0.186 1.00 93.38 179 ASN A C 1
ATOM 1332 O O . ASN A 1 179 ? -5.688 -18.590 1.275 1.00 93.38 179 ASN A O 1
ATOM 1336 N N . PHE A 1 180 ? -4.114 -17.780 -0.094 1.00 94.69 180 PHE A N 1
ATOM 1337 C CA . PHE A 1 180 ? -3.620 -16.786 0.858 1.00 94.69 180 PHE A CA 1
ATOM 1338 C C . PHE A 1 180 ? -4.732 -15.818 1.280 1.00 94.69 180 PHE A C 1
ATOM 1340 O O . PHE A 1 180 ? -4.949 -15.611 2.473 1.00 94.69 180 PHE A O 1
ATOM 1347 N N . ALA A 1 181 ? -5.487 -15.276 0.318 1.00 93.75 181 ALA A N 1
ATOM 1348 C CA . ALA A 1 181 ? -6.606 -14.380 0.598 1.00 93.75 181 ALA A CA 1
ATOM 1349 C C . ALA A 1 181 ? -7.655 -15.042 1.501 1.00 93.75 181 ALA A C 1
ATOM 1351 O O . ALA A 1 181 ? -8.074 -14.433 2.484 1.00 93.75 181 ALA A O 1
ATOM 1352 N N . TYR A 1 182 ? -8.029 -16.294 1.219 1.00 95.44 182 TYR A N 1
ATOM 1353 C CA . TYR A 1 182 ? -8.980 -17.046 2.039 1.00 95.44 182 TYR A CA 1
ATOM 1354 C C . TYR A 1 182 ? -8.444 -17.340 3.451 1.00 95.44 182 TYR A C 1
ATOM 1356 O O . TYR A 1 182 ? -9.152 -17.148 4.438 1.00 95.44 182 TYR A O 1
ATOM 1364 N N . ASN A 1 183 ? -7.178 -17.745 3.585 1.00 96.12 183 ASN A N 1
ATOM 1365 C CA . ASN A 1 183 ? -6.596 -18.097 4.885 1.00 96.12 183 ASN A CA 1
ATOM 1366 C C . ASN A 1 183 ? -6.414 -16.899 5.826 1.00 96.12 183 ASN A C 1
ATOM 1368 O O . ASN A 1 183 ? -6.209 -17.115 7.020 1.00 96.12 183 ASN A O 1
ATOM 1372 N N . ARG A 1 184 ? -6.554 -15.655 5.348 1.00 96.81 184 ARG A N 1
ATOM 1373 C CA . ARG A 1 184 ? -6.643 -14.470 6.218 1.00 96.81 184 ARG A CA 1
ATOM 1374 C C . ARG A 1 184 ? -7.975 -14.395 6.978 1.00 96.81 184 ARG A C 1
ATOM 1376 O O . ARG A 1 184 ? -8.011 -13.808 8.057 1.00 96.81 184 ARG A O 1
ATOM 1383 N N . PHE A 1 185 ? -9.068 -14.963 6.451 1.00 97.19 185 PHE A N 1
ATOM 1384 C CA . PHE A 1 185 ? -10.412 -14.825 7.040 1.00 97.19 185 PHE A CA 1
ATOM 1385 C C . PHE A 1 185 ? -10.503 -15.344 8.483 1.00 97.19 185 PHE A C 1
ATOM 1387 O O . PHE A 1 185 ? -11.056 -14.621 9.311 1.00 97.19 185 PHE A O 1
ATOM 1394 N N . PRO A 1 186 ? -9.935 -16.515 8.840 1.00 97.31 186 PRO A N 1
ATOM 1395 C CA . PRO A 1 186 ? -9.894 -16.970 10.230 1.00 97.31 186 PRO A CA 1
ATOM 1396 C C . PRO A 1 186 ? -9.225 -15.983 11.199 1.00 97.31 186 PRO A C 1
ATOM 1398 O O . PRO A 1 186 ? -9.757 -15.753 12.282 1.00 97.31 186 PRO A O 1
ATOM 1401 N N . LEU A 1 187 ? -8.117 -15.341 10.806 1.00 97.69 187 LEU A N 1
ATOM 1402 C CA . LEU A 1 187 ? -7.443 -14.331 11.636 1.00 97.69 187 LEU A CA 1
ATOM 1403 C C . LEU A 1 187 ? -8.347 -13.117 11.869 1.00 97.69 187 LEU A C 1
ATOM 1405 O O . LEU A 1 187 ? -8.600 -12.733 13.008 1.00 97.69 187 LEU A O 1
ATOM 1409 N N . MET A 1 188 ? -8.889 -12.551 10.789 1.00 98.12 188 MET A N 1
ATOM 1410 C CA . MET A 1 188 ? -9.764 -11.373 10.853 1.00 98.12 188 MET A CA 1
ATOM 1411 C C . MET A 1 188 ? -11.049 -11.664 11.636 1.00 98.12 188 MET A C 1
ATOM 1413 O O . MET A 1 188 ? -11.509 -10.832 12.417 1.00 98.12 188 MET A O 1
ATOM 1417 N N . ASN A 1 189 ? -11.600 -12.873 11.492 1.00 98.19 189 ASN A N 1
ATOM 1418 C CA . ASN A 1 189 ? -12.737 -13.331 12.280 1.00 98.19 189 ASN A CA 1
ATOM 1419 C C . ASN A 1 189 ? -12.399 -13.418 13.774 1.00 98.19 189 ASN A C 1
ATOM 1421 O O . ASN A 1 189 ? -13.142 -12.863 14.580 1.00 98.19 189 ASN A O 1
ATOM 1425 N N . ALA A 1 190 ? -11.278 -14.041 14.152 1.00 98.44 190 ALA A N 1
ATOM 1426 C CA . ALA A 1 190 ? -10.848 -14.101 15.549 1.00 98.44 190 ALA A CA 1
ATOM 1427 C C . ALA A 1 190 ? -10.599 -12.699 16.130 1.00 98.44 190 ALA A C 1
ATOM 1429 O O . ALA A 1 190 ? -11.011 -12.400 17.250 1.00 98.44 190 ALA A O 1
ATOM 1430 N N . PHE A 1 191 ? -9.996 -11.791 15.362 1.00 98.75 191 PHE A N 1
ATOM 1431 C CA . PHE A 1 191 ? -9.792 -10.415 15.810 1.00 98.75 191 PHE A CA 1
ATOM 1432 C C . PHE A 1 191 ? -11.124 -9.686 16.009 1.00 98.75 191 PHE A C 1
ATOM 1434 O O . PHE A 1 191 ? -11.303 -9.031 17.037 1.00 98.75 191 PHE A O 1
ATOM 1441 N N . ARG A 1 192 ? -12.095 -9.828 15.095 1.00 98.00 192 ARG A N 1
ATOM 1442 C CA . ARG A 1 192 ? -13.437 -9.239 15.261 1.00 98.00 192 ARG A CA 1
ATOM 1443 C C . ARG A 1 192 ? -14.190 -9.826 16.447 1.00 98.00 192 ARG A C 1
ATOM 1445 O O . ARG A 1 192 ? -14.769 -9.060 17.206 1.00 98.00 192 ARG A O 1
ATOM 1452 N N . ARG A 1 193 ? -14.118 -11.140 16.660 1.00 98.31 193 ARG A N 1
ATOM 1453 C CA . ARG A 1 193 ? -14.662 -11.808 17.854 1.00 98.31 193 ARG A CA 1
ATOM 1454 C C . ARG A 1 193 ? -14.065 -11.240 19.142 1.00 98.31 193 ARG A C 1
ATOM 1456 O O . ARG A 1 193 ? -14.792 -10.932 20.082 1.00 98.31 193 ARG A O 1
ATOM 1463 N N . SER A 1 194 ? -12.751 -11.007 19.160 1.00 98.31 194 SER A N 1
ATOM 1464 C CA . SER A 1 194 ? -12.080 -10.315 20.266 1.00 98.31 194 SER A CA 1
ATOM 1465 C C . SER A 1 194 ? -12.615 -8.889 20.458 1.00 98.31 194 SER A C 1
ATOM 1467 O O . SER A 1 194 ? -12.900 -8.490 21.587 1.00 98.31 194 SER A O 1
ATOM 1469 N N . LEU A 1 195 ? -12.803 -8.126 19.374 1.00 98.25 195 LEU A N 1
ATOM 1470 C CA . LEU A 1 195 ? -13.327 -6.753 19.400 1.00 98.25 195 LEU A CA 1
ATOM 1471 C C . LEU A 1 195 ? -14.764 -6.670 19.942 1.00 98.25 195 LEU A C 1
ATOM 1473 O O . LEU A 1 195 ? -15.071 -5.747 20.699 1.00 98.25 195 LEU A O 1
ATOM 1477 N N . THR A 1 196 ? -15.632 -7.611 19.557 1.00 96.81 196 THR A N 1
ATOM 1478 C CA . THR A 1 196 ? -17.057 -7.645 19.935 1.00 96.81 196 THR A CA 1
ATOM 1479 C C . THR A 1 196 ? -17.329 -8.386 21.243 1.00 96.81 196 THR A C 1
ATOM 1481 O O . THR A 1 196 ? -18.438 -8.302 21.762 1.00 96.81 196 THR A O 1
ATOM 1484 N N . GLY A 1 197 ? -16.336 -9.091 21.792 1.00 96.00 197 GLY A N 1
ATOM 1485 C CA . GLY A 1 197 ? -16.487 -9.900 23.003 1.00 96.00 197 GLY A CA 1
ATOM 1486 C C . GLY A 1 197 ? -17.120 -11.276 22.773 1.00 96.00 197 GLY A C 1
ATOM 1487 O O . GLY A 1 197 ? -17.438 -11.954 23.746 1.00 96.00 197 GLY A O 1
ATOM 1488 N N . ASP A 1 198 ? -17.267 -11.707 21.518 1.00 96.62 198 ASP A N 1
ATOM 1489 C CA . ASP A 1 198 ? -17.772 -13.033 21.136 1.00 96.62 198 ASP A CA 1
ATOM 1490 C C . ASP A 1 198 ? -16.666 -14.100 21.239 1.00 96.62 198 ASP A C 1
ATOM 1492 O O . ASP A 1 198 ? -16.180 -14.650 20.243 1.00 96.62 198 ASP A O 1
ATOM 1496 N N . ILE A 1 199 ? -16.197 -14.334 22.467 1.00 96.19 199 ILE A N 1
ATOM 1497 C CA . ILE A 1 199 ? -15.109 -15.272 22.762 1.00 96.19 199 ILE A CA 1
ATOM 1498 C C . ILE A 1 199 ? -15.647 -16.597 23.331 1.00 96.19 199 ILE A C 1
ATOM 1500 O O . ILE A 1 199 ? -16.661 -16.595 24.031 1.00 96.19 199 ILE A O 1
ATOM 1504 N N . PRO A 1 200 ? -14.979 -17.739 23.076 1.00 97.31 200 PRO A N 1
ATOM 1505 C CA . PRO A 1 200 ? -15.432 -19.039 23.570 1.00 97.31 200 PRO A CA 1
ATOM 1506 C C . PRO A 1 200 ? -15.458 -19.116 25.099 1.00 97.31 200 PRO A C 1
ATOM 1508 O O . PRO A 1 200 ? -14.605 -18.542 25.782 1.00 97.31 200 PRO A O 1
ATOM 1511 N N . THR A 1 201 ? -16.384 -19.905 25.647 1.00 95.25 201 THR A N 1
ATOM 1512 C CA . THR A 1 201 ? -16.414 -20.213 27.083 1.00 95.25 201 THR A CA 1
ATOM 1513 C C . THR A 1 201 ? -15.085 -20.823 27.537 1.00 95.25 201 THR A C 1
ATOM 1515 O O . THR A 1 201 ? -14.560 -21.735 26.902 1.00 95.25 201 THR A O 1
ATOM 1518 N N . GLY A 1 202 ? -14.545 -20.325 28.652 1.00 90.69 202 GLY A N 1
ATOM 1519 C CA . GLY A 1 202 ? -13.253 -20.762 29.193 1.00 90.69 202 GLY A CA 1
ATOM 1520 C C . GLY A 1 202 ? -12.037 -20.040 28.604 1.00 90.69 202 GLY A C 1
ATOM 1521 O O . GLY A 1 202 ? -10.929 -20.247 29.093 1.00 90.69 202 GLY A O 1
ATOM 1522 N N . SER A 1 203 ? -12.220 -19.167 27.608 1.00 96.12 203 SER A N 1
ATOM 1523 C CA . SER A 1 203 ? -11.152 -18.301 27.108 1.00 96.12 203 SER A CA 1
ATOM 1524 C C . SER A 1 203 ? -10.952 -17.060 27.985 1.00 96.12 203 SER A C 1
ATOM 1526 O O . SER A 1 203 ? -11.905 -16.494 28.520 1.00 96.12 203 SER A O 1
ATOM 1528 N N . THR A 1 204 ? -9.706 -16.591 28.073 1.00 92.50 204 THR A N 1
ATOM 1529 C CA . THR A 1 204 ? -9.329 -15.301 28.675 1.00 92.50 204 THR A CA 1
ATOM 1530 C C . THR A 1 204 ? -9.059 -14.206 27.634 1.00 92.50 204 THR A C 1
ATOM 1532 O O . THR A 1 204 ? -8.745 -13.075 28.001 1.00 92.50 204 THR A O 1
ATOM 1535 N N . GLY A 1 205 ? -9.191 -14.513 26.339 1.00 95.31 205 GLY A N 1
ATOM 1536 C CA . GLY A 1 205 ? -8.865 -13.619 25.228 1.00 95.31 205 GLY A CA 1
ATOM 1537 C C . GLY A 1 205 ? -8.088 -14.329 24.119 1.00 95.31 205 GLY A C 1
ATOM 1538 O O . GLY A 1 205 ? -7.985 -15.555 24.093 1.00 95.31 205 GLY A O 1
ATOM 1539 N N . LEU A 1 206 ? -7.549 -13.552 23.176 1.00 97.88 206 LEU A N 1
ATOM 1540 C CA . LEU A 1 206 ? -6.728 -14.096 22.093 1.00 97.88 206 LEU A CA 1
ATOM 1541 C C . LEU A 1 206 ? -5.480 -14.790 22.655 1.00 97.88 206 LEU A C 1
ATOM 1543 O O . LEU A 1 206 ? -4.721 -14.222 23.439 1.00 97.88 206 LEU A O 1
ATOM 1547 N N . ASN A 1 207 ? -5.237 -16.013 22.200 1.00 97.94 207 ASN A N 1
ATOM 1548 C CA . ASN A 1 207 ? -4.017 -16.753 22.460 1.00 97.94 207 ASN A CA 1
ATOM 1549 C C . ASN A 1 207 ? -2.964 -16.350 21.417 1.00 97.94 207 ASN A C 1
ATOM 1551 O O . ASN A 1 207 ? -2.994 -16.812 20.275 1.00 97.94 207 ASN A O 1
ATOM 1555 N N . SER A 1 208 ? -2.027 -15.488 21.822 1.00 96.81 208 SER A N 1
ATOM 1556 C CA . SER A 1 208 ? -0.978 -14.964 20.935 1.00 96.81 208 SER A CA 1
ATOM 1557 C C . SER A 1 208 ? -0.162 -16.078 20.265 1.00 96.81 208 SER A C 1
ATOM 1559 O O . SER A 1 208 ? 0.077 -16.020 19.064 1.00 96.81 208 SER A O 1
ATOM 1561 N N . GLN A 1 209 ? 0.159 -17.161 20.984 1.00 97.25 209 GLN A N 1
ATOM 1562 C CA . GLN A 1 209 ? 0.906 -18.289 20.417 1.00 97.25 209 GLN A CA 1
ATOM 1563 C C . GLN A 1 209 ? 0.131 -19.004 19.301 1.00 97.25 209 GLN A C 1
ATOM 1565 O O . GLN A 1 209 ? 0.714 -19.370 18.278 1.00 97.25 209 GLN A O 1
ATOM 1570 N N . ALA A 1 210 ? -1.177 -19.207 19.474 1.00 97.94 210 ALA A N 1
ATOM 1571 C CA . ALA A 1 210 ? -2.026 -19.821 18.458 1.00 97.94 210 ALA A CA 1
ATOM 1572 C C . ALA A 1 210 ? -2.142 -18.930 17.212 1.00 97.94 210 ALA A C 1
ATOM 1574 O O . ALA A 1 210 ? -2.058 -19.437 16.092 1.00 97.94 210 ALA A O 1
ATOM 1575 N N . VAL A 1 211 ? -2.264 -17.609 17.399 1.00 98.25 211 VAL A N 1
ATOM 1576 C CA . VAL A 1 211 ? -2.265 -16.630 16.301 1.00 98.25 211 VAL A CA 1
ATOM 1577 C C . VAL A 1 211 ? -0.918 -16.631 15.570 1.00 98.25 211 VAL A C 1
ATOM 1579 O O . VAL A 1 211 ? -0.900 -16.812 14.356 1.00 98.25 211 VAL A O 1
ATOM 1582 N N . SER A 1 212 ? 0.209 -16.535 16.285 1.00 97.88 212 SER A N 1
ATOM 1583 C CA . SER A 1 212 ? 1.558 -16.619 15.706 1.00 97.88 212 SER A CA 1
ATOM 1584 C C . SER A 1 212 ? 1.777 -17.906 14.919 1.00 97.88 212 SER A C 1
ATOM 1586 O O . SER A 1 212 ? 2.261 -17.861 13.793 1.00 97.88 212 SER A O 1
ATOM 1588 N N . THR A 1 213 ? 1.366 -19.051 15.468 1.00 97.62 213 THR A N 1
ATOM 1589 C CA . THR A 1 213 ? 1.493 -20.354 14.793 1.00 97.62 213 THR A CA 1
ATOM 1590 C C . THR A 1 213 ? 0.667 -20.396 13.505 1.00 97.62 213 THR A C 1
ATOM 1592 O O . THR A 1 213 ? 1.116 -20.921 12.485 1.00 97.62 213 THR A O 1
ATOM 1595 N N . TYR A 1 214 ? -0.536 -19.816 13.524 1.00 97.88 214 TYR A N 1
ATOM 1596 C CA . TYR A 1 214 ? -1.383 -19.742 12.340 1.00 97.88 214 TYR A CA 1
ATOM 1597 C C . TYR A 1 214 ? -0.788 -18.824 11.264 1.00 97.88 214 TYR A C 1
ATOM 1599 O O . TYR A 1 214 ? -0.726 -19.213 10.095 1.00 97.88 214 TYR A O 1
ATOM 1607 N N . THR A 1 215 ? -0.299 -17.640 11.643 1.00 97.50 215 THR A N 1
ATOM 1608 C CA . THR A 1 215 ? 0.326 -16.697 10.705 1.00 97.50 215 THR A CA 1
ATOM 1609 C C . THR A 1 215 ? 1.644 -17.240 10.141 1.00 97.50 215 THR A C 1
ATOM 1611 O O . THR A 1 215 ? 1.899 -17.086 8.950 1.00 97.50 215 THR A O 1
ATOM 1614 N N . ALA A 1 216 ? 2.432 -17.987 10.920 1.00 97.31 216 ALA A N 1
ATOM 1615 C CA . ALA A 1 216 ? 3.592 -18.728 10.412 1.00 97.31 216 ALA A CA 1
ATOM 1616 C C . ALA A 1 216 ? 3.204 -19.723 9.307 1.00 97.31 216 ALA A C 1
ATOM 1618 O O . ALA A 1 216 ? 3.878 -19.840 8.283 1.00 97.31 216 ALA A O 1
ATOM 1619 N N . GLY A 1 217 ? 2.078 -20.420 9.500 1.00 96.56 217 GLY A N 1
ATOM 1620 C CA . GLY A 1 217 ? 1.468 -21.278 8.492 1.00 96.56 217 GLY A CA 1
ATOM 1621 C C . GLY A 1 217 ? 1.101 -20.509 7.225 1.00 96.56 217 GLY A C 1
ATOM 1622 O O . GLY A 1 217 ? 1.478 -20.935 6.138 1.00 96.56 217 GLY A O 1
ATOM 1623 N N . LEU A 1 218 ? 0.443 -19.354 7.355 1.00 95.38 218 LEU A N 1
ATOM 1624 C CA . LEU A 1 218 ? 0.073 -18.478 6.235 1.00 95.38 218 LEU A CA 1
ATOM 1625 C C . LEU A 1 218 ? 1.303 -18.001 5.438 1.00 95.38 218 LEU A C 1
ATOM 1627 O O . LEU A 1 218 ? 1.299 -18.016 4.207 1.00 95.38 218 LEU A O 1
ATOM 1631 N N . TYR A 1 219 ? 2.387 -17.648 6.130 1.00 96.56 219 TYR A N 1
ATOM 1632 C CA . TYR A 1 219 ? 3.625 -17.146 5.525 1.00 96.56 219 TYR A CA 1
ATOM 1633 C C . TYR A 1 219 ? 4.430 -18.209 4.762 1.00 96.56 219 TYR A C 1
ATOM 1635 O O . TYR A 1 219 ? 5.297 -17.853 3.967 1.00 96.56 219 TYR A O 1
ATOM 1643 N N . LYS A 1 220 ? 4.112 -19.505 4.890 1.00 96.00 220 LYS A N 1
ATOM 1644 C CA . LYS A 1 220 ? 4.669 -20.531 3.985 1.00 96.00 220 LYS A CA 1
ATOM 1645 C C . LYS A 1 220 ? 4.305 -20.245 2.528 1.00 96.00 220 LYS A C 1
ATOM 1647 O O . LYS A 1 220 ? 5.153 -20.378 1.652 1.00 96.00 220 LYS A O 1
ATOM 1652 N N . THR A 1 221 ? 3.083 -19.767 2.282 1.00 95.62 221 THR A N 1
ATOM 1653 C CA . THR A 1 221 ? 2.673 -19.326 0.947 1.00 95.62 221 THR A CA 1
ATOM 1654 C C . THR A 1 221 ? 3.449 -18.087 0.505 1.00 95.62 221 THR A C 1
ATOM 1656 O O . THR A 1 221 ? 3.856 -18.017 -0.648 1.00 95.62 221 THR A O 1
ATOM 1659 N N . ASP A 1 222 ? 3.724 -17.133 1.400 1.00 94.94 222 ASP A N 1
ATOM 1660 C CA . ASP A 1 222 ? 4.568 -15.972 1.075 1.00 94.94 222 ASP A CA 1
ATOM 1661 C C . ASP A 1 222 ? 6.000 -16.403 0.695 1.00 94.94 222 ASP A C 1
ATOM 1663 O O . ASP A 1 222 ? 6.574 -15.890 -0.270 1.00 94.94 222 ASP A O 1
ATOM 1667 N N . ALA A 1 223 ? 6.539 -17.431 1.362 1.00 97.69 223 ALA A N 1
ATOM 1668 C CA . ALA A 1 223 ? 7.828 -18.025 1.018 1.00 97.69 223 ALA A CA 1
ATOM 1669 C C . ALA A 1 223 ? 7.820 -18.697 -0.364 1.00 97.69 223 ALA A C 1
ATOM 1671 O O . ALA A 1 223 ? 8.750 -18.487 -1.147 1.00 97.69 223 ALA A O 1
ATOM 1672 N N . ASP A 1 224 ? 6.763 -19.449 -0.694 1.00 97.06 224 ASP A N 1
ATOM 1673 C CA . ASP A 1 224 ? 6.557 -20.028 -2.028 1.00 97.06 224 ASP A CA 1
ATOM 1674 C C . ASP A 1 224 ? 6.479 -18.938 -3.107 1.00 97.06 224 ASP A C 1
ATOM 1676 O O . ASP A 1 224 ? 7.108 -19.059 -4.163 1.00 97.06 224 ASP A O 1
ATOM 1680 N N . LEU A 1 225 ? 5.728 -17.864 -2.849 1.00 97.06 225 LEU A N 1
ATOM 1681 C CA . LEU A 1 225 ? 5.589 -16.746 -3.777 1.00 97.06 225 LEU A CA 1
ATOM 1682 C C . LEU A 1 225 ? 6.941 -16.054 -4.005 1.00 97.06 225 LEU A C 1
ATOM 1684 O O . LEU A 1 225 ? 7.352 -15.889 -5.156 1.00 97.06 225 LEU A O 1
ATOM 1688 N N . SER A 1 226 ? 7.651 -15.723 -2.923 1.00 97.38 226 SER A N 1
ATOM 1689 C CA . SER A 1 226 ? 8.937 -15.015 -2.937 1.00 97.38 226 SER A CA 1
ATOM 1690 C C . SER A 1 226 ? 10.043 -15.818 -3.617 1.00 97.38 226 SER A C 1
ATOM 1692 O O . SER A 1 226 ? 10.708 -15.318 -4.524 1.00 97.38 226 SER A O 1
ATOM 1694 N N . TYR A 1 227 ? 10.230 -17.080 -3.217 1.00 98.50 227 TYR A N 1
ATOM 1695 C CA . TYR A 1 227 ? 11.295 -17.926 -3.752 1.00 98.50 227 TYR A CA 1
ATOM 1696 C C . TYR A 1 227 ? 11.108 -18.179 -5.249 1.00 98.50 227 TYR A C 1
ATOM 1698 O O . TYR A 1 227 ? 12.007 -17.902 -6.040 1.00 98.50 227 TYR A O 1
ATOM 1706 N N . ASN A 1 228 ? 9.927 -18.657 -5.660 1.00 97.94 228 ASN A N 1
ATOM 1707 C CA . ASN A 1 228 ? 9.689 -19.002 -7.063 1.00 97.94 228 ASN A CA 1
ATOM 1708 C C . ASN A 1 228 ? 9.746 -17.762 -7.968 1.00 97.94 228 ASN A C 1
ATOM 1710 O O . ASN A 1 228 ? 10.236 -17.851 -9.094 1.00 97.94 228 ASN A O 1
ATOM 1714 N N . ARG A 1 229 ? 9.308 -16.596 -7.466 1.00 97.50 229 ARG A N 1
ATOM 1715 C CA . ARG A 1 229 ? 9.449 -15.329 -8.189 1.00 97.50 229 ARG A CA 1
ATOM 1716 C C . ARG A 1 229 ? 10.912 -14.956 -8.382 1.00 97.50 229 ARG A C 1
ATOM 1718 O O . ARG A 1 229 ? 11.296 -14.675 -9.511 1.00 97.50 229 ARG A O 1
ATOM 1725 N N . ALA A 1 230 ? 11.734 -15.017 -7.334 1.00 98.25 230 ALA A N 1
ATOM 1726 C CA . ALA A 1 230 ? 13.158 -14.705 -7.436 1.00 98.25 230 ALA A CA 1
ATOM 1727 C C . ALA A 1 230 ? 13.887 -15.607 -8.442 1.00 98.25 230 ALA A C 1
ATOM 1729 O O . ALA A 1 230 ? 14.682 -15.104 -9.232 1.00 98.25 230 ALA A O 1
ATOM 1730 N N . ILE A 1 231 ? 13.584 -16.912 -8.461 1.00 98.38 231 ILE A N 1
ATOM 1731 C CA . ILE A 1 231 ? 14.164 -17.852 -9.433 1.00 98.38 231 ILE A CA 1
ATOM 1732 C C . ILE A 1 231 ? 13.794 -17.454 -10.866 1.00 98.38 231 ILE A C 1
ATOM 1734 O O . ILE A 1 231 ? 14.676 -17.211 -11.685 1.00 98.38 231 ILE A O 1
ATOM 1738 N N . VAL A 1 232 ? 12.500 -17.320 -11.168 1.00 98.44 232 VAL A N 1
ATOM 1739 C CA . VAL A 1 232 ? 12.037 -17.027 -12.534 1.00 98.44 232 VAL A CA 1
ATOM 1740 C C . VAL A 1 232 ? 12.481 -15.642 -13.006 1.00 98.44 232 VAL A C 1
ATOM 1742 O O . VAL A 1 232 ? 12.941 -15.488 -14.137 1.00 98.44 232 VAL A O 1
ATOM 1745 N N . VAL A 1 233 ? 12.361 -14.626 -12.152 1.00 98.06 233 VAL A N 1
ATOM 1746 C CA . VAL A 1 233 ? 12.772 -13.259 -12.486 1.00 98.06 233 VAL A CA 1
ATOM 1747 C C . VAL A 1 233 ? 14.295 -13.175 -12.635 1.00 98.06 233 VAL A C 1
ATOM 1749 O O . VAL A 1 233 ? 14.771 -12.529 -13.565 1.00 98.06 233 VAL A O 1
ATOM 1752 N N . GLY A 1 234 ? 15.066 -13.876 -11.797 1.00 98.06 234 GLY A N 1
ATOM 1753 C CA . GLY A 1 234 ? 16.524 -13.968 -11.921 1.00 98.06 234 GLY A CA 1
ATOM 1754 C C . GLY A 1 234 ? 16.966 -14.612 -13.239 1.00 98.06 234 GLY A C 1
ATOM 1755 O O . GLY A 1 234 ? 17.842 -14.083 -13.926 1.00 98.06 234 GLY A O 1
ATOM 1756 N N . GLU A 1 235 ? 16.306 -15.692 -13.664 1.00 97.94 235 GLU A N 1
ATOM 1757 C CA . GLU A 1 235 ? 16.529 -16.304 -14.983 1.00 97.94 235 GLU A CA 1
ATOM 1758 C C . GLU A 1 235 ? 16.224 -15.341 -16.141 1.00 97.94 235 GLU A C 1
ATOM 1760 O O . GLU A 1 235 ? 16.952 -15.303 -17.132 1.00 97.94 235 GLU A O 1
ATOM 1765 N N . ILE A 1 236 ? 15.159 -14.542 -16.035 1.00 98.62 236 ILE A N 1
ATOM 1766 C CA . ILE A 1 236 ? 14.841 -13.539 -17.059 1.00 98.62 236 ILE A CA 1
ATOM 1767 C C . ILE A 1 236 ? 15.936 -12.468 -17.100 1.00 98.62 236 ILE A C 1
ATOM 1769 O O . ILE A 1 236 ? 16.459 -12.187 -18.178 1.00 98.62 236 ILE A O 1
ATOM 1773 N N . ILE A 1 237 ? 16.329 -11.925 -15.946 1.00 98.00 237 ILE A N 1
ATOM 1774 C CA . ILE A 1 237 ? 17.347 -10.871 -15.838 1.00 98.00 237 ILE A CA 1
ATOM 1775 C C . ILE A 1 237 ? 18.699 -11.332 -16.399 1.00 98.00 237 ILE A C 1
ATOM 1777 O O . ILE A 1 237 ? 19.330 -10.606 -17.167 1.00 98.00 237 ILE A O 1
ATOM 1781 N N . THR A 1 238 ? 19.130 -12.552 -16.071 1.00 97.31 238 THR A N 1
ATOM 1782 C CA . THR A 1 238 ? 20.388 -13.130 -16.586 1.00 97.31 238 THR A CA 1
ATOM 1783 C C . THR A 1 238 ? 20.361 -13.383 -18.096 1.00 97.31 238 THR A C 1
ATOM 1785 O O . THR A 1 238 ? 21.417 -13.468 -18.719 1.00 97.31 238 THR A O 1
ATOM 1788 N N . SER A 1 239 ? 19.171 -13.442 -18.703 1.00 97.81 239 SER A N 1
ATOM 1789 C CA . SER A 1 239 ? 18.980 -13.618 -20.147 1.00 97.81 239 SER A CA 1
ATOM 1790 C C . SER A 1 239 ? 18.843 -12.312 -20.944 1.00 97.81 239 SER A C 1
ATOM 1792 O O . SER A 1 239 ? 18.616 -12.372 -22.153 1.00 97.81 239 SER A O 1
ATOM 1794 N N . PHE A 1 240 ? 18.936 -11.137 -20.307 1.00 98.19 240 PHE A N 1
ATOM 1795 C CA . PHE A 1 240 ? 18.744 -9.867 -21.009 1.00 98.19 240 PHE A CA 1
ATOM 1796 C C . PHE A 1 240 ? 19.785 -9.618 -22.102 1.00 98.19 240 PHE A C 1
ATOM 1798 O O . PHE A 1 240 ? 20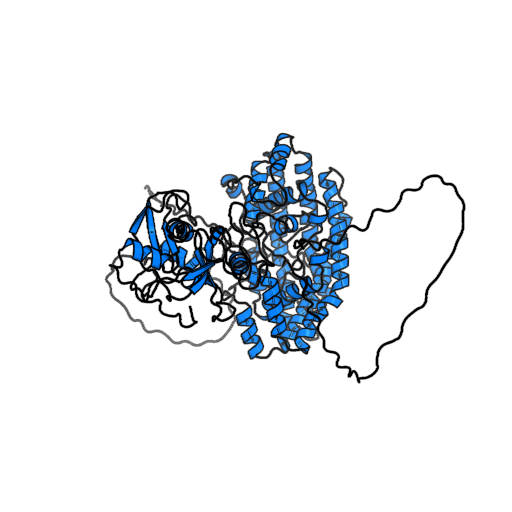.995 -9.670 -21.855 1.00 98.19 240 PHE A O 1
ATOM 1805 N N . THR A 1 241 ? 19.300 -9.250 -23.291 1.00 98.56 241 THR A N 1
ATOM 1806 C CA . THR A 1 241 ? 20.152 -8.768 -24.387 1.00 98.56 241 THR A CA 1
ATOM 1807 C C . THR A 1 241 ? 20.657 -7.354 -24.105 1.00 98.56 241 THR A C 1
ATOM 1809 O O . THR A 1 241 ? 20.161 -6.656 -23.212 1.00 98.56 241 THR A O 1
ATOM 1812 N N . ASP A 1 242 ? 21.645 -6.899 -24.870 1.00 98.50 242 ASP A N 1
ATOM 1813 C CA . ASP A 1 242 ? 22.197 -5.556 -24.693 1.00 98.50 242 ASP A CA 1
ATOM 1814 C C . ASP A 1 242 ? 21.196 -4.465 -25.097 1.00 98.50 242 ASP A C 1
ATOM 1816 O O . ASP A 1 242 ? 21.125 -3.426 -24.441 1.00 98.50 242 ASP A O 1
ATOM 1820 N N . GLU A 1 243 ? 20.326 -4.728 -26.075 1.00 98.31 243 GLU A N 1
ATOM 1821 C CA . GLU A 1 243 ? 19.204 -3.850 -26.424 1.00 98.31 243 GLU A CA 1
ATOM 1822 C C . GLU A 1 243 ? 18.209 -3.739 -25.266 1.00 98.31 243 GLU A C 1
ATOM 1824 O O . GLU A 1 243 ? 17.722 -2.644 -24.967 1.00 98.31 243 GLU A O 1
ATOM 1829 N N . GLN A 1 244 ? 17.936 -4.855 -24.579 1.00 98.56 244 GLN A N 1
ATOM 1830 C CA . GLN A 1 244 ? 17.027 -4.854 -23.438 1.00 98.56 244 GLN A CA 1
ATOM 1831 C C . GLN A 1 244 ? 17.583 -4.026 -22.277 1.00 98.56 244 GLN A C 1
ATOM 1833 O O . GLN A 1 244 ? 16.894 -3.161 -21.730 1.00 98.56 244 GLN A O 1
ATOM 1838 N N . LYS A 1 245 ? 18.867 -4.220 -21.956 1.00 98.44 245 LYS A N 1
ATOM 1839 C CA . LYS A 1 245 ? 19.577 -3.410 -20.955 1.00 98.44 245 LYS A CA 1
ATOM 1840 C C . LYS A 1 245 ? 19.596 -1.931 -21.346 1.00 98.44 245 LYS A C 1
ATOM 1842 O O . LYS A 1 245 ? 19.354 -1.077 -20.497 1.00 98.44 245 LYS A O 1
ATOM 1847 N N . ALA A 1 246 ? 19.828 -1.616 -22.622 1.00 97.94 246 ALA A N 1
ATOM 1848 C CA . ALA A 1 246 ? 19.838 -0.242 -23.122 1.00 97.94 246 ALA A CA 1
ATOM 1849 C C . ALA A 1 246 ? 18.462 0.438 -23.029 1.00 97.94 246 ALA A C 1
ATOM 1851 O O . ALA A 1 246 ? 18.389 1.643 -22.782 1.00 97.94 246 ALA A O 1
ATOM 1852 N N . TYR A 1 247 ? 17.363 -0.305 -23.190 1.00 97.88 247 TYR A N 1
ATOM 1853 C CA . TYR A 1 247 ? 16.015 0.216 -22.952 1.00 97.88 247 TYR A CA 1
ATOM 1854 C C . TYR A 1 247 ? 15.802 0.546 -21.467 1.00 97.88 247 TYR A C 1
ATOM 1856 O O . TYR A 1 247 ? 15.442 1.673 -21.132 1.00 97.88 247 TYR A O 1
ATOM 1864 N N . LEU A 1 248 ? 16.113 -0.396 -20.569 1.00 97.44 248 LEU A N 1
ATOM 1865 C CA . LEU A 1 248 ? 15.988 -0.218 -19.114 1.00 97.44 248 LEU A CA 1
ATOM 1866 C C . LEU A 1 248 ? 16.926 0.862 -18.555 1.00 97.44 248 LEU A C 1
ATOM 1868 O O . LEU A 1 248 ? 16.640 1.470 -17.524 1.00 97.44 248 LEU A O 1
ATOM 1872 N N . ALA A 1 249 ? 18.051 1.130 -19.220 1.00 96.31 249 ALA A N 1
ATOM 1873 C CA . ALA A 1 249 ? 18.961 2.209 -18.849 1.00 96.31 249 ALA A CA 1
ATOM 1874 C C . ALA A 1 249 ? 18.312 3.599 -18.976 1.00 96.31 249 ALA A C 1
ATOM 1876 O O . ALA A 1 249 ? 18.665 4.495 -18.213 1.00 96.31 249 ALA A O 1
ATOM 1877 N N . LYS A 1 250 ? 17.338 3.766 -19.883 1.00 94.31 250 LYS A N 1
ATOM 1878 C CA . LYS A 1 250 ? 16.587 5.023 -20.070 1.00 94.31 250 LYS A CA 1
ATOM 1879 C C . LYS A 1 250 ? 15.573 5.269 -18.954 1.00 94.31 250 LYS A C 1
ATOM 1881 O O . LYS A 1 250 ? 15.232 6.413 -18.679 1.00 94.31 250 LYS A O 1
ATOM 1886 N N . MET A 1 251 ? 15.120 4.199 -18.305 1.00 96.88 251 MET A N 1
ATOM 1887 C CA . MET A 1 251 ? 14.180 4.250 -17.195 1.00 96.88 251 MET A CA 1
ATOM 1888 C C . MET A 1 251 ? 14.947 4.431 -15.878 1.00 96.88 251 MET A C 1
ATOM 1890 O O . MET A 1 251 ? 15.666 3.538 -15.413 1.00 96.88 251 MET A O 1
ATOM 1894 N N . GLN A 1 252 ? 14.813 5.604 -15.268 1.00 95.50 252 GLN A N 1
ATOM 1895 C CA . GLN A 1 252 ? 15.365 5.888 -13.945 1.00 95.50 252 GLN A CA 1
ATOM 1896 C C . GLN A 1 252 ? 14.543 5.167 -12.873 1.00 95.50 252 GLN A C 1
ATOM 1898 O O . GLN A 1 252 ? 13.331 5.032 -13.006 1.00 95.50 252 GLN A O 1
ATOM 1903 N N . PHE A 1 253 ? 15.195 4.702 -11.807 1.00 95.75 253 PHE A N 1
ATOM 1904 C CA . PHE A 1 253 ? 14.536 3.933 -10.746 1.00 95.75 253 PHE A CA 1
ATOM 1905 C C . PHE A 1 253 ? 13.416 4.732 -10.062 1.00 95.75 253 PHE A C 1
ATOM 1907 O O . PHE A 1 253 ? 12.309 4.239 -9.914 1.00 95.75 253 PHE A O 1
ATOM 1914 N N . ASN A 1 254 ? 13.686 5.987 -9.713 1.00 89.12 254 ASN A N 1
ATOM 1915 C CA . ASN A 1 254 ? 12.832 6.839 -8.887 1.00 89.12 254 ASN A CA 1
ATOM 1916 C C . ASN A 1 254 ? 12.254 8.042 -9.649 1.00 89.12 254 ASN A C 1
ATOM 1918 O O . ASN A 1 254 ? 12.146 9.138 -9.097 1.00 89.12 254 ASN A O 1
ATOM 1922 N N . ASN A 1 255 ? 11.971 7.883 -10.941 1.00 87.19 255 ASN A N 1
ATOM 1923 C CA . ASN A 1 255 ? 11.394 8.958 -11.741 1.00 87.19 255 ASN A CA 1
ATOM 1924 C C . ASN A 1 255 ? 10.455 8.387 -12.801 1.00 87.19 255 ASN A C 1
ATOM 1926 O O . ASN A 1 255 ? 10.872 8.043 -13.911 1.00 87.19 255 ASN A O 1
ATOM 1930 N N . TYR A 1 256 ? 9.176 8.332 -12.451 1.00 86.81 256 TYR A N 1
ATOM 1931 C CA . TYR A 1 256 ? 8.081 7.884 -13.306 1.00 86.81 256 TYR A CA 1
ATOM 1932 C C . TYR A 1 256 ? 8.069 8.547 -14.695 1.00 86.81 256 TYR A C 1
ATOM 1934 O O . TYR A 1 256 ? 7.796 7.886 -15.697 1.00 86.81 256 TYR A O 1
ATOM 1942 N N . LEU A 1 257 ? 8.411 9.839 -14.791 1.00 83.88 257 LEU A N 1
ATOM 1943 C CA . LEU A 1 257 ? 8.400 10.577 -16.062 1.00 83.88 257 LEU A CA 1
ATOM 1944 C C . LEU A 1 257 ? 9.521 10.154 -17.019 1.00 83.88 257 LEU A C 1
ATOM 1946 O O . LEU A 1 257 ? 9.436 10.432 -18.213 1.00 83.88 257 LEU A O 1
ATOM 1950 N N . SER A 1 258 ? 10.549 9.459 -16.525 1.00 88.44 258 SER A N 1
ATOM 1951 C CA . SER A 1 258 ? 11.594 8.879 -17.378 1.00 88.44 258 SER A CA 1
ATOM 1952 C C . SER A 1 258 ? 11.132 7.627 -18.133 1.00 88.44 258 SER A C 1
ATOM 1954 O O . SER A 1 258 ? 11.815 7.167 -19.048 1.00 88.44 258 SER A O 1
ATOM 1956 N N . TRP A 1 259 ? 9.992 7.044 -17.751 1.00 91.06 259 TRP A N 1
ATOM 1957 C CA . TRP A 1 259 ? 9.501 5.802 -18.335 1.00 91.06 259 TRP A CA 1
ATOM 1958 C C . TRP A 1 259 ? 8.668 6.100 -19.578 1.00 91.06 259 TRP A C 1
ATOM 1960 O O . TRP A 1 259 ? 7.749 6.917 -19.496 1.00 91.06 259 TRP A O 1
ATOM 1970 N N . PRO A 1 260 ? 8.919 5.446 -20.722 1.00 89.62 260 PRO A N 1
ATOM 1971 C CA . PRO A 1 260 ? 8.054 5.577 -21.891 1.00 89.62 260 PRO A CA 1
ATOM 1972 C C . PRO A 1 260 ? 6.579 5.313 -21.556 1.00 89.62 260 PRO A C 1
ATOM 1974 O O . PRO A 1 260 ? 6.261 4.513 -20.675 1.00 89.62 260 PRO A O 1
ATOM 1977 N N . ASP A 1 261 ? 5.667 6.001 -22.239 1.00 85.00 261 ASP A N 1
ATOM 1978 C CA . ASP A 1 261 ? 4.237 5.714 -22.128 1.00 85.00 261 ASP A CA 1
ATOM 1979 C C . ASP A 1 261 ? 3.883 4.578 -23.094 1.00 85.00 261 ASP A C 1
ATOM 1981 O O . ASP A 1 261 ? 3.878 4.751 -24.315 1.00 85.00 261 ASP A O 1
ATOM 1985 N N . VAL A 1 262 ? 3.695 3.381 -22.540 1.00 88.75 262 VAL A N 1
ATOM 1986 C CA . VAL A 1 262 ? 3.473 2.145 -23.292 1.00 88.75 262 VAL A CA 1
ATOM 1987 C C . VAL A 1 262 ? 2.070 1.634 -22.993 1.00 88.75 262 VAL A C 1
ATOM 1989 O O . VAL A 1 262 ? 1.729 1.343 -21.842 1.00 88.75 262 VAL A O 1
ATOM 1992 N N . ALA A 1 263 ? 1.268 1.494 -24.049 1.00 84.50 263 ALA A N 1
ATOM 1993 C CA . ALA A 1 263 ? -0.095 0.992 -23.949 1.00 84.50 263 ALA A CA 1
ATOM 1994 C C . ALA A 1 263 ? -0.140 -0.471 -23.473 1.00 84.50 263 ALA A C 1
ATOM 1996 O O . ALA A 1 263 ? 0.716 -1.286 -23.819 1.00 84.50 263 ALA A O 1
ATOM 1997 N N . GLU A 1 264 ? -1.179 -0.811 -22.708 1.00 88.94 264 GLU A N 1
ATOM 1998 C CA . GLU A 1 264 ? -1.440 -2.183 -22.263 1.00 88.94 264 GLU A CA 1
ATOM 1999 C C . GLU A 1 264 ? -1.774 -3.083 -23.465 1.00 88.94 264 GLU A C 1
ATOM 2001 O O . GLU A 1 264 ? -2.706 -2.802 -24.228 1.00 88.94 264 GLU A O 1
ATOM 2006 N N . ASP A 1 265 ? -1.058 -4.201 -23.601 1.00 89.75 265 ASP A N 1
ATOM 2007 C CA . ASP A 1 265 ? -1.339 -5.210 -24.623 1.00 89.75 265 ASP A CA 1
ATOM 2008 C C . ASP A 1 265 ? -2.654 -5.945 -24.312 1.00 89.75 265 ASP A C 1
ATOM 2010 O O . ASP A 1 265 ? -2.726 -6.878 -23.504 1.00 89.75 265 ASP A O 1
ATOM 2014 N N . GLN A 1 266 ? -3.717 -5.520 -24.995 1.00 91.56 266 GLN A N 1
ATOM 2015 C CA . GLN A 1 266 ? -5.059 -6.072 -24.824 1.00 91.56 266 GLN A CA 1
ATOM 2016 C C . GLN A 1 266 ? -5.164 -7.545 -25.230 1.00 91.56 266 GLN A C 1
ATOM 2018 O O . GLN A 1 266 ? -6.012 -8.260 -24.693 1.00 91.56 266 GLN A O 1
ATOM 2023 N N . ASN A 1 267 ? -4.349 -8.013 -26.177 1.00 91.56 267 ASN A N 1
ATOM 2024 C CA . ASN A 1 267 ? -4.384 -9.409 -26.610 1.00 91.56 267 ASN A CA 1
ATOM 2025 C C . ASN A 1 267 ? -3.717 -10.298 -25.565 1.00 91.56 267 ASN A C 1
ATOM 2027 O O . ASN A 1 267 ? -4.275 -11.331 -25.191 1.00 91.56 267 ASN A O 1
ATOM 2031 N N . PHE A 1 268 ? -2.574 -9.855 -25.039 1.00 91.62 268 PHE A N 1
ATOM 2032 C CA . PHE A 1 268 ? -1.894 -10.533 -23.945 1.00 91.62 268 PHE A CA 1
ATOM 2033 C C . PHE A 1 268 ? -2.789 -10.626 -22.703 1.00 91.62 268 PHE A C 1
ATOM 2035 O O . PHE A 1 268 ? -2.986 -11.716 -22.168 1.00 91.62 268 PHE A O 1
ATOM 2042 N N . LYS A 1 269 ? -3.437 -9.524 -22.310 1.00 88.75 269 LYS A N 1
ATOM 2043 C CA . LYS A 1 269 ? -4.397 -9.504 -21.196 1.00 88.75 269 LYS A CA 1
ATOM 2044 C C . LYS A 1 269 ? -5.550 -10.489 -21.372 1.00 88.75 269 LYS A C 1
ATOM 2046 O O . LYS A 1 269 ? -5.845 -11.250 -20.459 1.00 88.75 269 LYS A O 1
ATOM 2051 N N . LYS A 1 270 ? -6.182 -10.513 -22.550 1.00 91.00 270 LYS A N 1
ATOM 2052 C CA . LYS A 1 270 ? -7.300 -11.429 -22.855 1.00 91.00 270 LYS A CA 1
ATOM 2053 C C . LYS A 1 270 ? -6.895 -12.905 -22.864 1.00 91.00 270 LYS A C 1
ATOM 2055 O O . LYS A 1 270 ? -7.771 -13.761 -22.794 1.00 91.00 270 LYS A O 1
ATOM 2060 N N . SER A 1 271 ? -5.601 -13.207 -22.979 1.00 92.44 271 SER A N 1
ATOM 2061 C CA . SER A 1 271 ? -5.089 -14.582 -22.960 1.00 92.44 271 SER A CA 1
ATOM 2062 C C . SER A 1 271 ? -4.962 -15.184 -21.553 1.00 92.44 271 SER A C 1
ATOM 2064 O O . SER A 1 271 ? -4.684 -16.377 -21.429 1.00 92.44 271 SER A O 1
ATOM 2066 N N . LEU A 1 272 ? -5.169 -14.376 -20.507 1.00 90.88 272 LEU A N 1
ATOM 2067 C CA . LEU A 1 272 ? -5.010 -14.744 -19.103 1.00 90.88 272 LEU A CA 1
ATOM 2068 C C . LEU A 1 272 ? -6.316 -14.518 -18.332 1.00 90.88 272 LEU A C 1
ATOM 2070 O O . LEU A 1 272 ? -7.131 -13.662 -18.679 1.00 90.88 272 LEU A O 1
ATOM 2074 N N . THR A 1 273 ? -6.508 -15.270 -17.252 1.00 88.06 273 THR A N 1
ATOM 2075 C CA . THR A 1 273 ? -7.519 -14.930 -16.242 1.00 88.06 273 THR A CA 1
ATOM 2076 C C . THR A 1 273 ? -7.139 -13.630 -15.524 1.00 88.06 273 THR A C 1
ATOM 2078 O O . THR A 1 273 ? -5.997 -13.175 -15.589 1.00 88.06 273 THR A O 1
ATOM 2081 N N . ASN A 1 274 ? -8.090 -13.022 -14.808 1.00 83.56 274 ASN A N 1
ATOM 2082 C CA . ASN A 1 274 ? -7.829 -11.797 -14.048 1.00 83.56 274 ASN A CA 1
ATOM 2083 C C . ASN A 1 274 ? -6.697 -11.992 -13.019 1.00 83.56 274 ASN A C 1
ATOM 2085 O O . ASN A 1 274 ? -5.735 -11.227 -13.033 1.00 83.56 274 ASN A O 1
ATOM 2089 N N . ASP A 1 275 ? -6.768 -13.055 -12.210 1.00 83.88 275 ASP A N 1
ATOM 2090 C CA . ASP A 1 275 ? -5.769 -13.358 -11.177 1.00 83.88 275 ASP A CA 1
ATOM 2091 C C . ASP A 1 275 ? -4.372 -13.597 -11.793 1.00 83.88 275 ASP A C 1
ATOM 2093 O O . ASP A 1 275 ? -3.369 -13.090 -11.288 1.00 83.88 275 ASP A O 1
ATOM 2097 N N . GLU A 1 276 ? -4.292 -14.307 -12.926 1.00 90.50 276 GLU A N 1
ATOM 2098 C CA . GLU A 1 276 ? -3.033 -14.520 -13.656 1.00 90.50 276 GLU A CA 1
ATOM 2099 C C . GLU A 1 276 ? -2.472 -13.216 -14.236 1.00 90.50 276 GLU A C 1
ATOM 2101 O O . GLU A 1 276 ? -1.273 -12.962 -14.137 1.00 90.50 276 GLU A O 1
ATOM 2106 N N . PHE A 1 277 ? -3.314 -12.367 -14.831 1.00 90.56 277 PHE A N 1
ATOM 2107 C CA . PHE A 1 277 ? -2.867 -11.094 -15.393 1.00 90.56 277 PHE A CA 1
ATOM 2108 C C . PHE A 1 277 ? -2.355 -10.143 -14.303 1.00 90.56 277 PHE A C 1
ATOM 2110 O O . PHE A 1 277 ? -1.283 -9.560 -14.455 1.00 90.56 277 PHE A O 1
ATOM 2117 N N . VAL A 1 278 ? -3.065 -10.034 -13.173 1.00 88.00 278 VAL A N 1
ATOM 2118 C CA . VAL A 1 278 ? -2.624 -9.249 -12.004 1.00 88.00 278 VAL A CA 1
ATOM 2119 C C . VAL A 1 278 ? -1.273 -9.743 -11.487 1.00 88.00 278 VAL A C 1
ATOM 2121 O O . VAL A 1 278 ? -0.392 -8.935 -11.175 1.00 88.00 278 VAL A O 1
ATOM 2124 N N . ALA A 1 279 ? -1.085 -11.062 -11.435 1.00 92.19 279 ALA A N 1
ATOM 2125 C CA . ALA A 1 279 ? 0.179 -11.667 -11.046 1.00 92.19 279 ALA A CA 1
ATOM 2126 C C . ALA A 1 279 ? 1.308 -11.294 -12.024 1.00 92.19 279 ALA A C 1
ATOM 2128 O O . ALA A 1 279 ? 2.348 -10.804 -11.587 1.00 92.19 279 ALA A O 1
ATOM 2129 N N . VAL A 1 280 ? 1.090 -11.412 -13.341 1.00 96.19 280 VAL A N 1
ATOM 2130 C CA . VAL A 1 280 ? 2.086 -11.005 -14.351 1.00 96.19 280 VAL A CA 1
ATOM 2131 C C . VAL A 1 280 ? 2.443 -9.523 -14.237 1.00 96.19 280 VAL A C 1
ATOM 2133 O O . VAL A 1 280 ? 3.627 -9.189 -14.273 1.00 96.19 280 VAL A O 1
ATOM 2136 N N . MET A 1 281 ? 1.456 -8.640 -14.068 1.00 94.31 281 MET A N 1
ATOM 2137 C CA . MET A 1 281 ? 1.699 -7.203 -13.900 1.00 94.31 281 MET A CA 1
ATOM 2138 C C . MET A 1 281 ? 2.549 -6.920 -12.658 1.00 94.31 281 MET A C 1
ATOM 2140 O O . MET A 1 281 ? 3.493 -6.137 -12.731 1.00 94.31 281 MET A O 1
ATOM 2144 N N . THR A 1 282 ? 2.272 -7.622 -11.554 1.00 93.56 282 THR A N 1
ATOM 2145 C CA . THR A 1 282 ? 3.071 -7.547 -10.322 1.00 93.56 282 THR A CA 1
ATOM 2146 C C . THR A 1 282 ? 4.516 -7.976 -10.579 1.00 93.56 282 THR A C 1
ATOM 2148 O O . THR A 1 282 ? 5.447 -7.239 -10.257 1.00 93.56 282 THR A O 1
ATOM 2151 N N . TYR A 1 283 ? 4.725 -9.125 -11.228 1.00 96.81 283 TYR A N 1
ATOM 2152 C CA . TYR A 1 283 ? 6.072 -9.627 -11.513 1.00 96.81 283 TYR A CA 1
ATOM 2153 C C . TYR A 1 283 ? 6.843 -8.716 -12.455 1.00 96.81 283 TYR A C 1
ATOM 2155 O O . TYR A 1 283 ? 8.033 -8.513 -12.259 1.00 96.81 283 TYR A O 1
ATOM 2163 N N . ALA A 1 284 ? 6.183 -8.168 -13.476 1.00 97.94 284 ALA A N 1
ATOM 2164 C CA . ALA A 1 284 ? 6.805 -7.256 -14.422 1.00 97.94 284 ALA A CA 1
ATOM 2165 C C . ALA A 1 284 ? 7.240 -5.957 -13.728 1.00 97.94 284 ALA A C 1
ATOM 2167 O O . ALA A 1 284 ? 8.370 -5.510 -13.922 1.00 97.94 284 ALA A O 1
ATOM 2168 N N . SER A 1 285 ? 6.390 -5.384 -12.869 1.00 96.56 285 SER A N 1
ATOM 2169 C CA . SER A 1 285 ? 6.756 -4.195 -12.096 1.00 96.56 285 SER A CA 1
ATOM 2170 C C . SER A 1 285 ? 7.883 -4.456 -11.096 1.00 96.56 285 SER A C 1
ATOM 2172 O O . SER A 1 285 ? 8.800 -3.645 -10.977 1.00 96.56 285 SER A O 1
ATOM 2174 N N . GLU A 1 286 ? 7.849 -5.604 -10.418 1.00 95.94 286 GLU A N 1
ATOM 2175 C CA . GLU A 1 286 ? 8.865 -5.984 -9.438 1.00 95.94 286 GLU A CA 1
ATOM 2176 C C . GLU A 1 286 ? 10.186 -6.394 -10.088 1.00 95.94 286 GLU A C 1
ATOM 2178 O O . GLU A 1 286 ? 11.249 -6.133 -9.539 1.00 95.94 286 GLU A O 1
ATOM 2183 N N . LEU A 1 287 ? 10.148 -6.982 -11.287 1.00 98.12 287 LEU A N 1
ATOM 2184 C CA . LEU A 1 287 ? 11.343 -7.265 -12.077 1.00 98.12 287 LEU A CA 1
ATOM 2185 C C . LEU A 1 287 ? 12.127 -5.978 -12.330 1.00 98.12 287 LEU A C 1
ATOM 2187 O O . LEU A 1 287 ? 13.349 -5.971 -12.183 1.00 98.12 287 LEU A O 1
ATOM 2191 N N . PHE A 1 288 ? 11.437 -4.887 -12.679 1.00 98.44 288 PHE A N 1
ATOM 2192 C CA . PHE A 1 288 ? 12.088 -3.600 -12.893 1.00 98.44 288 PHE A CA 1
ATOM 2193 C C . PHE A 1 288 ? 12.685 -3.047 -11.601 1.00 98.44 288 PHE A C 1
ATOM 2195 O O . PHE A 1 288 ? 13.867 -2.694 -11.585 1.00 98.44 288 PHE A O 1
ATOM 2202 N N . SER A 1 289 ? 11.895 -2.988 -10.523 1.00 97.44 289 SER A N 1
ATOM 2203 C CA . SER A 1 289 ? 12.370 -2.444 -9.249 1.00 97.44 289 SER A CA 1
ATOM 2204 C C . SER A 1 289 ? 13.512 -3.271 -8.664 1.00 97.44 289 SER A C 1
ATOM 2206 O O . SER A 1 289 ? 14.451 -2.697 -8.127 1.00 97.44 289 SER A O 1
ATOM 2208 N N . TRP A 1 290 ? 13.503 -4.591 -8.837 1.00 97.75 290 TRP A N 1
ATOM 2209 C CA . TRP A 1 290 ? 14.574 -5.463 -8.364 1.00 97.75 290 TRP A CA 1
ATOM 2210 C C . TRP A 1 290 ? 15.845 -5.330 -9.208 1.00 97.75 290 TRP A C 1
ATOM 2212 O O . TRP A 1 290 ? 16.943 -5.226 -8.665 1.00 97.75 290 TRP A O 1
ATOM 2222 N N . TYR A 1 291 ? 15.699 -5.254 -10.538 1.00 98.06 291 TYR A N 1
ATOM 2223 C CA . TYR A 1 291 ? 16.813 -5.057 -11.469 1.00 98.06 291 TYR A CA 1
ATOM 2224 C C . TYR A 1 291 ? 17.507 -3.701 -11.286 1.00 98.06 291 TYR A C 1
ATOM 2226 O O . TYR A 1 291 ? 18.735 -3.627 -11.296 1.00 98.06 291 TYR A O 1
ATOM 2234 N N . LYS A 1 292 ? 16.730 -2.621 -11.137 1.00 97.50 292 LYS A N 1
ATOM 2235 C CA . LYS A 1 292 ? 17.250 -1.252 -10.998 1.00 97.50 292 LYS A CA 1
ATOM 2236 C C . LYS A 1 292 ? 17.566 -0.862 -9.555 1.00 97.50 292 LYS A C 1
ATOM 2238 O O . LYS A 1 292 ? 18.330 0.079 -9.354 1.00 97.50 292 LYS A O 1
ATOM 2243 N N . GLY A 1 293 ? 16.964 -1.537 -8.581 1.00 96.00 293 GLY A N 1
ATOM 2244 C CA . GLY A 1 293 ? 17.068 -1.224 -7.162 1.00 96.00 293 GLY A CA 1
ATOM 2245 C C . GLY A 1 293 ? 18.224 -1.920 -6.445 1.00 96.00 293 GLY A C 1
ATOM 2246 O O . GLY A 1 293 ? 18.906 -2.814 -6.955 1.00 96.00 293 GLY A O 1
ATOM 2247 N N . GLY A 1 294 ? 18.430 -1.514 -5.196 1.00 95.62 294 GLY A N 1
ATOM 2248 C CA . GLY A 1 294 ? 19.445 -2.056 -4.294 1.00 95.62 294 GLY A CA 1
ATOM 2249 C C . GLY A 1 294 ? 18.852 -2.914 -3.179 1.00 95.62 294 GLY A C 1
ATOM 2250 O O . GLY A 1 294 ? 17.641 -2.946 -2.980 1.00 95.62 294 GLY A O 1
ATOM 2251 N N . LEU A 1 295 ? 19.725 -3.570 -2.410 1.00 95.81 295 LEU A N 1
ATOM 2252 C CA . LEU A 1 295 ? 19.311 -4.309 -1.214 1.00 95.81 295 LEU A CA 1
ATOM 2253 C C . LEU A 1 295 ? 18.517 -3.412 -0.250 1.00 95.81 295 LEU A C 1
ATOM 2255 O O . LEU A 1 295 ? 17.557 -3.869 0.353 1.00 95.81 295 LEU A O 1
ATOM 2259 N N . GLU A 1 296 ? 18.874 -2.130 -0.150 1.00 94.38 296 GLU A N 1
ATOM 2260 C CA . GLU A 1 296 ? 18.122 -1.136 0.623 1.00 94.38 296 GLU A CA 1
ATOM 2261 C C . GLU A 1 296 ? 16.639 -1.084 0.223 1.00 94.38 296 GLU A C 1
ATOM 2263 O O . GLU A 1 296 ? 15.768 -1.147 1.090 1.00 94.38 296 GLU A O 1
ATOM 2268 N N . ALA A 1 297 ? 16.353 -1.055 -1.083 1.00 95.12 297 ALA A N 1
ATOM 2269 C CA . ALA A 1 297 ? 14.991 -1.031 -1.598 1.00 95.12 297 ALA A CA 1
ATOM 2270 C C . ALA A 1 297 ? 14.233 -2.317 -1.242 1.00 95.12 297 ALA A C 1
ATOM 2272 O O . ALA A 1 297 ? 13.085 -2.255 -0.814 1.00 95.12 297 ALA A O 1
ATOM 2273 N N . ASP A 1 298 ? 14.880 -3.476 -1.387 1.00 95.62 298 ASP A N 1
ATOM 2274 C CA . ASP A 1 298 ? 14.269 -4.786 -1.131 1.00 95.62 298 ASP A CA 1
ATOM 2275 C C . ASP A 1 298 ? 13.923 -4.997 0.350 1.00 95.62 298 ASP A C 1
ATOM 2277 O O . ASP A 1 298 ? 12.917 -5.627 0.680 1.00 95.62 298 ASP A O 1
ATOM 2281 N N . VAL A 1 299 ? 14.760 -4.467 1.247 1.00 94.88 299 VAL A N 1
ATOM 2282 C CA . VAL A 1 299 ? 14.583 -4.589 2.700 1.00 94.88 299 VAL A CA 1
ATOM 2283 C C . VAL A 1 299 ? 13.559 -3.594 3.228 1.00 94.88 299 VAL A C 1
ATOM 2285 O O . VAL A 1 299 ? 12.857 -3.904 4.196 1.00 94.88 299 VAL A O 1
ATOM 2288 N N . TYR A 1 300 ? 13.448 -2.425 2.604 1.00 92.69 300 TYR A N 1
ATOM 2289 C CA . TYR A 1 300 ? 12.501 -1.394 2.996 1.00 92.69 300 TYR A CA 1
ATOM 2290 C C . TYR A 1 300 ? 11.060 -1.918 3.047 1.00 92.69 300 TYR A C 1
ATOM 2292 O O . TYR A 1 300 ? 10.641 -2.747 2.239 1.00 92.69 300 TYR A O 1
ATOM 2300 N N . PHE A 1 301 ? 10.297 -1.424 4.017 1.00 87.88 301 PHE A N 1
ATOM 2301 C CA . PHE A 1 301 ? 8.860 -1.634 4.115 1.00 87.88 301 PHE A CA 1
ATOM 2302 C C . PHE A 1 301 ? 8.197 -0.384 4.681 1.00 87.88 301 PHE A C 1
ATOM 2304 O O . PHE A 1 301 ? 8.790 0.326 5.495 1.00 87.88 301 PHE A O 1
ATOM 2311 N N . CYS A 1 302 ? 6.938 -0.154 4.310 1.00 80.62 302 CYS A N 1
ATOM 2312 C CA . CYS A 1 302 ? 6.142 0.872 4.969 1.00 80.62 302 CYS A CA 1
ATOM 2313 C C . CYS A 1 302 ? 5.708 0.442 6.372 1.00 80.62 302 CYS A C 1
ATOM 2315 O O . CYS A 1 302 ? 5.424 -0.740 6.562 1.00 80.62 302 CYS A O 1
ATOM 2317 N N . PRO A 1 303 ? 5.570 1.367 7.342 1.00 76.69 303 PRO A N 1
ATOM 2318 C CA . PRO A 1 303 ? 5.138 1.038 8.704 1.00 76.69 303 PRO A CA 1
ATOM 2319 C C . PRO A 1 303 ? 3.863 0.179 8.762 1.00 76.69 303 PRO A C 1
ATOM 2321 O O . PRO A 1 303 ? 3.713 -0.663 9.638 1.00 76.69 303 PRO A O 1
ATOM 2324 N N . GLU A 1 304 ? 2.979 0.349 7.777 1.00 74.31 304 GLU A N 1
ATOM 2325 C CA . GLU A 1 304 ? 1.682 -0.327 7.616 1.00 74.31 304 GLU A CA 1
ATOM 2326 C C . GLU A 1 304 ? 1.790 -1.786 7.164 1.00 74.31 304 GLU A C 1
ATOM 2328 O O . GLU A 1 304 ? 0.780 -2.461 6.975 1.00 74.31 304 GLU A O 1
ATOM 2333 N N . ARG A 1 305 ? 3.012 -2.274 6.931 1.00 79.44 305 ARG A N 1
ATOM 2334 C CA . ARG A 1 305 ? 3.261 -3.595 6.356 1.00 79.44 305 ARG A CA 1
ATOM 2335 C C . ARG A 1 305 ? 2.799 -4.737 7.258 1.00 79.44 305 ARG A C 1
ATOM 2337 O O . ARG A 1 305 ? 2.444 -5.794 6.743 1.00 79.44 305 ARG A O 1
ATOM 2344 N N . HIS A 1 306 ? 2.821 -4.529 8.569 1.00 84.94 306 HIS A N 1
ATOM 2345 C CA . HIS A 1 306 ? 2.455 -5.529 9.569 1.00 84.94 306 HIS A CA 1
ATOM 2346 C C . HIS A 1 306 ? 1.043 -5.296 10.080 1.00 84.94 306 HIS A C 1
ATOM 2348 O O . HIS A 1 306 ? 0.592 -4.156 10.178 1.00 84.94 306 HIS A O 1
ATOM 2354 N N . GLY A 1 307 ? 0.345 -6.372 10.439 1.00 79.19 307 GLY A N 1
ATOM 2355 C CA . GLY A 1 307 ? -1.012 -6.248 10.967 1.00 79.19 307 GLY A CA 1
ATOM 2356 C C . GLY A 1 307 ? -2.024 -5.768 9.925 1.00 79.19 307 GLY A C 1
ATOM 2357 O O . GLY A 1 307 ? -2.877 -4.934 10.204 1.00 79.19 307 GLY A O 1
ATOM 2358 N N . THR A 1 308 ? -1.989 -6.310 8.712 1.00 86.69 308 THR A N 1
ATOM 2359 C CA . THR A 1 308 ? -2.870 -5.898 7.600 1.00 86.69 308 THR A CA 1
ATOM 2360 C C . THR A 1 308 ? -4.310 -6.440 7.711 1.00 86.69 308 THR A C 1
ATOM 2362 O O . THR A 1 308 ? -4.973 -6.678 6.705 1.00 86.69 308 THR A O 1
ATOM 2365 N N . TYR A 1 309 ? -4.814 -6.652 8.931 1.00 95.19 309 TYR A N 1
ATOM 2366 C CA . TYR A 1 309 ? -6.066 -7.366 9.244 1.00 95.19 309 TYR A CA 1
ATOM 2367 C C . TYR A 1 309 ? -7.162 -6.456 9.828 1.00 95.19 309 TYR A C 1
ATOM 2369 O O . TYR A 1 309 ? -8.158 -6.942 10.356 1.00 95.19 309 TYR A O 1
ATOM 2377 N N . PHE A 1 310 ? -6.948 -5.138 9.783 1.00 96.31 310 PHE A N 1
ATOM 2378 C CA . PHE A 1 310 ? -7.682 -4.141 10.577 1.00 96.31 310 PHE A CA 1
ATOM 2379 C C . PHE A 1 310 ? -8.442 -3.109 9.726 1.00 96.31 310 PHE A C 1
ATOM 2381 O O . PHE A 1 310 ? -8.861 -2.071 10.229 1.00 96.31 310 PHE A O 1
ATOM 2388 N N . GLY A 1 311 ? -8.577 -3.346 8.417 1.00 93.06 311 GLY A N 1
ATOM 2389 C CA . GLY A 1 311 ? -9.380 -2.503 7.521 1.00 93.06 311 GLY A CA 1
ATOM 2390 C C . GLY A 1 311 ? -8.752 -1.157 7.139 1.00 93.06 311 GLY A C 1
ATOM 2391 O O . GLY A 1 311 ? -9.382 -0.376 6.427 1.00 93.06 311 GLY A O 1
ATOM 2392 N N . GLY A 1 312 ? -7.510 -0.881 7.554 1.00 91.00 312 GLY A N 1
ATOM 2393 C CA . GLY A 1 312 ? -6.795 0.353 7.201 1.00 91.00 312 GLY A CA 1
ATOM 2394 C C . GLY A 1 312 ? -6.669 0.557 5.687 1.00 91.00 312 GLY A C 1
ATOM 2395 O O . GLY A 1 312 ? -6.942 1.645 5.186 1.00 91.00 312 GLY A O 1
ATOM 2396 N N . PHE A 1 313 ? -6.358 -0.504 4.935 1.00 88.69 313 PHE A N 1
ATOM 2397 C CA . PHE A 1 313 ? -6.318 -0.431 3.471 1.00 88.69 313 PHE A CA 1
ATOM 2398 C C . PHE A 1 313 ? -7.688 -0.163 2.850 1.00 88.69 313 PHE A C 1
ATOM 2400 O O . PHE A 1 313 ? -7.773 0.595 1.896 1.00 88.69 313 PHE A O 1
ATOM 2407 N N . TYR A 1 314 ? -8.778 -0.704 3.401 1.00 89.81 314 TYR A N 1
ATOM 2408 C CA . TYR A 1 314 ? -10.113 -0.336 2.926 1.00 89.81 314 TYR A CA 1
ATOM 2409 C C . TYR A 1 314 ? -10.372 1.156 3.139 1.00 89.81 314 TYR A C 1
ATOM 2411 O O . TYR A 1 314 ? -10.790 1.850 2.221 1.00 89.81 314 TYR A O 1
ATOM 2419 N N . MET A 1 315 ? -10.078 1.668 4.337 1.00 87.38 315 MET A N 1
ATOM 2420 C CA . MET A 1 315 ? -10.285 3.080 4.666 1.00 87.38 315 MET A CA 1
ATOM 2421 C C . MET A 1 315 ? -9.496 4.018 3.742 1.00 87.38 315 MET A C 1
ATOM 2423 O O . MET A 1 315 ? -9.991 5.085 3.391 1.00 87.38 315 MET A O 1
ATOM 2427 N N . LYS A 1 316 ? -8.296 3.601 3.328 1.00 80.88 316 LYS A N 1
ATOM 2428 C CA . LYS A 1 316 ? -7.377 4.405 2.521 1.00 80.88 316 LYS A CA 1
ATOM 2429 C C . LYS A 1 316 ? -7.527 4.227 1.011 1.00 80.88 316 LYS A C 1
ATOM 2431 O O . LYS A 1 316 ? -7.558 5.209 0.276 1.00 80.88 316 LYS A O 1
ATOM 2436 N N . ASP A 1 317 ? -7.582 2.986 0.547 1.00 79.06 317 ASP A N 1
ATOM 2437 C CA . ASP A 1 317 ? -7.416 2.643 -0.866 1.00 79.06 317 ASP A CA 1
ATOM 2438 C C . ASP A 1 317 ? -8.759 2.398 -1.566 1.00 79.06 317 ASP A C 1
ATOM 2440 O O . ASP A 1 317 ? -8.829 2.470 -2.792 1.00 79.06 317 ASP A O 1
ATOM 2444 N N . TYR A 1 318 ? -9.849 2.150 -0.824 1.00 80.75 318 TYR A N 1
ATOM 2445 C CA . TYR A 1 318 ? -11.181 2.010 -1.423 1.00 80.75 318 TYR A CA 1
ATOM 2446 C C . TYR A 1 318 ? -11.585 3.233 -2.271 1.00 80.75 318 TYR A C 1
ATOM 2448 O O . TYR A 1 318 ? -12.066 3.030 -3.388 1.00 80.75 318 TYR A O 1
ATOM 2456 N N . PRO A 1 319 ? -11.356 4.495 -1.838 1.00 75.94 319 PRO A N 1
ATOM 2457 C CA . PRO A 1 319 ? -11.644 5.670 -2.667 1.00 75.94 319 PRO A CA 1
ATOM 2458 C C . PRO A 1 319 ? -10.847 5.735 -3.981 1.00 75.94 319 PRO A C 1
ATOM 2460 O O . PRO A 1 319 ? -11.276 6.408 -4.918 1.00 75.94 319 PRO A O 1
ATOM 2463 N N . ALA A 1 320 ? -9.714 5.029 -4.067 1.00 66.06 320 ALA A N 1
ATOM 2464 C CA . ALA A 1 320 ? -8.909 4.927 -5.282 1.00 66.06 320 ALA A CA 1
ATOM 2465 C C . ALA A 1 320 ? -9.486 3.928 -6.300 1.00 66.06 320 ALA A C 1
ATOM 2467 O O . ALA A 1 320 ? -9.091 3.940 -7.469 1.00 66.06 320 ALA A O 1
ATOM 2468 N N . MET A 1 321 ? -10.406 3.043 -5.888 1.00 65.31 321 MET A N 1
ATOM 2469 C CA . MET A 1 321 ? -10.973 2.035 -6.785 1.00 65.31 321 MET A CA 1
ATOM 2470 C C . MET A 1 321 ? -11.649 2.692 -7.991 1.00 65.31 321 MET A C 1
ATOM 2472 O O . MET A 1 321 ? -12.518 3.550 -7.851 1.00 65.31 321 MET A O 1
ATOM 2476 N N . ASN A 1 322 ? -11.284 2.230 -9.190 1.00 58.38 322 ASN A N 1
ATOM 2477 C CA . ASN A 1 322 ? -11.817 2.707 -10.472 1.00 58.38 322 ASN A CA 1
ATOM 2478 C C . ASN A 1 322 ? -11.567 4.205 -10.745 1.00 58.38 322 ASN A C 1
ATOM 2480 O O . ASN A 1 322 ? -12.308 4.835 -11.509 1.00 58.38 322 ASN A O 1
ATOM 2484 N N . ASN A 1 323 ? -10.527 4.784 -10.137 1.00 59.44 323 ASN A N 1
ATOM 2485 C CA . ASN A 1 323 ? -10.144 6.171 -10.358 1.00 59.44 323 ASN A CA 1
ATOM 2486 C C . ASN A 1 323 ? -8.658 6.288 -10.754 1.00 59.44 323 ASN A C 1
ATOM 2488 O O . ASN A 1 323 ? -7.804 6.365 -9.870 1.00 59.44 323 ASN A O 1
ATOM 2492 N N . PRO A 1 324 ? -8.338 6.306 -12.066 1.00 49.84 324 PRO A N 1
ATOM 2493 C CA . PRO A 1 324 ? -6.955 6.302 -12.539 1.00 49.84 324 PRO A CA 1
ATOM 2494 C C . PRO A 1 324 ? -6.160 7.547 -12.102 1.00 49.84 324 PRO A C 1
ATOM 2496 O O . PRO A 1 324 ? -4.953 7.483 -11.865 1.00 49.84 324 PRO A O 1
ATOM 2499 N N . ASP A 1 325 ? -6.857 8.666 -11.907 1.00 51.12 325 ASP A N 1
ATOM 2500 C CA . ASP A 1 325 ? -6.272 9.954 -11.530 1.00 51.12 325 ASP A CA 1
ATOM 2501 C C . ASP A 1 325 ? -6.256 10.171 -10.004 1.00 51.12 325 ASP A C 1
ATOM 2503 O O . ASP A 1 325 ? -5.933 11.260 -9.527 1.00 51.12 325 ASP A O 1
ATOM 2507 N N . TYR A 1 326 ? -6.606 9.147 -9.214 1.00 52.59 326 TYR A N 1
ATOM 2508 C CA . TYR A 1 326 ? -6.572 9.241 -7.759 1.00 52.59 326 TYR A CA 1
ATOM 2509 C C . TYR A 1 326 ? -5.138 9.199 -7.235 1.00 52.59 326 TYR A C 1
ATOM 2511 O O . TYR A 1 326 ? -4.368 8.282 -7.535 1.00 52.59 326 TYR A O 1
ATOM 2519 N N . PHE A 1 327 ? -4.819 10.176 -6.392 1.00 52.69 327 PHE A N 1
ATOM 2520 C CA . PHE A 1 327 ? -3.624 10.190 -5.564 1.00 52.69 327 PHE A CA 1
ATOM 2521 C C . PHE A 1 327 ? -4.053 9.949 -4.128 1.00 52.69 327 PHE A C 1
ATOM 2523 O O . PHE A 1 327 ? -4.896 10.671 -3.592 1.00 52.69 327 PHE A O 1
ATOM 2530 N N . ILE A 1 328 ? -3.467 8.936 -3.501 1.00 55.06 328 ILE A N 1
ATOM 2531 C CA . ILE A 1 328 ? -3.684 8.722 -2.074 1.00 55.06 328 ILE A CA 1
ATOM 2532 C C . ILE A 1 328 ? -2.868 9.764 -1.314 1.00 55.06 328 ILE A C 1
ATOM 2534 O O . ILE A 1 328 ? -1.648 9.822 -1.480 1.00 55.06 328 ILE A O 1
ATOM 2538 N N . GLY A 1 329 ? -3.536 10.568 -0.482 1.00 57.94 329 GLY A N 1
ATOM 2539 C CA . GLY A 1 329 ? -2.867 11.509 0.415 1.00 57.94 329 GLY A CA 1
ATOM 2540 C C . GLY A 1 329 ? -1.850 10.777 1.292 1.00 57.94 329 GLY A C 1
ATOM 2541 O O . GLY A 1 329 ? -2.166 9.765 1.919 1.00 57.94 329 GLY A O 1
ATOM 2542 N N . THR A 1 330 ? -0.606 11.249 1.311 1.00 58.22 330 THR A N 1
ATOM 2543 C CA . THR A 1 330 ? 0.479 10.636 2.100 1.00 58.22 330 THR A CA 1
ATOM 2544 C C . THR A 1 330 ? 0.344 10.904 3.600 1.00 58.22 330 THR A C 1
ATOM 2546 O O . THR A 1 330 ? 0.982 10.244 4.413 1.00 58.22 330 THR A O 1
ATOM 2549 N N . ASP A 1 331 ? -0.483 11.874 3.967 1.00 65.19 331 ASP A N 1
ATOM 2550 C CA . ASP A 1 331 ? -0.753 12.380 5.311 1.00 65.19 331 ASP A CA 1
ATOM 2551 C C . ASP A 1 331 ? -1.939 11.692 6.003 1.00 65.19 331 ASP A C 1
ATOM 2553 O O . ASP A 1 331 ? -1.945 11.609 7.232 1.00 65.19 331 ASP A O 1
ATOM 2557 N N . ILE A 1 332 ? -2.891 11.130 5.247 1.00 69.12 332 ILE A N 1
ATOM 2558 C CA . ILE A 1 332 ? -4.140 10.559 5.784 1.00 69.12 332 ILE A CA 1
ATOM 2559 C C . ILE A 1 332 ? -3.912 9.567 6.931 1.00 69.12 332 ILE A C 1
ATOM 2561 O O . ILE A 1 332 ? -4.627 9.616 7.937 1.00 69.12 332 ILE A O 1
ATOM 2565 N N . THR A 1 333 ? -2.898 8.700 6.812 1.00 74.38 333 THR A N 1
ATOM 2566 C CA . THR A 1 333 ? -2.529 7.724 7.847 1.00 74.38 333 THR A CA 1
ATOM 2567 C C . THR A 1 333 ? -2.095 8.439 9.128 1.00 74.38 333 THR A C 1
ATOM 2569 O O . THR A 1 333 ? -2.565 8.118 10.220 1.00 74.38 333 THR A O 1
ATOM 2572 N N . GLY A 1 334 ? -1.228 9.444 8.995 1.00 72.88 334 GLY A N 1
ATOM 2573 C CA . GLY A 1 334 ? -0.682 10.200 10.115 1.00 72.88 334 GLY A CA 1
ATOM 2574 C C . GLY A 1 334 ? -1.713 11.063 10.823 1.00 72.88 334 GLY A C 1
ATOM 2575 O O . GLY A 1 334 ? -1.842 11.004 12.047 1.00 72.88 334 GLY A O 1
ATOM 2576 N N . GLU A 1 335 ? -2.477 11.838 10.061 1.00 77.25 335 GLU A N 1
ATOM 2577 C CA . GLU A 1 335 ? -3.468 12.762 10.605 1.00 77.25 335 GLU A CA 1
ATOM 2578 C C . GLU A 1 335 ? -4.632 12.024 11.261 1.00 77.25 335 GLU A C 1
ATOM 2580 O O . GLU A 1 335 ? -4.996 12.328 12.400 1.00 77.25 335 GLU A O 1
ATOM 2585 N N . SER A 1 336 ? -5.163 10.993 10.597 1.00 82.44 336 SER A N 1
ATOM 2586 C CA . SER A 1 336 ? -6.276 10.212 11.142 1.00 82.44 336 SER A CA 1
ATOM 2587 C C . SER A 1 336 ? -5.836 9.382 12.352 1.00 82.44 336 SER A C 1
ATOM 2589 O O . SER A 1 336 ? -6.583 9.278 13.326 1.00 82.44 336 SER A O 1
ATOM 2591 N N . GLY A 1 337 ? -4.605 8.852 12.350 1.00 86.94 337 GLY A N 1
ATOM 2592 C CA . GLY A 1 337 ? -4.021 8.190 13.519 1.00 86.94 337 GLY A CA 1
ATOM 2593 C C . GLY A 1 337 ? -3.881 9.139 14.716 1.00 86.94 337 GLY A C 1
ATOM 2594 O O . GLY A 1 337 ? -4.304 8.817 15.829 1.00 86.94 337 GLY A O 1
ATOM 2595 N N . LYS A 1 338 ? -3.372 10.356 14.493 1.00 83.44 338 LYS A N 1
ATOM 2596 C CA . LYS A 1 338 ? -3.273 11.392 15.534 1.00 83.44 338 LYS A CA 1
ATOM 2597 C C . LYS A 1 338 ? -4.648 11.808 16.064 1.00 83.44 338 LYS A C 1
ATOM 2599 O O . LYS A 1 338 ? -4.834 11.917 17.276 1.00 83.44 338 LYS A O 1
ATOM 2604 N N . ALA A 1 339 ? -5.619 12.018 15.179 1.00 86.50 339 ALA A N 1
ATOM 2605 C CA . ALA A 1 339 ? -6.979 12.391 15.553 1.00 86.50 339 ALA A CA 1
ATOM 2606 C C . ALA A 1 339 ? -7.698 11.278 16.341 1.00 86.50 339 ALA A C 1
ATOM 2608 O O . ALA A 1 339 ? -8.397 11.570 17.315 1.00 86.50 339 ALA A O 1
ATOM 2609 N N . PHE A 1 340 ? -7.460 10.006 15.999 1.00 96.12 340 PHE A N 1
ATOM 2610 C CA . PHE A 1 340 ? -7.936 8.862 16.777 1.00 96.12 340 PHE A CA 1
ATOM 2611 C C . PHE A 1 340 ? -7.393 8.917 18.206 1.00 96.12 340 PHE A C 1
ATOM 2613 O O . PHE A 1 340 ? -8.174 8.948 19.154 1.00 96.12 340 PHE A O 1
ATOM 2620 N N . LEU A 1 341 ? -6.073 9.049 18.369 1.00 92.19 341 LEU A N 1
ATOM 2621 C CA . LEU A 1 341 ? -5.430 9.153 19.682 1.00 92.19 341 LEU A CA 1
ATOM 2622 C C . LEU A 1 341 ? -5.911 10.361 20.500 1.00 92.19 341 LEU A C 1
ATOM 2624 O O . LEU A 1 341 ? -5.941 10.295 21.726 1.00 92.19 341 LEU A O 1
ATOM 2628 N N . ASN A 1 342 ? -6.271 11.468 19.853 1.00 94.62 342 ASN A N 1
ATOM 2629 C CA . ASN A 1 342 ? -6.811 12.653 20.528 1.00 94.62 342 ASN A CA 1
ATOM 2630 C C . ASN A 1 342 ? -8.265 12.491 20.983 1.00 94.62 342 ASN A C 1
ATOM 2632 O O . ASN A 1 342 ? -8.709 13.239 21.847 1.00 94.62 342 ASN A O 1
ATOM 2636 N N . THR A 1 343 ? -8.993 11.527 20.420 1.00 96.25 343 THR A N 1
ATOM 2637 C CA . THR A 1 343 ? -10.362 11.202 20.843 1.00 96.25 343 THR A CA 1
ATOM 2638 C C . THR A 1 343 ? -10.374 10.305 22.089 1.00 96.25 343 THR A C 1
ATOM 2640 O O . THR A 1 343 ? -11.361 10.276 22.823 1.00 96.25 343 THR A O 1
ATOM 2643 N N . LEU A 1 344 ? -9.290 9.565 22.333 1.00 97.56 344 LEU A N 1
ATOM 2644 C CA . LEU A 1 344 ? -9.153 8.649 23.465 1.00 97.56 344 LEU A CA 1
ATOM 2645 C C . LEU A 1 344 ? -8.843 9.392 24.772 1.00 97.56 344 LEU A C 1
ATOM 2647 O O . LEU A 1 344 ? -8.115 10.387 24.770 1.00 97.56 344 LEU A O 1
ATOM 2651 N N . ASP A 1 345 ? -9.346 8.869 25.891 1.00 97.94 345 ASP A N 1
ATOM 2652 C CA . ASP A 1 345 ? -8.887 9.286 27.218 1.00 97.94 345 ASP A CA 1
ATOM 2653 C C . ASP A 1 345 ? -7.476 8.746 27.524 1.00 97.94 345 ASP A C 1
ATOM 2655 O O . ASP A 1 345 ? -6.871 8.022 26.727 1.00 97.94 345 ASP A O 1
ATOM 2659 N N . SER A 1 346 ? -6.923 9.110 28.682 1.00 97.94 346 SER A N 1
ATOM 2660 C CA . SER A 1 346 ? -5.562 8.727 29.070 1.00 97.94 346 SER A CA 1
ATOM 2661 C C . SER A 1 346 ? -5.358 7.211 29.191 1.00 97.94 346 SER A C 1
ATOM 2663 O O . SER A 1 346 ? -4.293 6.720 28.817 1.00 97.94 346 SER A O 1
ATOM 2665 N N . GLU A 1 347 ? -6.351 6.462 29.678 1.00 98.44 347 GLU A N 1
ATOM 2666 C CA . GLU A 1 347 ? -6.248 5.007 29.862 1.00 98.44 347 GLU A CA 1
ATOM 2667 C C . GLU A 1 347 ? -6.339 4.282 28.514 1.00 98.44 347 GLU A C 1
ATOM 2669 O O . GLU A 1 347 ? -5.515 3.424 28.191 1.00 98.44 347 GLU A O 1
ATOM 2674 N N . GLN A 1 348 ? -7.293 4.686 27.676 1.00 98.69 348 GLN A N 1
ATOM 2675 C CA . GLN A 1 348 ? -7.464 4.189 26.314 1.00 98.69 348 GLN A CA 1
ATOM 2676 C C . GLN A 1 348 ? -6.240 4.492 25.444 1.00 98.69 348 GLN A C 1
ATOM 2678 O O . GLN A 1 348 ? -5.752 3.624 24.719 1.00 98.69 348 GLN A O 1
ATOM 2683 N N . LYS A 1 349 ? -5.715 5.719 25.521 1.00 98.25 349 LYS A N 1
ATOM 2684 C CA . LYS A 1 349 ? -4.527 6.139 24.774 1.00 98.25 349 LYS A CA 1
ATOM 2685 C C . LYS A 1 349 ? -3.303 5.322 25.176 1.00 98.25 349 LYS A C 1
ATOM 2687 O O . LYS A 1 349 ? -2.577 4.876 24.288 1.00 98.25 349 LYS A O 1
ATOM 2692 N N . ALA A 1 350 ? -3.123 5.059 26.473 1.00 98.25 350 ALA A N 1
ATOM 2693 C CA . ALA A 1 350 ? -2.017 4.252 26.986 1.00 98.25 350 ALA A CA 1
ATOM 2694 C C . ALA A 1 350 ? -1.997 2.828 26.402 1.00 98.25 350 ALA A C 1
ATOM 2696 O O . ALA A 1 350 ? -0.923 2.303 26.105 1.00 98.25 350 ALA A O 1
ATOM 2697 N N . LEU A 1 351 ? -3.169 2.221 26.165 1.00 98.62 351 LEU A N 1
ATOM 2698 C CA . LEU A 1 351 ? -3.273 0.902 25.528 1.00 98.62 351 LEU A CA 1
ATOM 2699 C C . LEU A 1 351 ? -2.711 0.888 24.101 1.00 98.62 351 LEU A C 1
ATOM 2701 O O . LEU A 1 351 ? -2.128 -0.114 23.692 1.00 98.62 351 LEU A O 1
ATOM 2705 N N . VAL A 1 352 ? -2.882 1.974 23.343 1.00 98.06 352 VAL A N 1
ATOM 2706 C CA . VAL A 1 352 ? -2.392 2.074 21.959 1.00 98.06 352 VAL A CA 1
ATOM 2707 C C . VAL A 1 352 ? -0.920 2.472 21.934 1.00 98.06 352 VAL A C 1
ATOM 2709 O O . VAL A 1 352 ? -0.130 1.854 21.227 1.00 98.06 352 VAL A O 1
ATOM 2712 N N . THR A 1 353 ? -0.518 3.466 22.731 1.00 97.12 353 THR A N 1
ATOM 2713 C CA . THR A 1 353 ? 0.879 3.927 22.767 1.00 97.12 353 THR A CA 1
ATOM 2714 C C . THR A 1 353 ? 1.825 2.880 23.352 1.00 97.12 353 THR A C 1
ATOM 2716 O O . THR A 1 353 ? 2.972 2.798 22.924 1.00 97.12 353 THR A O 1
ATOM 2719 N N . GLY A 1 354 ? 1.351 2.044 24.284 1.00 97.75 354 GLY A N 1
ATOM 2720 C CA . GLY A 1 354 ? 2.139 0.960 24.879 1.00 97.75 354 GLY A CA 1
ATOM 2721 C C . GLY A 1 354 ? 2.578 -0.117 23.882 1.00 97.75 354 GLY A C 1
ATOM 2722 O O . GLY A 1 354 ? 3.609 -0.752 24.091 1.00 97.75 354 GLY A O 1
ATOM 2723 N N . ILE A 1 355 ? 1.866 -0.263 22.754 1.00 97.94 355 ILE A N 1
ATOM 2724 C CA . ILE A 1 355 ? 2.208 -1.227 21.697 1.00 97.94 355 ILE A CA 1
ATOM 2725 C C . ILE A 1 355 ? 3.637 -1.020 21.195 1.00 97.94 355 ILE A C 1
ATOM 2727 O O . ILE A 1 355 ? 4.322 -2.000 20.920 1.00 97.94 355 ILE A O 1
ATOM 2731 N N . ILE A 1 356 ? 4.081 0.236 21.079 1.00 95.94 356 ILE A N 1
ATOM 2732 C CA . ILE A 1 356 ? 5.368 0.602 20.475 1.00 95.94 356 ILE A CA 1
ATOM 2733 C C . ILE A 1 356 ? 6.534 -0.088 21.165 1.00 95.94 356 ILE A C 1
ATOM 2735 O O . ILE A 1 356 ? 7.391 -0.657 20.490 1.00 95.94 356 ILE A O 1
ATOM 2739 N N . GLU A 1 357 ? 6.537 -0.086 22.494 1.00 96.38 357 GLU A N 1
ATOM 2740 C CA . GLU A 1 357 ? 7.612 -0.717 23.244 1.00 96.38 357 GLU A CA 1
ATOM 2741 C C . GLU A 1 357 ? 7.528 -2.245 23.164 1.00 96.38 357 GLU A C 1
ATOM 2743 O O . GLU A 1 357 ? 8.531 -2.907 22.904 1.00 96.38 357 GLU A O 1
ATOM 2748 N N . GLU A 1 358 ? 6.324 -2.808 23.284 1.00 97.75 358 GLU A N 1
ATOM 2749 C CA . GLU A 1 358 ? 6.112 -4.260 23.252 1.00 97.75 358 GLU A CA 1
ATOM 2750 C C . GLU A 1 358 ? 6.461 -4.895 21.894 1.00 97.75 358 GLU A C 1
ATOM 2752 O O . GLU A 1 358 ? 6.974 -6.014 21.849 1.00 97.75 358 GLU A O 1
ATOM 2757 N N . GLN A 1 359 ? 6.229 -4.196 20.777 1.00 96.06 359 GLN A N 1
ATOM 2758 C CA . GLN A 1 359 ? 6.535 -4.719 19.441 1.00 96.06 359 GLN A CA 1
ATOM 2759 C C . GLN A 1 359 ? 7.999 -4.529 19.012 1.00 96.06 359 GLN A C 1
ATOM 2761 O O . GLN A 1 359 ? 8.441 -5.145 18.040 1.00 96.06 359 GLN A O 1
ATOM 2766 N N . ARG A 1 360 ? 8.760 -3.652 19.686 1.00 95.38 360 ARG A N 1
ATOM 2767 C CA . ARG A 1 360 ? 10.041 -3.119 19.185 1.00 95.38 360 ARG A CA 1
ATOM 2768 C C . ARG A 1 360 ? 11.040 -4.220 18.821 1.00 95.38 360 ARG A C 1
ATOM 2770 O O . ARG A 1 360 ? 11.739 -4.118 17.812 1.00 95.38 360 ARG A O 1
ATOM 2777 N N . ALA A 1 361 ? 11.112 -5.272 19.635 1.00 97.06 361 ALA A N 1
ATOM 2778 C CA . ALA A 1 361 ? 11.997 -6.409 19.394 1.00 97.06 361 ALA A CA 1
ATOM 2779 C C . ALA A 1 361 ? 11.587 -7.209 18.145 1.00 97.06 361 ALA A C 1
ATOM 2781 O O . ALA A 1 361 ? 12.440 -7.501 17.306 1.00 97.06 361 ALA A O 1
ATOM 2782 N N . ALA A 1 362 ? 10.290 -7.489 17.985 1.00 96.88 362 ALA A N 1
ATOM 2783 C CA . ALA A 1 362 ? 9.759 -8.206 16.829 1.00 96.88 362 ALA A CA 1
ATOM 2784 C C . ALA A 1 362 ? 10.012 -7.435 15.525 1.00 96.88 362 ALA A C 1
ATOM 2786 O O . ALA A 1 362 ? 10.490 -8.008 14.548 1.00 96.88 362 ALA A O 1
ATOM 2787 N N . LEU A 1 363 ? 9.785 -6.117 15.529 1.00 95.31 363 LEU A N 1
ATOM 2788 C CA . LEU A 1 363 ? 10.011 -5.273 14.355 1.00 95.31 363 LEU A CA 1
ATOM 2789 C C . LEU A 1 363 ? 11.494 -5.231 13.940 1.00 95.31 363 LEU A C 1
ATOM 2791 O O . LEU A 1 363 ? 11.812 -5.288 12.751 1.00 95.31 363 LEU A O 1
ATOM 2795 N N . LYS A 1 364 ? 12.415 -5.186 14.914 1.00 96.88 364 LYS A N 1
ATOM 2796 C CA . LYS A 1 364 ? 13.865 -5.277 14.661 1.00 96.88 364 LYS A CA 1
ATOM 2797 C C . LYS A 1 364 ? 14.267 -6.629 14.072 1.00 96.88 364 LYS A C 1
ATOM 2799 O O . LYS A 1 364 ? 15.055 -6.663 13.129 1.00 96.88 364 LYS A O 1
ATOM 2804 N N . GLU A 1 365 ? 13.727 -7.727 14.594 1.00 98.19 365 GLU A N 1
ATOM 2805 C CA . GLU A 1 365 ? 13.996 -9.069 14.065 1.00 98.19 365 GLU A CA 1
ATOM 2806 C C . GLU A 1 365 ? 13.461 -9.215 12.629 1.00 98.19 365 GLU A C 1
ATOM 2808 O O . GLU A 1 365 ? 14.161 -9.727 11.756 1.00 98.19 365 GLU A O 1
ATOM 2813 N N . ILE A 1 366 ? 12.278 -8.665 12.331 1.00 97.25 366 ILE A N 1
ATOM 2814 C CA . ILE A 1 366 ? 11.734 -8.638 10.966 1.00 97.25 366 ILE A CA 1
ATOM 2815 C C . ILE A 1 366 ? 12.668 -7.900 10.003 1.00 97.25 366 ILE A C 1
ATOM 2817 O O . ILE A 1 366 ? 12.933 -8.405 8.913 1.00 97.25 366 ILE A O 1
ATOM 2821 N N . ALA A 1 367 ? 13.215 -6.744 10.383 1.00 96.06 367 ALA A N 1
ATOM 2822 C CA . ALA A 1 367 ? 14.177 -6.024 9.546 1.00 96.06 367 ALA A CA 1
ATOM 2823 C C . ALA A 1 367 ? 15.434 -6.868 9.234 1.00 96.06 367 ALA A C 1
ATOM 2825 O O . ALA A 1 367 ? 15.912 -6.895 8.093 1.00 96.06 367 ALA A O 1
ATOM 2826 N N . GLN A 1 368 ? 15.940 -7.622 10.216 1.00 98.12 368 GLN A N 1
ATOM 2827 C CA . GLN A 1 368 ? 17.076 -8.538 10.039 1.00 98.12 368 GLN A CA 1
ATOM 2828 C C . GLN A 1 368 ? 16.729 -9.724 9.128 1.00 98.12 368 GLN A C 1
ATOM 2830 O O . GLN A 1 368 ? 17.512 -10.087 8.241 1.00 98.12 368 GLN A O 1
ATOM 2835 N N . ILE A 1 369 ? 15.539 -10.301 9.307 1.00 98.38 369 ILE A N 1
ATOM 2836 C CA . ILE A 1 369 ? 15.003 -11.360 8.449 1.00 98.38 369 ILE A CA 1
ATOM 2837 C C . ILE A 1 369 ? 14.897 -10.861 7.010 1.00 98.38 369 ILE A C 1
ATOM 2839 O O . ILE A 1 369 ? 15.430 -11.505 6.108 1.00 98.38 369 ILE A O 1
ATOM 2843 N N . ARG A 1 370 ? 14.285 -9.692 6.789 1.00 97.19 370 ARG A N 1
ATOM 2844 C CA . ARG A 1 370 ? 14.149 -9.084 5.458 1.00 97.19 370 ARG A CA 1
ATOM 2845 C C . ARG A 1 370 ? 15.500 -8.854 4.798 1.00 97.19 370 ARG A C 1
ATOM 2847 O O . ARG A 1 370 ? 15.658 -9.195 3.629 1.00 97.19 370 ARG A O 1
ATOM 2854 N N . THR A 1 371 ? 16.486 -8.372 5.552 1.00 98.25 371 THR A N 1
ATOM 2855 C CA . THR A 1 371 ? 17.872 -8.213 5.077 1.00 98.25 371 THR A CA 1
ATOM 2856 C C . THR A 1 371 ? 18.466 -9.537 4.612 1.00 98.25 371 THR A C 1
ATOM 2858 O O . THR A 1 371 ? 19.002 -9.638 3.505 1.00 98.25 371 THR A O 1
ATOM 2861 N N . THR A 1 372 ? 18.325 -10.581 5.428 1.00 98.62 372 THR A N 1
ATOM 2862 C CA . THR A 1 372 ? 18.898 -11.898 5.139 1.00 98.62 372 THR A CA 1
ATOM 2863 C C . THR A 1 372 ? 18.204 -12.575 3.957 1.00 98.62 372 THR A C 1
ATOM 2865 O O . THR A 1 372 ? 18.880 -13.113 3.082 1.00 98.62 372 THR A O 1
ATOM 2868 N N . VAL A 1 373 ? 16.870 -12.525 3.905 1.00 98.62 373 VAL A N 1
ATOM 2869 C CA . VAL A 1 373 ? 16.065 -13.094 2.817 1.00 98.62 373 VAL A CA 1
ATOM 2870 C C . VAL A 1 373 ? 16.353 -12.369 1.506 1.00 98.62 373 VAL A C 1
ATOM 2872 O O . VAL A 1 373 ? 16.684 -13.028 0.528 1.00 98.62 373 VAL A O 1
ATOM 2875 N N . SER A 1 374 ? 16.321 -11.034 1.482 1.00 98.31 374 SER A N 1
ATOM 2876 C CA . SER A 1 374 ? 16.572 -10.255 0.258 1.00 98.31 374 SER A CA 1
ATOM 2877 C C . SER A 1 374 ? 17.978 -10.502 -0.298 1.00 98.31 374 SER A C 1
ATOM 2879 O O . SER A 1 374 ? 18.153 -10.701 -1.500 1.00 98.31 374 SER A O 1
ATOM 2881 N N . THR A 1 375 ? 18.983 -10.589 0.583 1.00 98.38 375 THR A N 1
ATOM 2882 C CA . THR A 1 375 ? 20.359 -10.952 0.201 1.00 98.38 375 THR A CA 1
ATOM 2883 C C . THR A 1 375 ? 20.425 -12.350 -0.418 1.00 98.38 375 THR A C 1
ATOM 2885 O O . THR A 1 375 ? 21.112 -12.560 -1.416 1.00 98.38 375 THR A O 1
ATOM 2888 N N . GLU A 1 376 ? 19.710 -13.317 0.161 1.00 98.56 376 GLU A N 1
ATOM 2889 C CA . GLU A 1 376 ? 19.666 -14.695 -0.330 1.00 98.56 376 GLU A CA 1
ATOM 2890 C C . GLU A 1 376 ? 18.955 -14.790 -1.689 1.00 98.56 376 GLU A C 1
ATOM 2892 O O . GLU A 1 376 ? 19.487 -15.410 -2.607 1.00 98.56 376 GLU A O 1
ATOM 2897 N N . LEU A 1 377 ? 17.805 -14.124 -1.852 1.00 98.44 377 LEU A N 1
ATOM 2898 C CA . LEU A 1 377 ? 17.038 -14.103 -3.103 1.00 98.44 377 LEU A CA 1
ATOM 2899 C C . LEU A 1 377 ? 17.825 -13.448 -4.247 1.00 98.44 377 LEU A C 1
ATOM 2901 O O . LEU A 1 377 ? 17.799 -13.954 -5.369 1.00 98.44 377 LEU A O 1
ATOM 2905 N N . ARG A 1 378 ? 18.583 -12.371 -3.978 1.00 97.38 378 ARG A N 1
ATOM 2906 C CA . ARG A 1 378 ? 19.417 -11.690 -4.989 1.00 97.38 378 ARG A CA 1
ATOM 2907 C C . ARG A 1 378 ? 20.474 -12.585 -5.629 1.00 97.38 378 ARG A C 1
ATOM 2909 O O . ARG A 1 378 ? 20.916 -12.278 -6.734 1.00 97.38 378 ARG A O 1
ATOM 2916 N N . LYS A 1 379 ? 20.849 -13.713 -5.011 1.00 98.06 379 LYS A N 1
ATOM 2917 C CA . LYS A 1 379 ? 21.739 -14.694 -5.656 1.00 98.06 379 LYS A CA 1
ATOM 2918 C C . LYS A 1 379 ? 21.179 -15.171 -6.998 1.00 98.06 379 LYS A C 1
ATOM 2920 O O . LYS A 1 379 ? 21.962 -15.352 -7.926 1.00 98.06 379 LYS A O 1
ATOM 2925 N N . ALA A 1 380 ? 19.853 -15.277 -7.141 1.00 97.38 380 ALA A N 1
ATOM 2926 C CA . ALA A 1 380 ? 19.219 -15.666 -8.400 1.00 97.38 380 ALA A CA 1
ATOM 2927 C C . ALA A 1 380 ? 19.481 -14.664 -9.540 1.00 97.38 380 ALA A C 1
ATOM 2929 O O . ALA A 1 380 ? 19.681 -15.083 -10.677 1.00 97.38 380 ALA A O 1
ATOM 2930 N N . MET A 1 381 ? 19.560 -13.355 -9.258 1.00 93.00 381 MET A N 1
ATOM 2931 C CA . MET A 1 381 ? 19.893 -12.343 -10.279 1.00 93.00 381 MET A CA 1
ATOM 2932 C C . MET A 1 381 ? 21.312 -12.500 -10.831 1.00 93.00 381 MET A C 1
ATOM 2934 O O . MET A 1 381 ? 21.587 -12.079 -11.951 1.00 93.00 381 MET A O 1
ATOM 2938 N N . ALA A 1 382 ? 22.213 -13.089 -10.045 1.00 88.69 382 ALA A N 1
ATOM 2939 C CA . ALA A 1 382 ? 23.588 -13.372 -10.438 1.00 88.69 382 ALA A CA 1
ATOM 2940 C C . ALA A 1 382 ? 23.765 -14.795 -11.007 1.00 88.69 382 ALA A C 1
ATOM 2942 O O . ALA A 1 382 ? 24.896 -15.234 -11.199 1.00 88.69 382 ALA A O 1
ATOM 2943 N N . GLY A 1 383 ? 22.672 -15.538 -11.233 1.00 89.88 383 GLY A N 1
ATOM 2944 C CA . GLY A 1 383 ? 22.713 -16.944 -11.655 1.00 89.88 383 GLY A CA 1
ATOM 2945 C C . GLY A 1 383 ? 23.206 -17.911 -10.570 1.00 89.88 383 GLY A C 1
ATOM 2946 O O . GLY A 1 383 ? 23.564 -19.047 -10.871 1.00 89.88 383 GLY A O 1
ATOM 2947 N N . GLY A 1 384 ? 23.259 -17.468 -9.312 1.00 94.00 384 GLY A N 1
ATOM 2948 C CA . GLY A 1 384 ? 23.661 -18.278 -8.168 1.00 94.00 384 GLY A CA 1
ATOM 2949 C C . GLY A 1 384 ? 22.508 -19.083 -7.566 1.00 94.00 384 GLY A C 1
ATOM 2950 O O . GLY A 1 384 ? 21.331 -18.767 -7.738 1.00 94.00 384 GLY A O 1
ATOM 2951 N N . THR A 1 385 ? 22.854 -20.111 -6.793 1.00 96.50 385 THR A N 1
ATOM 2952 C CA . THR A 1 385 ? 21.882 -20.943 -6.071 1.00 96.50 385 THR A CA 1
ATOM 2953 C C . THR A 1 385 ? 21.329 -20.213 -4.845 1.00 96.50 385 THR A C 1
ATOM 2955 O O . THR A 1 385 ? 22.090 -19.749 -3.994 1.00 96.50 385 THR A O 1
ATOM 2958 N N . VAL A 1 386 ? 20.000 -20.162 -4.731 1.00 98.12 386 VAL A N 1
ATOM 2959 C CA . VAL A 1 386 ? 19.274 -19.636 -3.563 1.00 98.12 386 VAL A CA 1
ATOM 2960 C C . VAL A 1 386 ? 18.993 -20.771 -2.576 1.00 98.12 386 VAL A C 1
ATOM 2962 O O . VAL A 1 386 ? 18.396 -21.784 -2.953 1.00 98.12 386 VAL A O 1
ATOM 2965 N N . ASP A 1 387 ? 19.363 -20.601 -1.304 1.00 98.44 387 ASP A N 1
ATOM 2966 C CA . ASP A 1 387 ? 19.019 -21.552 -0.242 1.00 98.44 387 ASP A CA 1
ATOM 2967 C C . ASP A 1 387 ? 17.521 -21.480 0.104 1.00 98.44 387 ASP A C 1
ATOM 2969 O O . ASP A 1 387 ? 17.058 -20.638 0.881 1.00 98.44 387 ASP A O 1
ATOM 2973 N N . LYS A 1 388 ? 16.751 -22.403 -0.481 1.00 98.25 388 LYS A N 1
ATOM 2974 C CA . LYS A 1 388 ? 15.303 -22.508 -0.280 1.00 98.25 388 LYS A CA 1
ATOM 2975 C C . LYS A 1 388 ? 14.933 -22.750 1.186 1.00 98.25 388 LYS A C 1
ATOM 2977 O O . LYS A 1 388 ? 13.988 -22.140 1.680 1.00 98.25 388 LYS A O 1
ATOM 2982 N N . ALA A 1 389 ? 15.657 -23.623 1.887 1.00 98.44 389 ALA A N 1
ATOM 2983 C CA . ALA A 1 389 ? 15.327 -23.986 3.265 1.00 98.44 389 ALA A CA 1
ATOM 2984 C C . ALA A 1 389 ? 15.501 -22.785 4.202 1.00 98.44 389 ALA A C 1
ATOM 2986 O O . ALA A 1 389 ? 14.628 -22.506 5.027 1.00 98.44 389 ALA A O 1
ATOM 2987 N N . LYS A 1 390 ? 16.580 -22.021 4.008 1.00 98.44 390 LYS A N 1
ATOM 2988 C CA . LYS A 1 390 ? 16.833 -20.775 4.734 1.00 98.44 390 LYS A CA 1
ATOM 2989 C C . LYS A 1 390 ? 15.754 -19.724 4.471 1.00 98.44 390 LYS A C 1
ATOM 2991 O O . LYS A 1 390 ? 15.232 -19.158 5.428 1.00 98.44 390 LYS A O 1
ATOM 2996 N N . VAL A 1 391 ? 15.382 -19.493 3.207 1.00 98.50 391 VAL A N 1
ATOM 2997 C CA . VAL A 1 391 ? 14.300 -18.552 2.849 1.00 98.50 391 VAL A CA 1
ATOM 2998 C C . VAL A 1 391 ? 12.989 -18.942 3.540 1.00 98.50 391 VAL A C 1
ATOM 3000 O O . VAL A 1 391 ? 12.356 -18.100 4.173 1.00 98.50 391 VAL A O 1
ATOM 3003 N N . TYR A 1 392 ? 12.610 -20.220 3.486 1.00 98.31 392 TYR A N 1
ATOM 3004 C CA . TYR A 1 392 ? 11.345 -20.702 4.051 1.00 98.31 392 TYR A CA 1
ATOM 3005 C C . TYR A 1 392 ? 11.333 -20.611 5.575 1.00 98.31 392 TYR A C 1
ATOM 3007 O O . TYR A 1 392 ? 10.344 -20.166 6.153 1.00 98.31 392 TYR A O 1
ATOM 3015 N N . SER A 1 393 ? 12.434 -20.990 6.229 1.00 98.50 393 SER A N 1
ATOM 3016 C CA . SER A 1 393 ? 12.555 -20.890 7.684 1.00 98.50 393 SER A CA 1
ATOM 3017 C C . SER A 1 393 ? 12.445 -19.440 8.160 1.00 98.50 393 SER A C 1
ATOM 3019 O O . SER A 1 393 ? 11.742 -19.164 9.129 1.00 98.50 393 SER A O 1
ATOM 3021 N N . LEU A 1 394 ? 13.121 -18.509 7.483 1.00 98.69 394 LEU A N 1
ATOM 3022 C CA . LEU A 1 394 ? 13.133 -17.098 7.868 1.00 98.69 394 LEU A CA 1
ATOM 3023 C C . LEU A 1 394 ? 11.789 -16.411 7.601 1.00 98.69 394 LEU A C 1
ATOM 3025 O O . LEU A 1 394 ? 11.316 -15.660 8.448 1.00 98.69 394 LEU A O 1
ATOM 3029 N N . ILE A 1 395 ? 11.137 -16.690 6.469 1.00 98.38 395 ILE A N 1
ATOM 3030 C CA . ILE A 1 395 ? 9.800 -16.146 6.183 1.00 98.38 395 ILE A CA 1
ATOM 3031 C C . ILE A 1 395 ? 8.742 -16.770 7.110 1.00 98.38 395 ILE A C 1
ATOM 3033 O O . ILE A 1 395 ? 7.837 -16.071 7.557 1.00 98.38 395 ILE A O 1
ATOM 3037 N N . GLY A 1 396 ? 8.880 -18.045 7.488 1.00 97.50 396 GLY A N 1
ATOM 3038 C CA . GLY A 1 396 ? 8.049 -18.647 8.535 1.00 97.50 396 GLY A CA 1
ATOM 3039 C C . GLY A 1 396 ? 8.175 -17.902 9.868 1.00 97.50 396 GLY A C 1
ATOM 3040 O O . GLY A 1 396 ? 7.162 -17.526 10.456 1.00 97.50 396 GLY A O 1
ATOM 3041 N N . ARG A 1 397 ? 9.413 -17.597 10.289 1.00 98.31 397 ARG A N 1
ATOM 3042 C CA . ARG A 1 397 ? 9.686 -16.791 11.489 1.00 98.31 397 ARG A CA 1
ATOM 3043 C C . ARG A 1 397 ? 9.136 -15.368 11.382 1.00 98.31 397 ARG A C 1
ATOM 3045 O O . ARG A 1 397 ? 8.585 -14.861 12.352 1.00 98.31 397 ARG A O 1
ATOM 3052 N N . TYR A 1 398 ? 9.221 -14.741 10.208 1.00 98.06 398 TYR A N 1
ATOM 3053 C CA . TYR A 1 398 ? 8.539 -13.470 9.948 1.00 98.06 398 TYR A CA 1
ATOM 3054 C C . TYR A 1 398 ? 7.046 -13.615 10.270 1.00 98.06 398 TYR A C 1
ATOM 3056 O O . TYR A 1 398 ? 6.518 -12.845 11.071 1.00 98.06 398 TYR A O 1
ATOM 3064 N N . GLY A 1 399 ? 6.371 -14.620 9.709 1.00 97.06 399 GLY A N 1
ATOM 3065 C CA . GLY A 1 399 ? 4.945 -14.844 9.951 1.00 97.06 399 GLY A CA 1
ATOM 3066 C C . GLY A 1 399 ? 4.589 -15.012 11.429 1.00 97.06 399 GLY A C 1
ATOM 3067 O O . GLY A 1 399 ? 3.581 -14.473 11.878 1.00 97.06 399 GLY A O 1
ATOM 3068 N N . GLU A 1 400 ? 5.428 -15.689 12.217 1.00 98.06 400 GLU A N 1
ATOM 3069 C CA . GLU A 1 400 ? 5.238 -15.786 13.673 1.00 98.06 400 GLU A CA 1
ATOM 3070 C C . GLU A 1 400 ? 5.224 -14.410 14.353 1.00 98.06 400 GLU A C 1
ATOM 3072 O O . GLU A 1 400 ? 4.352 -14.143 15.188 1.00 98.06 400 GLU A O 1
ATOM 3077 N N . LEU A 1 401 ? 6.169 -13.541 13.979 1.00 98.25 401 LEU A N 1
ATOM 3078 C CA . LEU A 1 401 ? 6.322 -12.188 14.517 1.00 98.25 401 LEU A CA 1
ATOM 3079 C C . LEU A 1 401 ? 5.176 -11.266 14.077 1.00 98.25 401 LEU A C 1
ATOM 3081 O O . LEU A 1 401 ? 4.638 -10.530 14.904 1.00 98.25 401 LEU A O 1
ATOM 3085 N N . ASP A 1 402 ? 4.746 -11.338 12.811 1.00 97.31 402 ASP A N 1
ATOM 3086 C CA . ASP A 1 402 ? 3.562 -10.605 12.332 1.00 97.31 402 ASP A CA 1
ATOM 3087 C C . ASP A 1 402 ? 2.296 -11.057 13.071 1.00 97.31 402 ASP A C 1
ATOM 3089 O O . ASP A 1 402 ? 1.493 -10.226 13.500 1.00 97.31 402 ASP A O 1
ATOM 3093 N N . GLY A 1 403 ? 2.138 -12.365 13.303 1.00 97.69 403 GLY A N 1
ATOM 3094 C CA . GLY A 1 403 ? 1.037 -12.905 14.099 1.00 97.69 403 GLY A CA 1
ATOM 3095 C C . GLY A 1 403 ? 1.070 -12.434 15.555 1.00 97.69 403 GLY A C 1
ATOM 3096 O O . GLY A 1 403 ? 0.028 -12.060 16.093 1.00 97.69 403 GLY A O 1
ATOM 3097 N N . GLN A 1 404 ? 2.258 -12.367 16.164 1.00 97.75 404 GLN A N 1
ATOM 3098 C CA . GLN A 1 404 ? 2.440 -11.881 17.535 1.00 97.75 404 GLN A CA 1
ATOM 3099 C C . GLN A 1 404 ? 2.019 -10.410 17.659 1.00 97.75 404 GLN A C 1
ATOM 3101 O O . GLN A 1 404 ? 1.230 -10.059 18.539 1.00 97.75 404 GLN A O 1
ATOM 3106 N N . MET A 1 405 ? 2.515 -9.551 16.762 1.00 97.88 405 MET A N 1
ATOM 3107 C CA . MET A 1 405 ? 2.156 -8.130 16.735 1.00 97.88 405 MET A CA 1
ATOM 3108 C C . MET A 1 405 ? 0.666 -7.943 16.427 1.00 97.88 405 MET A C 1
ATOM 3110 O O . MET A 1 405 ? -0.014 -7.177 17.102 1.00 97.88 405 MET A O 1
ATOM 3114 N N . SER A 1 406 ? 0.111 -8.705 15.483 1.00 98.06 406 SER A N 1
ATOM 3115 C CA . SER A 1 406 ? -1.313 -8.631 15.136 1.00 98.06 406 SER A CA 1
ATOM 3116 C C . SER A 1 406 ? -2.221 -9.028 16.305 1.00 98.06 406 SER A C 1
ATOM 3118 O O . SER A 1 406 ? -3.215 -8.350 16.569 1.00 98.06 406 SER A O 1
ATOM 3120 N N . ALA A 1 407 ? -1.874 -10.082 17.054 1.00 98.38 407 ALA A N 1
ATOM 3121 C CA . ALA A 1 407 ? -2.605 -10.475 18.259 1.00 98.38 407 ALA A CA 1
ATOM 3122 C C . ALA A 1 407 ? -2.554 -9.386 19.343 1.00 98.38 407 ALA A C 1
ATOM 3124 O O . ALA A 1 407 ? -3.573 -9.103 19.984 1.00 98.38 407 ALA A O 1
ATOM 3125 N N . LEU A 1 408 ? -1.389 -8.748 19.521 1.00 98.38 408 LEU A N 1
ATOM 3126 C CA . LEU A 1 408 ? -1.219 -7.603 20.414 1.00 98.38 408 LEU A CA 1
ATOM 3127 C C . LEU A 1 408 ? -2.133 -6.444 19.988 1.00 98.38 408 LEU A C 1
ATOM 3129 O O . LEU A 1 408 ? -2.907 -5.952 20.810 1.00 98.38 408 LEU A O 1
ATOM 3133 N N . TYR A 1 409 ? -2.119 -6.054 18.710 1.00 98.38 409 TYR A N 1
ATOM 3134 C CA . TYR A 1 409 ? -2.921 -4.933 18.202 1.00 98.38 409 TYR A CA 1
ATOM 3135 C C . TYR A 1 409 ? -4.414 -5.200 18.391 1.00 98.38 409 TYR A C 1
ATOM 3137 O O . TYR A 1 409 ? -5.117 -4.384 18.985 1.00 98.38 409 TYR A O 1
ATOM 3145 N N . ALA A 1 410 ? -4.889 -6.379 17.976 1.00 98.62 410 ALA A N 1
ATOM 3146 C CA . ALA A 1 410 ? -6.285 -6.783 18.124 1.00 98.62 410 ALA A CA 1
ATOM 3147 C C . ALA A 1 410 ? -6.744 -6.749 19.592 1.00 98.62 410 ALA A C 1
ATOM 3149 O O . ALA A 1 410 ? -7.848 -6.291 19.894 1.00 98.62 410 ALA A O 1
ATOM 3150 N N . SER A 1 411 ? -5.886 -7.192 20.516 1.00 98.50 411 SER A N 1
ATOM 3151 C CA . SER A 1 411 ? -6.178 -7.188 21.954 1.00 98.50 411 SER A CA 1
ATOM 3152 C C . SER A 1 411 ? -6.250 -5.768 22.523 1.00 98.50 411 SER A C 1
ATOM 3154 O O . SER A 1 411 ? -7.175 -5.457 23.276 1.00 98.50 411 SER A O 1
ATOM 3156 N N . ARG A 1 412 ? -5.328 -4.877 22.132 1.00 98.44 412 ARG A N 1
ATOM 3157 C CA . ARG A 1 412 ? -5.339 -3.466 22.557 1.00 98.44 412 ARG A CA 1
ATOM 3158 C C . ARG A 1 412 ? -6.526 -2.703 21.974 1.00 98.44 412 ARG A C 1
ATOM 3160 O O . ARG A 1 412 ? -7.201 -1.992 22.713 1.00 98.44 412 ARG A O 1
ATOM 3167 N N . PHE A 1 413 ? -6.848 -2.902 20.696 1.00 98.69 413 PHE A N 1
ATOM 3168 C CA . PHE A 1 413 ? -8.024 -2.286 20.074 1.00 98.69 413 PHE A CA 1
ATOM 3169 C C . PHE A 1 413 ? -9.333 -2.797 20.684 1.00 98.69 413 PHE A C 1
ATOM 3171 O O . PHE A 1 413 ? -10.244 -2.002 20.894 1.00 98.69 413 PHE A O 1
ATOM 3178 N N . SER A 1 414 ? -9.421 -4.087 21.035 1.00 98.50 414 SER A N 1
ATOM 3179 C CA . SER A 1 414 ? -10.556 -4.634 21.793 1.00 98.50 414 SER A CA 1
ATOM 3180 C C . SER A 1 414 ? -10.701 -3.967 23.161 1.00 98.50 414 SER A C 1
ATOM 3182 O O . SER A 1 414 ? -11.797 -3.539 23.523 1.00 98.50 414 SER A O 1
ATOM 3184 N N . ALA A 1 415 ? -9.600 -3.814 23.904 1.00 98.56 415 ALA A N 1
ATOM 3185 C CA . ALA A 1 415 ? -9.614 -3.156 25.206 1.00 98.56 415 ALA A CA 1
ATOM 3186 C C . ALA A 1 415 ? -10.063 -1.686 25.114 1.00 98.56 415 ALA A C 1
ATOM 3188 O O . ALA A 1 415 ? -10.918 -1.276 25.894 1.00 98.56 415 ALA A O 1
ATOM 3189 N N . VAL A 1 416 ? -9.580 -0.932 24.117 1.00 98.75 416 VAL A N 1
ATOM 3190 C CA . VAL A 1 416 ? -10.066 0.430 23.832 1.00 98.75 416 VAL A CA 1
ATOM 3191 C C . VAL A 1 416 ? -11.554 0.406 23.488 1.00 98.75 416 VAL A C 1
ATOM 3193 O O . VAL A 1 416 ? -12.341 1.123 24.098 1.00 98.75 416 VAL A O 1
ATOM 3196 N N . ASN A 1 417 ? -11.973 -0.455 22.554 1.00 98.50 417 ASN A N 1
ATOM 3197 C CA . ASN A 1 417 ? -13.361 -0.530 22.106 1.00 98.50 417 ASN A CA 1
ATOM 3198 C C . ASN A 1 417 ? -14.342 -0.805 23.251 1.00 98.50 417 ASN A C 1
ATOM 3200 O O . ASN A 1 417 ? -15.450 -0.277 23.225 1.00 98.50 417 ASN A O 1
ATOM 3204 N N . LYS A 1 418 ? -13.959 -1.603 24.252 1.00 97.81 418 LYS A N 1
ATOM 3205 C CA . LYS A 1 418 ? -14.815 -1.930 25.403 1.00 97.81 418 LYS A CA 1
ATOM 3206 C C . LYS A 1 418 ? -15.140 -0.724 26.284 1.00 97.81 418 LYS A C 1
ATOM 3208 O O . LYS A 1 418 ? -16.199 -0.725 26.902 1.00 97.81 418 LYS A O 1
ATOM 3213 N N . THR A 1 419 ? -14.272 0.286 26.337 1.00 98.38 419 THR A N 1
ATOM 3214 C CA . THR A 1 419 ? -14.429 1.433 27.247 1.00 98.38 419 THR A CA 1
ATOM 3215 C C . THR A 1 419 ? -14.820 2.733 26.544 1.00 98.38 419 THR A C 1
ATOM 3217 O O . THR A 1 419 ? -15.024 3.741 27.214 1.00 98.38 419 THR A O 1
ATOM 3220 N N . LEU A 1 420 ? -14.964 2.736 25.212 1.00 98.50 420 LEU A N 1
ATOM 3221 C CA . LEU A 1 420 ? -15.387 3.926 24.466 1.00 98.50 420 LEU A CA 1
ATOM 3222 C C . LEU A 1 420 ? -16.783 4.402 24.881 1.00 98.50 420 LEU A C 1
ATOM 3224 O O . LEU A 1 420 ? -17.764 3.654 24.793 1.00 98.50 420 LEU A O 1
ATOM 3228 N N . THR A 1 421 ? -16.877 5.689 25.209 1.00 98.50 421 THR A N 1
ATOM 3229 C CA . THR A 1 421 ? -18.149 6.395 25.396 1.00 98.50 421 THR A CA 1
ATOM 3230 C C . THR A 1 421 ? -18.898 6.558 24.069 1.00 98.50 421 THR A C 1
ATOM 3232 O O . THR A 1 421 ? -18.310 6.518 22.984 1.00 98.50 421 THR A O 1
ATOM 3235 N N . GLU A 1 422 ? -20.208 6.807 24.131 1.00 97.75 422 GLU A N 1
ATOM 3236 C CA . GLU A 1 422 ? -21.028 7.061 22.937 1.00 97.75 422 GLU A CA 1
ATOM 3237 C C . GLU A 1 422 ? -20.528 8.268 22.124 1.00 97.75 422 GLU A C 1
ATOM 3239 O O . GLU A 1 422 ? -20.456 8.204 20.895 1.00 97.75 422 GLU A O 1
ATOM 3244 N N . SER A 1 423 ? -20.107 9.341 22.804 1.00 97.75 423 SER A N 1
ATOM 3245 C CA . SER A 1 423 ? -19.556 10.546 22.165 1.00 97.75 423 SER A CA 1
ATOM 3246 C C . SER A 1 423 ? -18.253 10.257 21.413 1.00 97.75 423 SER A C 1
ATOM 3248 O O . SER A 1 423 ? -18.080 10.675 20.262 1.00 97.75 423 SER A O 1
ATOM 3250 N N . GLN A 1 424 ? -17.356 9.471 22.019 1.00 98.06 424 GLN A N 1
ATOM 3251 C CA . GLN A 1 424 ? -16.134 9.034 21.348 1.00 98.06 424 GLN A CA 1
ATOM 3252 C C . GLN A 1 424 ? -16.467 8.183 20.123 1.00 98.06 424 GLN A C 1
ATOM 3254 O O . GLN A 1 424 ? -15.958 8.466 19.043 1.00 98.06 424 GLN A O 1
ATOM 3259 N N . ARG A 1 425 ? -17.379 7.205 20.233 1.00 97.62 425 ARG A N 1
ATOM 3260 C CA . ARG A 1 425 ? -17.799 6.386 19.078 1.00 97.62 425 ARG A CA 1
ATOM 3261 C C . ARG A 1 425 ? -18.328 7.240 17.931 1.00 97.62 425 ARG A C 1
ATOM 3263 O O . ARG A 1 425 ? -17.892 7.061 16.796 1.00 97.62 425 ARG A O 1
ATOM 3270 N N . ALA A 1 426 ? -19.224 8.183 18.219 1.00 93.81 426 ALA A N 1
ATOM 3271 C CA . ALA A 1 426 ? -19.774 9.084 17.210 1.00 93.81 426 ALA A CA 1
ATOM 3272 C C . ALA A 1 426 ? -18.679 9.925 16.529 1.00 93.81 426 ALA A C 1
ATOM 3274 O O . ALA A 1 426 ? -18.708 10.116 15.312 1.00 93.81 426 ALA A O 1
ATOM 3275 N N . THR A 1 427 ? -17.692 10.387 17.299 1.00 93.94 427 THR A N 1
ATOM 3276 C CA . THR A 1 427 ? -16.538 11.139 16.787 1.00 93.94 427 THR A CA 1
ATOM 3277 C C . THR A 1 427 ? -15.661 10.274 15.887 1.00 93.94 427 THR A C 1
ATOM 3279 O O . THR A 1 427 ? -15.344 10.676 14.770 1.00 93.94 427 THR A O 1
ATOM 3282 N N . LEU A 1 428 ? -15.335 9.052 16.315 1.00 93.81 428 LEU A N 1
ATOM 3283 C CA . LEU A 1 428 ? -14.509 8.129 15.540 1.00 93.81 428 LEU A CA 1
ATOM 3284 C C . LEU A 1 428 ? -15.183 7.705 14.226 1.00 93.81 428 LEU A C 1
ATOM 3286 O O . LEU A 1 428 ? -14.522 7.634 13.195 1.00 93.81 428 LEU A O 1
ATOM 3290 N N . VAL A 1 429 ? -16.501 7.478 14.222 1.00 91.31 429 VAL A N 1
ATOM 3291 C CA . VAL A 1 429 ? -17.246 7.162 12.988 1.00 91.31 429 VAL A CA 1
ATOM 3292 C C . VAL A 1 429 ? -17.183 8.314 11.982 1.00 91.31 429 VAL A C 1
ATOM 3294 O O . VAL A 1 429 ? -17.038 8.058 10.786 1.00 91.31 429 VAL A O 1
ATOM 3297 N N . LYS A 1 430 ? -17.253 9.570 12.445 1.00 87.19 430 LYS A N 1
ATOM 3298 C CA . LYS A 1 430 ? -17.050 10.747 11.583 1.00 87.19 430 LYS A CA 1
ATOM 3299 C C . LYS A 1 430 ? -15.612 10.819 11.076 1.00 87.19 430 LYS A C 1
ATOM 3301 O O . LYS A 1 430 ? -15.408 11.050 9.890 1.00 87.19 430 LYS A O 1
ATOM 3306 N N . LEU A 1 431 ? -14.638 10.564 11.951 1.00 85.81 431 LEU A N 1
ATOM 3307 C CA . LEU A 1 431 ? -13.216 10.596 11.617 1.00 85.81 431 LEU A CA 1
ATOM 3308 C C . LEU A 1 431 ? -12.827 9.542 10.571 1.00 85.81 431 LEU A C 1
ATOM 3310 O O . LEU A 1 431 ? -12.006 9.831 9.709 1.00 85.81 431 LEU A O 1
ATOM 3314 N N . ARG A 1 432 ? -13.456 8.355 10.590 1.00 87.12 432 ARG A N 1
ATOM 3315 C CA . ARG A 1 432 ? -13.292 7.338 9.533 1.00 87.12 432 ARG A CA 1
ATOM 3316 C C . ARG A 1 432 ? -13.570 7.911 8.137 1.00 87.12 432 ARG A C 1
ATOM 3318 O O . ARG A 1 432 ? -13.009 7.418 7.165 1.00 87.12 432 ARG A O 1
ATOM 3325 N N . ASN A 1 433 ? -14.449 8.913 8.040 1.00 81.06 433 ASN A N 1
ATOM 3326 C CA . ASN A 1 433 ? -14.723 9.690 6.830 1.00 81.06 433 ASN A CA 1
ATOM 3327 C C . ASN A 1 433 ? -14.986 8.839 5.569 1.00 81.06 433 ASN A C 1
ATOM 3329 O O . ASN A 1 433 ? -14.575 9.174 4.461 1.00 81.06 433 ASN A O 1
ATOM 3333 N N . LEU A 1 434 ? -15.681 7.710 5.738 1.00 77.00 434 LEU A N 1
ATOM 3334 C CA . LEU A 1 434 ? -16.024 6.807 4.644 1.00 77.00 434 LEU A CA 1
ATOM 3335 C C . LEU A 1 434 ? -17.456 6.300 4.825 1.00 77.00 434 LEU A C 1
ATOM 3337 O O . LEU A 1 434 ? -17.748 5.538 5.739 1.00 77.00 434 LEU A O 1
ATOM 3341 N N . SER A 1 435 ? -18.388 6.707 3.969 1.00 75.06 435 SER A N 1
ATOM 3342 C CA . SER A 1 435 ? -19.795 6.291 4.095 1.00 75.06 435 SER A CA 1
ATOM 3343 C C . SER A 1 435 ? -20.050 4.866 3.598 1.00 75.06 435 SER A C 1
ATOM 3345 O O . SER A 1 435 ? -21.030 4.242 3.999 1.00 75.06 435 SER A O 1
ATOM 3347 N N . VAL A 1 436 ? -19.162 4.326 2.758 1.00 74.00 436 VAL A N 1
ATOM 3348 C CA . VAL A 1 436 ? -19.347 3.003 2.164 1.00 74.00 436 VAL A CA 1
ATOM 3349 C C . VAL A 1 436 ? -18.958 1.904 3.145 1.00 74.00 436 VAL A C 1
ATOM 3351 O O . VAL A 1 436 ? -17.822 1.844 3.621 1.00 74.00 436 VAL A O 1
ATOM 3354 N N . VAL A 1 437 ? -19.900 0.998 3.395 1.00 82.19 437 VAL A N 1
ATOM 3355 C CA . VAL A 1 437 ? -19.699 -0.227 4.170 1.00 82.19 437 VAL A CA 1
ATOM 3356 C C . VAL A 1 437 ? -19.855 -1.421 3.223 1.00 82.19 437 VAL A C 1
ATOM 3358 O O . VAL A 1 437 ? -20.870 -1.495 2.525 1.00 82.19 437 VAL A O 1
ATOM 3361 N N . PRO A 1 438 ? -18.894 -2.357 3.174 1.00 85.44 438 PRO A N 1
ATOM 3362 C CA . PRO A 1 438 ? -19.003 -3.532 2.315 1.00 85.44 438 PRO A CA 1
ATOM 3363 C C . PRO A 1 438 ? -20.224 -4.387 2.675 1.00 85.44 438 PRO A C 1
ATOM 3365 O O . PRO A 1 438 ? -20.424 -4.709 3.845 1.00 85.44 438 PRO A O 1
ATOM 3368 N N . GLN A 1 439 ? -21.012 -4.791 1.671 1.00 80.56 439 GLN A N 1
ATOM 3369 C CA . GLN A 1 439 ? -22.119 -5.747 1.851 1.00 80.56 439 GLN A CA 1
ATOM 3370 C C . GLN A 1 439 ? -21.632 -7.199 2.020 1.00 80.56 439 GLN A C 1
ATOM 3372 O O . GLN A 1 439 ? -22.365 -8.041 2.530 1.00 80.56 439 GLN A O 1
ATOM 3377 N N . GLY A 1 440 ? -20.403 -7.491 1.588 1.00 89.56 440 GLY A N 1
ATOM 3378 C CA . GLY A 1 440 ? -19.762 -8.802 1.668 1.00 89.56 440 GLY A CA 1
ATOM 3379 C C . GLY A 1 440 ? -18.317 -8.682 2.144 1.00 89.56 440 GLY A C 1
ATOM 3380 O O . GLY A 1 440 ? -18.041 -8.027 3.145 1.00 89.56 440 GLY A O 1
ATOM 3381 N N . ALA A 1 441 ? -17.400 -9.309 1.418 1.00 93.06 441 ALA A N 1
ATOM 3382 C CA . ALA A 1 441 ? -15.966 -9.288 1.678 1.00 93.06 441 ALA A CA 1
ATOM 3383 C C . ALA A 1 441 ? -15.185 -8.957 0.400 1.00 93.06 441 ALA A C 1
ATOM 3385 O O . ALA A 1 441 ? -15.770 -8.674 -0.647 1.00 93.06 441 ALA A O 1
ATOM 3386 N N . TYR A 1 442 ? -13.860 -9.020 0.482 1.00 91.50 442 TYR A N 1
ATOM 3387 C CA . TYR A 1 442 ? -12.967 -8.869 -0.654 1.00 91.50 442 TYR A CA 1
ATOM 3388 C C . TYR A 1 442 ? -11.996 -10.046 -0.767 1.00 91.50 442 TYR A C 1
ATOM 3390 O O . TYR A 1 442 ? -11.369 -10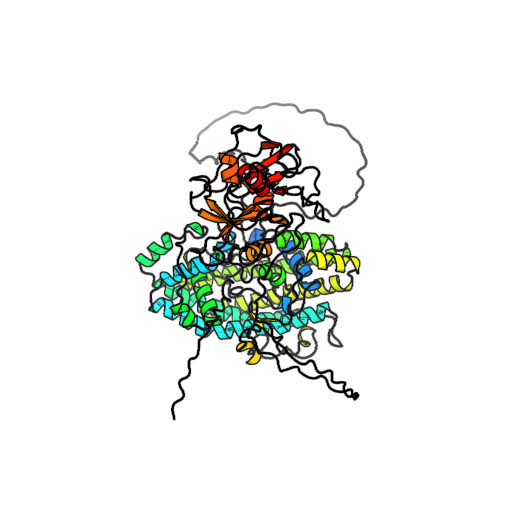.465 0.207 1.00 91.50 442 TYR A O 1
ATOM 3398 N N . LYS A 1 443 ? -11.831 -10.550 -1.993 1.00 89.94 443 LYS A N 1
ATOM 3399 C CA . LYS A 1 443 ? -10.664 -11.332 -2.409 1.00 89.94 443 LYS A CA 1
ATOM 3400 C C . LYS A 1 443 ? -9.615 -10.324 -2.878 1.00 89.94 443 LYS A C 1
ATOM 3402 O O . LYS A 1 443 ? -9.698 -9.824 -3.999 1.00 89.94 443 LYS A O 1
ATOM 3407 N N . PHE A 1 444 ? -8.678 -9.980 -1.994 1.00 87.25 444 PHE A N 1
ATOM 3408 C CA . PHE A 1 444 ? -7.801 -8.811 -2.148 1.00 87.25 444 PHE A CA 1
ATOM 3409 C C . PHE A 1 444 ? -8.612 -7.515 -2.283 1.00 87.25 444 PHE A C 1
ATOM 3411 O O . PHE A 1 444 ? -9.117 -7.019 -1.280 1.00 87.25 444 PHE A O 1
ATOM 3418 N N . SER A 1 445 ? -8.776 -6.990 -3.495 1.00 85.00 445 SER A N 1
ATOM 3419 C CA . SER A 1 445 ? -9.601 -5.816 -3.800 1.00 85.00 445 SER A CA 1
ATOM 3420 C C . SER A 1 445 ? -10.847 -6.143 -4.632 1.00 85.00 445 SER A C 1
ATOM 3422 O O . SER A 1 445 ? -11.633 -5.248 -4.934 1.00 85.00 445 SER A O 1
ATOM 3424 N N . THR A 1 446 ? -11.071 -7.418 -4.970 1.00 85.94 446 THR A N 1
ATOM 3425 C CA . THR A 1 446 ? -12.246 -7.865 -5.734 1.00 85.94 446 THR A CA 1
ATOM 3426 C C . THR A 1 446 ? -13.412 -8.161 -4.787 1.00 85.94 446 THR A C 1
ATOM 3428 O O . THR A 1 446 ? -13.245 -9.004 -3.901 1.00 85.94 446 THR A O 1
ATOM 3431 N N . PRO A 1 447 ? -14.584 -7.513 -4.931 1.00 87.00 447 PRO A N 1
ATOM 3432 C CA . PRO A 1 447 ? -15.746 -7.791 -4.090 1.00 87.00 447 PRO A CA 1
ATOM 3433 C C . PRO A 1 447 ? -16.240 -9.236 -4.235 1.00 87.00 447 PRO A C 1
ATOM 3435 O O . PRO A 1 447 ? -16.456 -9.723 -5.343 1.00 87.00 447 PRO A O 1
ATOM 3438 N N . VAL A 1 448 ? -16.491 -9.900 -3.109 1.00 88.25 448 VAL A N 1
ATOM 3439 C CA . VAL A 1 448 ? -17.013 -11.272 -3.040 1.00 88.25 448 VAL A CA 1
ATOM 3440 C C . VAL A 1 448 ? -18.075 -11.396 -1.950 1.00 88.25 448 VAL A C 1
ATOM 3442 O O . VAL A 1 448 ? -18.147 -10.584 -1.025 1.00 88.25 448 VAL A O 1
ATOM 3445 N N . ALA A 1 449 ? -18.917 -12.426 -2.033 1.00 90.88 449 ALA A N 1
ATOM 3446 C CA . ALA A 1 449 ? -19.769 -12.790 -0.905 1.00 90.88 449 ALA A CA 1
ATOM 3447 C C . ALA A 1 449 ? -18.896 -13.206 0.292 1.00 90.88 449 ALA A C 1
ATOM 3449 O O . ALA A 1 449 ? -17.805 -13.747 0.105 1.00 90.88 449 ALA A O 1
ATOM 3450 N N . MET A 1 450 ? -19.374 -12.973 1.517 1.00 92.50 450 MET A N 1
ATOM 3451 C CA . MET A 1 450 ? -18.676 -13.449 2.713 1.00 92.50 450 MET A CA 1
ATOM 3452 C C . MET A 1 450 ? -18.590 -14.987 2.659 1.00 92.50 450 MET A C 1
ATOM 3454 O O . MET A 1 450 ? -19.637 -15.638 2.618 1.00 92.50 450 MET A O 1
ATOM 3458 N N . PRO A 1 451 ? -17.386 -15.585 2.617 1.00 93.88 451 PRO A N 1
ATOM 3459 C CA . PRO A 1 451 ? -17.257 -17.030 2.558 1.00 93.88 451 PRO A CA 1
ATOM 3460 C C . PRO A 1 451 ? -17.584 -17.658 3.916 1.00 93.88 451 PRO A C 1
ATOM 3462 O O . PRO A 1 451 ? -17.556 -16.994 4.954 1.00 93.88 451 PRO A O 1
ATOM 3465 N N . ALA A 1 452 ? -17.839 -18.966 3.919 1.00 92.75 452 ALA A N 1
ATOM 3466 C CA . ALA A 1 452 ? -17.848 -19.727 5.161 1.00 92.75 452 ALA A CA 1
ATOM 3467 C C . ALA A 1 452 ? -16.462 -19.634 5.818 1.00 92.75 452 ALA A C 1
ATOM 3469 O O . ALA A 1 452 ? -15.450 -19.890 5.167 1.00 92.75 452 ALA A O 1
ATOM 3470 N N . ILE A 1 453 ? -16.422 -19.259 7.097 1.00 93.88 453 ILE A N 1
ATOM 3471 C CA . ILE A 1 453 ? -15.179 -19.138 7.862 1.00 93.88 453 ILE A CA 1
ATOM 3472 C C . ILE A 1 453 ? -15.069 -20.366 8.778 1.00 93.88 453 ILE A C 1
ATOM 3474 O O . ILE A 1 453 ? -16.013 -20.640 9.522 1.00 93.88 453 ILE A O 1
ATOM 3478 N N . PRO A 1 454 ? -13.956 -21.124 8.735 1.00 92.31 454 PRO A N 1
ATOM 3479 C CA . PRO A 1 454 ? -13.706 -22.223 9.664 1.00 92.31 454 PRO A CA 1
ATOM 3480 C C . PRO A 1 454 ? -13.762 -21.784 11.134 1.00 92.31 454 PRO A C 1
ATOM 3482 O O . PRO A 1 454 ? -13.573 -20.609 11.440 1.00 92.31 454 PRO A O 1
ATOM 3485 N N . ASN A 1 455 ? -13.963 -22.738 12.050 1.00 93.88 455 ASN A N 1
ATOM 3486 C CA . ASN A 1 455 ? -13.924 -22.468 13.490 1.00 93.88 455 ASN A CA 1
ATOM 3487 C C . ASN A 1 455 ? -12.605 -21.783 13.899 1.00 93.88 455 ASN A C 1
ATOM 3489 O O . ASN A 1 455 ? -11.535 -22.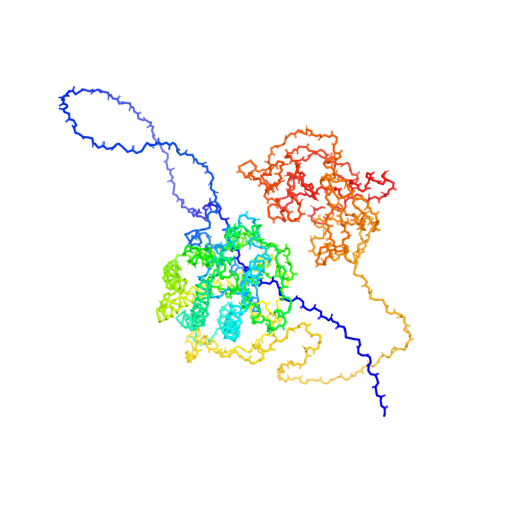234 13.497 1.00 93.88 455 ASN A O 1
ATOM 3493 N N . THR A 1 456 ? -12.684 -20.748 14.738 1.00 97.06 456 THR A N 1
ATOM 3494 C CA . THR A 1 456 ? -11.538 -19.951 15.209 1.00 97.06 456 THR A CA 1
ATOM 3495 C C . THR A 1 456 ? -11.285 -20.052 16.717 1.00 97.06 456 THR A C 1
ATOM 3497 O O . THR A 1 456 ? -10.393 -19.379 17.226 1.00 97.06 456 THR A O 1
ATOM 3500 N N . ASP A 1 457 ? -11.999 -20.917 17.447 1.00 97.62 457 ASP A N 1
ATOM 3501 C CA . ASP A 1 457 ? -11.880 -21.047 18.914 1.00 97.62 457 ASP A CA 1
ATOM 3502 C C . ASP A 1 457 ? -10.457 -21.371 19.404 1.00 97.62 457 ASP A C 1
ATOM 3504 O O . ASP A 1 457 ? -10.040 -20.925 20.474 1.00 97.62 457 ASP A O 1
ATOM 3508 N N . PHE A 1 458 ? -9.660 -22.077 18.598 1.00 96.31 458 PHE A N 1
ATOM 3509 C CA . PHE A 1 458 ? -8.270 -22.393 18.939 1.00 96.31 458 PHE A CA 1
ATOM 3510 C C . PHE A 1 458 ? -7.397 -21.134 19.061 1.00 96.31 458 PHE A C 1
ATOM 3512 O O . PHE A 1 458 ? -6.444 -21.121 19.840 1.00 96.31 458 PHE A O 1
ATOM 3519 N N . MET A 1 459 ? -7.744 -20.044 18.361 1.00 97.81 459 MET A N 1
ATOM 3520 C CA . MET A 1 459 ? -7.076 -18.742 18.500 1.00 97.81 459 MET A CA 1
ATOM 3521 C C . MET A 1 459 ? -7.399 -18.053 19.830 1.00 97.81 459 MET A C 1
ATOM 3523 O O . MET A 1 459 ? -6.797 -17.037 20.155 1.00 97.81 459 MET A O 1
ATOM 3527 N N . PHE A 1 460 ? -8.312 -18.620 20.614 1.00 98.25 460 PHE A N 1
ATOM 3528 C CA . PHE A 1 460 ? -8.695 -18.198 21.958 1.00 98.25 460 PHE A CA 1
ATOM 3529 C C . PHE A 1 460 ? -8.254 -19.202 23.035 1.00 98.25 460 PHE A C 1
ATOM 3531 O O . PHE A 1 460 ? -8.672 -19.098 24.188 1.00 98.25 460 PHE A O 1
ATOM 3538 N N . GLY A 1 461 ? -7.414 -20.181 22.669 1.00 95.81 461 GLY A N 1
ATOM 3539 C CA . GLY A 1 461 ? -6.919 -21.223 23.571 1.00 95.81 461 GLY A CA 1
ATOM 3540 C C . GLY A 1 461 ? -7.908 -22.363 23.830 1.00 95.81 461 GLY A C 1
ATOM 3541 O O . GLY A 1 461 ? -7.674 -23.157 24.737 1.00 95.81 461 GLY A O 1
ATOM 3542 N N . VAL A 1 462 ? -8.996 -22.457 23.058 1.00 96.25 462 VAL A N 1
ATOM 3543 C CA . VAL A 1 462 ? -10.033 -23.485 23.226 1.00 96.25 462 VAL A CA 1
ATOM 3544 C C . VAL A 1 462 ? -10.011 -24.465 22.053 1.00 96.25 462 VAL A C 1
ATOM 3546 O O . VAL A 1 462 ? -10.125 -24.079 20.893 1.00 96.25 462 VAL A O 1
ATOM 3549 N N . GLY A 1 463 ? -9.885 -25.757 22.354 1.00 92.81 463 GLY A N 1
ATOM 3550 C CA . GLY A 1 463 ? -9.741 -26.806 21.341 1.00 92.81 463 GLY A CA 1
ATOM 3551 C C . GLY A 1 463 ? -8.305 -26.955 20.827 1.00 92.81 463 GLY A C 1
ATOM 3552 O O . GLY A 1 463 ? -7.348 -26.511 21.459 1.00 92.81 463 GLY A O 1
ATOM 3553 N N . SER A 1 464 ? -8.144 -27.632 19.689 1.00 92.44 464 SER A N 1
ATOM 3554 C CA . SER A 1 464 ? -6.834 -27.936 19.098 1.00 92.44 464 SER A CA 1
ATOM 3555 C C . SER A 1 464 ? -6.575 -27.111 17.838 1.00 92.44 464 SER A C 1
ATOM 3557 O O . SER A 1 464 ? -7.491 -26.850 17.060 1.00 92.44 464 SER A O 1
ATOM 3559 N N . LEU A 1 465 ? -5.310 -26.742 17.615 1.00 91.25 465 LEU A N 1
ATOM 3560 C CA . LEU A 1 465 ? -4.861 -26.138 16.359 1.00 91.25 465 LEU A CA 1
ATOM 3561 C C . LEU A 1 465 ? -5.133 -27.096 15.178 1.00 91.25 465 LEU A C 1
ATOM 3563 O O . LEU A 1 465 ? -4.807 -28.283 15.280 1.00 91.25 465 LEU A O 1
ATOM 3567 N N . PRO A 1 466 ? -5.691 -26.610 14.053 1.00 90.31 466 PRO A N 1
ATOM 3568 C CA . PRO A 1 466 ? -5.842 -27.410 12.838 1.00 90.31 466 PRO A CA 1
ATOM 3569 C C . PRO A 1 466 ? -4.496 -27.935 12.319 1.00 90.31 466 PRO A C 1
ATOM 3571 O O . PRO A 1 466 ? -3.485 -27.246 12.403 1.00 90.31 466 PRO A O 1
ATOM 3574 N N . GLN A 1 467 ? -4.464 -29.124 11.710 1.00 87.75 467 GLN A N 1
ATOM 3575 C CA . GLN A 1 467 ? -3.215 -29.674 11.152 1.00 87.75 467 GLN A CA 1
ATOM 3576 C C . GLN A 1 467 ? -2.642 -28.820 10.006 1.00 87.75 467 GLN A C 1
ATOM 3578 O O . GLN A 1 467 ? -1.429 -28.730 9.836 1.00 87.75 467 GLN A O 1
ATOM 3583 N N . ASN A 1 468 ? -3.510 -28.170 9.232 1.00 88.50 468 ASN A N 1
ATOM 3584 C CA . ASN A 1 468 ? -3.182 -27.346 8.070 1.00 88.50 468 ASN A CA 1
ATOM 3585 C C . ASN A 1 468 ? -3.301 -25.838 8.368 1.00 88.50 468 ASN A C 1
ATOM 3587 O O . ASN A 1 468 ? -3.829 -25.081 7.550 1.00 88.50 468 ASN A O 1
ATOM 3591 N N . VAL A 1 469 ? -2.844 -25.396 9.548 1.00 90.69 469 VAL A N 1
ATOM 3592 C CA . VAL A 1 469 ? -2.889 -23.977 9.947 1.00 90.69 469 VAL A CA 1
ATOM 3593 C C . VAL A 1 469 ? -2.354 -23.044 8.856 1.00 90.69 469 VAL A C 1
ATOM 3595 O O . VAL A 1 469 ? -1.263 -23.248 8.324 1.00 90.69 469 VAL A O 1
ATOM 3598 N N . GLY A 1 470 ? -3.152 -22.035 8.496 1.00 92.44 470 GLY A N 1
ATOM 3599 C CA . GLY A 1 470 ? -2.823 -21.052 7.459 1.00 92.44 470 GLY A CA 1
ATOM 3600 C C . GLY A 1 470 ? -2.669 -21.607 6.035 1.00 92.44 470 GLY A C 1
ATOM 3601 O O . GLY A 1 470 ? -2.251 -20.865 5.154 1.00 92.44 470 GLY A O 1
ATOM 3602 N N . GLN A 1 471 ? -2.985 -22.885 5.799 1.00 94.62 471 GLN A N 1
ATOM 3603 C CA . GLN A 1 471 ? -2.778 -23.603 4.532 1.00 94.62 471 GLN A CA 1
ATOM 3604 C C . GLN A 1 471 ? -4.051 -24.342 4.074 1.00 94.62 471 GLN A C 1
ATOM 3606 O O . GLN A 1 471 ? -3.999 -25.398 3.444 1.00 94.62 471 GLN A O 1
ATOM 3611 N N . THR A 1 472 ? -5.229 -23.819 4.417 1.00 91.88 472 THR A N 1
ATOM 3612 C CA . THR A 1 472 ? -6.513 -24.393 3.993 1.00 91.88 472 THR A CA 1
ATOM 3613 C C . THR A 1 472 ? -6.798 -24.048 2.536 1.00 91.88 472 THR A C 1
ATOM 3615 O O . THR A 1 472 ? -6.672 -22.895 2.131 1.00 91.88 472 THR A O 1
ATOM 3618 N N . THR A 1 473 ? -7.215 -25.024 1.735 1.00 92.25 473 THR A N 1
ATOM 3619 C CA . THR A 1 473 ? -7.655 -24.759 0.361 1.00 92.25 473 THR A CA 1
ATOM 3620 C C . THR A 1 473 ? -8.927 -23.916 0.371 1.00 92.25 473 THR A C 1
ATOM 3622 O O . THR A 1 473 ? -9.880 -24.229 1.087 1.00 92.25 473 THR A O 1
ATOM 3625 N N . ALA A 1 474 ? -8.943 -22.842 -0.415 1.00 92.44 474 ALA A N 1
ATOM 3626 C CA . ALA A 1 474 ? -10.113 -21.995 -0.555 1.00 92.44 474 ALA A CA 1
ATOM 3627 C C . ALA A 1 474 ? -11.292 -22.792 -1.152 1.00 92.44 474 ALA A C 1
ATOM 3629 O O . ALA A 1 474 ? -11.096 -23.522 -2.127 1.00 92.44 474 ALA A O 1
ATOM 3630 N N . PRO A 1 475 ? -12.519 -22.644 -0.621 1.00 91.69 475 PRO A N 1
ATOM 3631 C CA . PRO A 1 475 ? -13.708 -23.230 -1.226 1.00 91.69 475 PRO A CA 1
ATOM 3632 C C . PRO A 1 475 ? -13.888 -22.755 -2.672 1.00 91.69 475 PRO A C 1
ATOM 3634 O O . PRO A 1 475 ? -13.641 -21.585 -2.975 1.00 91.69 475 PRO A O 1
ATOM 3637 N N . GLU A 1 476 ? -14.400 -23.618 -3.553 1.00 88.00 476 GLU A N 1
ATOM 3638 C CA . GLU A 1 476 ? -14.661 -23.257 -4.958 1.00 88.00 476 GLU A CA 1
ATOM 3639 C C . GLU A 1 476 ? -15.570 -22.029 -5.087 1.00 88.00 476 GLU A C 1
ATOM 3641 O O . GLU A 1 476 ? -15.369 -21.197 -5.968 1.00 88.00 476 GLU A O 1
ATOM 3646 N N . SER A 1 477 ? -16.526 -21.868 -4.167 1.00 86.00 477 SER A N 1
ATOM 3647 C CA . SER A 1 477 ? -17.425 -20.712 -4.115 1.00 86.00 477 SER A CA 1
ATOM 3648 C C . SER A 1 477 ? -16.717 -19.390 -3.825 1.00 86.00 477 SER A C 1
ATOM 3650 O O . SER A 1 477 ? -17.299 -18.346 -4.084 1.00 86.00 477 SER A O 1
ATOM 3652 N N . PHE A 1 478 ? -15.503 -19.419 -3.266 1.00 89.25 478 PHE A N 1
ATOM 3653 C CA . PHE A 1 478 ? -14.639 -18.252 -3.079 1.00 89.25 478 PHE A CA 1
ATOM 3654 C C . PHE A 1 478 ? -13.660 -18.113 -4.252 1.00 89.25 478 PHE A C 1
ATOM 3656 O O . PHE A 1 478 ? -13.487 -17.017 -4.789 1.00 89.25 478 PHE A O 1
ATOM 3663 N N . ALA A 1 479 ? -13.065 -19.229 -4.685 1.00 84.69 479 ALA A N 1
ATOM 3664 C CA . ALA A 1 479 ? -12.079 -19.257 -5.762 1.00 84.69 479 ALA A CA 1
ATOM 3665 C C . ALA A 1 479 ? -12.657 -18.809 -7.117 1.00 84.69 479 ALA A C 1
ATOM 3667 O O . ALA A 1 479 ? -12.044 -17.991 -7.800 1.00 84.69 479 ALA A O 1
ATOM 3668 N N . ASN A 1 480 ? -13.862 -19.277 -7.461 1.00 74.44 480 ASN A N 1
ATOM 3669 C CA . ASN A 1 480 ? -14.512 -19.071 -8.762 1.00 74.44 480 ASN A CA 1
ATOM 3670 C C . ASN A 1 480 ? -15.492 -17.884 -8.779 1.00 74.44 480 ASN A C 1
ATOM 3672 O O . ASN A 1 480 ? -16.415 -17.845 -9.598 1.00 74.44 480 ASN A O 1
ATOM 3676 N N . THR A 1 481 ? -15.342 -16.926 -7.860 1.00 62.66 481 THR A N 1
ATOM 3677 C CA . THR A 1 481 ? -16.212 -15.745 -7.804 1.00 62.66 481 THR A CA 1
ATOM 3678 C C . THR A 1 481 ? -16.009 -14.866 -9.039 1.00 62.66 481 THR A C 1
ATOM 3680 O O . THR A 1 481 ? -15.012 -14.166 -9.175 1.00 62.66 481 THR A O 1
ATOM 3683 N N . ASN A 1 482 ? -16.984 -14.904 -9.952 1.00 52.78 482 ASN A N 1
ATOM 3684 C CA . ASN A 1 482 ? -17.207 -13.830 -10.914 1.00 52.78 482 ASN A CA 1
ATOM 3685 C C . ASN A 1 482 ? -17.962 -12.707 -10.189 1.00 52.78 482 ASN A C 1
ATOM 3687 O O . ASN A 1 482 ? -18.959 -12.991 -9.526 1.00 52.78 482 ASN A O 1
ATOM 3691 N N . ASP A 1 483 ? -17.467 -11.475 -10.322 1.00 50.38 483 ASP A N 1
ATOM 3692 C CA . ASP A 1 483 ? -17.913 -10.240 -9.665 1.00 50.38 483 ASP A CA 1
ATOM 3693 C C . ASP A 1 483 ? -19.393 -10.206 -9.246 1.00 50.38 483 ASP A C 1
ATOM 3695 O O . ASP A 1 483 ? -20.296 -10.417 -10.063 1.00 50.38 483 ASP A O 1
ATOM 3699 N N . LEU A 1 484 ? -19.654 -9.774 -8.005 1.00 41.66 484 LEU A N 1
ATOM 3700 C CA . LEU A 1 484 ? -20.996 -9.446 -7.484 1.00 41.66 484 LEU A CA 1
ATOM 3701 C C . LEU A 1 484 ? -21.763 -8.388 -8.317 1.00 41.66 484 LEU A C 1
ATOM 3703 O O . LEU A 1 484 ? -22.917 -8.093 -8.024 1.00 41.66 484 LEU A O 1
ATOM 3707 N N . ASN A 1 485 ? -21.154 -7.836 -9.371 1.00 36.09 485 ASN A N 1
ATOM 3708 C CA . ASN A 1 485 ? -21.733 -6.840 -10.271 1.00 36.09 485 ASN A CA 1
ATOM 3709 C C . ASN A 1 485 ? -22.281 -7.413 -11.590 1.00 36.09 485 ASN A C 1
ATOM 3711 O O . ASN A 1 485 ? -22.629 -6.650 -12.493 1.00 36.09 485 ASN A O 1
ATOM 3715 N N . LYS A 1 486 ? -22.404 -8.740 -11.735 1.00 29.42 486 LYS A N 1
ATOM 3716 C CA . LYS A 1 486 ? -23.143 -9.321 -12.866 1.00 29.42 486 LYS A CA 1
ATOM 3717 C C . LYS A 1 486 ? -24.657 -9.223 -12.593 1.00 29.42 486 LYS A C 1
ATOM 3719 O O . LYS A 1 486 ? -25.118 -9.793 -11.601 1.00 29.42 486 LYS A O 1
ATOM 3724 N N . PRO A 1 487 ? -25.464 -8.549 -13.437 1.00 24.09 487 PRO A N 1
ATOM 3725 C CA . PRO A 1 487 ? -26.908 -8.498 -13.228 1.00 24.09 487 PRO A CA 1
ATOM 3726 C C . PRO A 1 487 ? -27.483 -9.920 -13.324 1.00 24.09 487 PRO A C 1
ATOM 3728 O O . PRO A 1 487 ? -27.405 -10.554 -14.375 1.00 24.09 487 PRO A O 1
ATOM 3731 N N . GLY A 1 488 ? -28.010 -10.435 -12.206 1.00 33.44 488 GLY A N 1
ATOM 3732 C CA . GLY A 1 488 ? -28.667 -11.747 -12.118 1.00 33.44 488 GLY A CA 1
ATOM 3733 C C . GLY A 1 488 ? -28.137 -12.717 -11.052 1.00 33.44 488 GLY A C 1
ATOM 3734 O O . GLY A 1 488 ? -28.743 -13.767 -10.857 1.00 33.44 488 GLY A O 1
ATOM 3735 N N . ALA A 1 489 ? -27.057 -12.404 -10.331 1.00 31.17 489 ALA A N 1
ATOM 3736 C CA . ALA A 1 489 ? -26.517 -13.293 -9.297 1.00 31.17 489 ALA A CA 1
ATOM 3737 C C . ALA A 1 489 ? -27.088 -12.990 -7.897 1.00 31.17 489 ALA A C 1
ATOM 3739 O O . ALA A 1 489 ? -26.371 -12.527 -7.017 1.00 31.17 489 ALA A O 1
ATOM 3740 N N . ASN A 1 490 ? -28.383 -13.248 -7.681 1.00 29.11 490 ASN A N 1
ATOM 3741 C CA . ASN A 1 490 ? -28.918 -13.419 -6.327 1.00 29.11 490 ASN A CA 1
ATOM 3742 C C . ASN A 1 490 ? -30.182 -14.298 -6.320 1.00 29.11 490 ASN A C 1
ATOM 3744 O O . ASN A 1 490 ? -31.277 -13.805 -6.564 1.00 29.11 490 ASN A O 1
ATOM 3748 N N . THR A 1 491 ? -30.035 -15.596 -6.034 1.00 28.94 491 THR A N 1
ATOM 3749 C CA . THR A 1 491 ? -31.087 -16.429 -5.413 1.00 28.94 491 THR A CA 1
ATOM 3750 C C . THR A 1 491 ? -30.413 -17.523 -4.583 1.00 28.94 491 THR A C 1
ATOM 3752 O O . THR A 1 491 ? -30.188 -18.638 -5.039 1.00 28.94 491 THR A O 1
ATOM 3755 N N . GLY A 1 492 ? -30.021 -17.193 -3.356 1.00 25.52 492 GLY A N 1
ATOM 3756 C CA . GLY A 1 492 ? -29.401 -18.174 -2.468 1.00 25.52 492 GLY A CA 1
ATOM 3757 C C . GLY A 1 492 ? -29.228 -17.666 -1.048 1.00 25.52 492 GLY A C 1
ATOM 3758 O O . GLY A 1 492 ? -28.115 -17.662 -0.535 1.00 25.52 492 GLY A O 1
ATOM 3759 N N . SER A 1 493 ? -30.307 -17.203 -0.414 1.00 24.48 493 SER A N 1
ATOM 3760 C CA . SER A 1 493 ? -30.304 -16.977 1.035 1.00 24.48 493 SER A CA 1
ATOM 3761 C C . SER A 1 493 ? -30.219 -18.319 1.774 1.00 24.48 493 SER A C 1
ATOM 3763 O O . SER A 1 493 ? -31.026 -19.204 1.484 1.00 24.48 493 SER A O 1
ATOM 3765 N N . PRO A 1 494 ? -29.319 -18.484 2.758 1.00 27.50 494 PRO A N 1
ATOM 3766 C CA . PRO A 1 494 ? -29.437 -19.554 3.733 1.00 27.50 494 PRO A CA 1
ATOM 3767 C C . PRO A 1 494 ? -30.507 -19.173 4.766 1.00 27.50 494 PRO A C 1
ATOM 3769 O O . PRO A 1 494 ? -30.426 -18.146 5.437 1.00 27.50 494 PRO A O 1
ATOM 3772 N N . THR A 1 495 ? -31.540 -20.002 4.846 1.00 22.31 495 THR A N 1
ATOM 3773 C CA . THR A 1 495 ? -32.681 -19.902 5.761 1.00 22.31 495 THR A CA 1
ATOM 3774 C C . THR A 1 495 ? -32.260 -20.127 7.220 1.00 22.31 495 THR A C 1
ATOM 3776 O O . THR A 1 495 ? -31.622 -21.143 7.501 1.00 22.31 495 THR A O 1
ATOM 3779 N N . PRO A 1 496 ? -32.708 -19.304 8.184 1.00 25.73 496 PRO A N 1
ATOM 3780 C CA . PRO A 1 496 ? -32.922 -19.741 9.558 1.00 25.73 496 PRO A CA 1
ATOM 3781 C C . PRO A 1 496 ? -34.357 -20.259 9.712 1.00 25.73 496 PRO A C 1
ATOM 3783 O O . PRO A 1 496 ? -35.316 -19.655 9.232 1.00 25.73 496 PRO A O 1
ATOM 3786 N N . ALA A 1 497 ? -34.497 -21.405 10.366 1.00 24.83 497 ALA A N 1
ATOM 3787 C CA . ALA A 1 497 ? -35.766 -22.079 10.587 1.00 24.83 497 ALA A CA 1
ATOM 3788 C C . ALA A 1 497 ? -36.732 -21.310 11.515 1.00 24.83 497 ALA A C 1
ATOM 3790 O O . ALA A 1 497 ? -36.321 -20.721 12.509 1.00 24.83 497 ALA A O 1
ATOM 3791 N N . SER A 1 498 ? -38.024 -21.525 11.230 1.00 23.72 498 SER A N 1
ATOM 3792 C CA . SER A 1 498 ? -39.192 -21.499 12.128 1.00 23.72 498 SER A CA 1
ATOM 3793 C C . SER A 1 498 ? -39.890 -20.165 12.431 1.00 23.72 498 SER A C 1
ATOM 3795 O O . SER A 1 498 ? -39.324 -19.257 13.028 1.00 23.72 498 SER A O 1
ATOM 3797 N N . GLY A 1 499 ? -41.200 -20.134 12.137 1.00 24.20 499 GLY A N 1
ATOM 3798 C CA . GLY A 1 499 ? -42.155 -19.185 12.720 1.00 24.20 499 GLY A CA 1
ATOM 3799 C C . GLY A 1 499 ? -43.305 -18.786 11.794 1.00 24.20 499 GLY A C 1
ATOM 3800 O O . GLY A 1 499 ? -43.249 -17.762 11.132 1.00 24.20 499 GLY A O 1
ATOM 3801 N N . THR A 1 500 ? -44.354 -19.601 11.753 1.00 23.09 500 THR A N 1
ATOM 3802 C CA . THR A 1 500 ? -45.621 -19.423 11.022 1.00 23.09 500 THR A CA 1
ATOM 3803 C C . THR A 1 500 ? -46.385 -18.131 11.356 1.00 23.09 500 THR A C 1
ATOM 3805 O O . THR A 1 500 ? -46.609 -17.864 12.533 1.00 23.09 500 THR A O 1
ATOM 3808 N N . ASN A 1 501 ? -46.933 -17.436 10.347 1.00 26.91 501 ASN A N 1
ATOM 3809 C CA . ASN A 1 501 ? -48.385 -17.200 10.253 1.00 26.91 501 ASN A CA 1
ATOM 3810 C C . ASN A 1 501 ? -48.840 -16.600 8.909 1.00 26.91 501 ASN A C 1
ATOM 3812 O O . ASN A 1 501 ? -48.175 -15.760 8.311 1.00 26.91 501 ASN A O 1
ATOM 3816 N N . GLN A 1 502 ? -49.996 -17.093 8.460 1.00 23.78 502 GLN A N 1
ATOM 3817 C CA . GLN A 1 502 ? -50.718 -16.763 7.231 1.00 23.78 502 GLN A CA 1
ATOM 3818 C C . GLN A 1 502 ? -51.426 -15.399 7.292 1.00 23.78 502 GLN A C 1
ATOM 3820 O O . GLN A 1 502 ? -51.905 -14.989 8.346 1.00 23.78 502 GLN A O 1
ATOM 3825 N N . GLY A 1 503 ? -51.603 -14.777 6.120 1.00 24.64 503 GLY A N 1
ATOM 3826 C CA . GLY A 1 503 ? -52.533 -13.669 5.881 1.00 24.64 503 GLY A CA 1
ATOM 3827 C C . GLY A 1 503 ? -52.531 -13.225 4.412 1.00 24.64 503 GLY A C 1
ATOM 3828 O O . GLY A 1 503 ? -51.636 -12.515 3.976 1.00 24.64 503 GLY A O 1
ATOM 3829 N N . THR A 1 504 ? -53.512 -13.710 3.654 1.00 25.95 504 THR A N 1
ATOM 3830 C CA . THR A 1 504 ? -53.787 -13.560 2.206 1.00 25.95 504 THR A CA 1
ATOM 3831 C C . THR A 1 504 ? -54.124 -12.119 1.725 1.00 25.95 504 THR A C 1
ATOM 3833 O O . THR A 1 504 ? -54.287 -11.227 2.554 1.00 25.95 504 THR A O 1
ATOM 3836 N N . PRO A 1 505 ? -54.220 -11.872 0.392 1.00 31.19 505 PRO A N 1
ATOM 3837 C CA . PRO A 1 505 ? -53.814 -10.627 -0.273 1.00 31.19 505 PRO A CA 1
ATOM 3838 C C . PRO A 1 505 ? -54.982 -9.751 -0.764 1.00 31.19 505 PRO A C 1
ATOM 3840 O O . PRO A 1 505 ? -56.116 -10.213 -0.874 1.00 31.19 505 PRO A O 1
ATOM 3843 N N . ALA A 1 506 ? -54.680 -8.518 -1.189 1.00 25.69 506 ALA A N 1
ATOM 3844 C CA . ALA A 1 506 ? -55.594 -7.701 -1.986 1.00 25.69 506 ALA A CA 1
ATOM 3845 C C . ALA A 1 506 ? -54.910 -7.164 -3.253 1.00 25.69 506 ALA A C 1
ATOM 3847 O O . ALA A 1 506 ? -53.920 -6.438 -3.209 1.00 25.69 506 ALA A O 1
ATOM 3848 N N . SER A 1 507 ? -55.483 -7.589 -4.377 1.00 22.81 507 SER A N 1
ATOM 3849 C CA . SER A 1 507 ? -55.231 -7.179 -5.755 1.00 22.81 507 SER A CA 1
ATOM 3850 C C . SER A 1 507 ? -55.720 -5.748 -6.010 1.00 22.81 507 SER A C 1
ATOM 3852 O O . SER A 1 507 ? -56.788 -5.367 -5.536 1.00 22.81 507 SER A O 1
ATOM 3854 N N . GLY A 1 508 ? -54.970 -4.989 -6.809 1.00 26.14 508 GLY A N 1
ATOM 3855 C CA . GLY A 1 508 ? -55.366 -3.688 -7.343 1.00 26.14 508 GLY A CA 1
ATOM 3856 C C . GLY A 1 508 ? -54.737 -3.478 -8.717 1.00 26.14 508 GLY A C 1
ATOM 3857 O O . GLY A 1 508 ? -53.575 -3.108 -8.839 1.00 26.14 508 GLY A O 1
ATOM 3858 N N . THR A 1 509 ? -55.514 -3.793 -9.746 1.00 23.83 509 THR A N 1
ATOM 3859 C CA . THR A 1 509 ? -55.224 -3.713 -11.181 1.00 23.83 509 THR A CA 1
ATOM 3860 C C . THR A 1 509 ? -55.069 -2.272 -11.677 1.00 23.83 509 THR A C 1
ATOM 3862 O O . THR A 1 509 ? -55.977 -1.471 -11.474 1.00 23.83 509 THR A O 1
ATOM 3865 N N . ASN A 1 510 ? -53.995 -1.976 -12.419 1.00 26.78 510 ASN A N 1
ATOM 3866 C CA . ASN A 1 510 ? -53.877 -0.775 -13.255 1.00 26.78 510 ASN A CA 1
ATOM 3867 C C . ASN A 1 510 ? -53.899 -1.169 -14.741 1.00 26.78 510 ASN A C 1
ATOM 3869 O O . ASN A 1 510 ? -53.079 -1.965 -15.199 1.00 26.78 510 ASN A O 1
ATOM 3873 N N . THR A 1 511 ? -54.854 -0.609 -15.481 1.00 27.78 511 THR A N 1
ATOM 3874 C CA . THR A 1 511 ? -55.021 -0.729 -16.936 1.00 27.78 511 THR A CA 1
ATOM 3875 C C . THR A 1 511 ? -54.289 0.396 -17.682 1.00 27.78 511 THR A C 1
ATOM 3877 O O . THR A 1 511 ? -54.238 1.521 -17.195 1.00 27.78 511 THR A O 1
ATOM 3880 N N . GLY A 1 512 ? -53.741 0.047 -18.858 1.00 25.66 512 GLY A N 1
ATOM 3881 C CA . GLY A 1 512 ? -52.812 0.775 -19.750 1.00 25.66 512 GLY A CA 1
ATOM 3882 C C . GLY A 1 512 ? -53.045 2.270 -20.016 1.00 25.66 512 GLY A C 1
ATOM 3883 O O . GLY A 1 512 ? -54.156 2.779 -19.947 1.00 25.66 512 GLY A O 1
ATOM 3884 N N . THR A 1 513 ? -52.016 3.018 -20.428 1.00 27.95 513 THR A N 1
ATOM 3885 C CA . THR A 1 513 ? -51.413 2.936 -21.783 1.00 27.95 513 THR A CA 1
ATOM 3886 C C . THR A 1 513 ? -49.987 3.542 -21.791 1.00 27.95 513 THR A C 1
ATOM 3888 O O . THR A 1 513 ? -49.723 4.438 -20.989 1.00 27.95 513 THR A O 1
ATOM 3891 N N . PRO A 1 514 ? -49.052 3.070 -22.647 1.00 32.44 514 PRO A N 1
ATOM 3892 C CA . PRO A 1 514 ? -47.618 3.327 -22.517 1.00 32.44 514 PRO A CA 1
ATOM 3893 C C . PRO A 1 514 ? -47.171 4.612 -23.229 1.00 32.44 514 PRO A C 1
ATOM 3895 O O . PRO A 1 514 ? -47.502 4.833 -24.392 1.00 32.44 514 PRO A O 1
ATOM 3898 N N . ALA A 1 515 ? -46.352 5.419 -22.550 1.00 29.05 515 ALA A N 1
ATOM 3899 C CA . ALA A 1 515 ? -45.576 6.494 -23.163 1.00 29.05 515 ALA A CA 1
ATOM 3900 C C . ALA A 1 515 ? -44.089 6.111 -23.186 1.00 29.05 515 ALA A C 1
ATOM 3902 O O . ALA A 1 515 ? -43.568 5.507 -22.250 1.00 29.05 515 ALA A O 1
ATOM 3903 N N . ALA A 1 516 ? -43.461 6.424 -24.315 1.00 29.77 516 ALA A N 1
ATOM 3904 C CA . ALA A 1 516 ? -42.126 6.047 -24.751 1.00 29.77 516 ALA A CA 1
ATOM 3905 C C . ALA A 1 516 ? -41.011 6.233 -23.706 1.00 29.77 516 ALA A C 1
ATOM 3907 O O . ALA A 1 516 ? -41.004 7.182 -22.926 1.00 29.77 516 ALA A O 1
ATOM 3908 N N . GLY A 1 517 ? -40.034 5.323 -23.748 1.00 37.78 517 GLY A N 1
ATOM 3909 C CA . GLY A 1 517 ? -38.854 5.352 -22.894 1.00 37.78 517 GLY A CA 1
ATOM 3910 C C . GLY A 1 517 ? -37.985 6.586 -23.127 1.00 37.78 517 GLY A C 1
ATOM 3911 O O . GLY A 1 517 ? -37.519 6.832 -24.237 1.00 37.78 517 GLY A O 1
ATOM 3912 N N . ALA A 1 518 ? -37.714 7.305 -22.043 1.00 33.19 518 ALA A N 1
ATOM 3913 C CA . ALA A 1 518 ? -36.571 8.189 -21.914 1.00 33.19 518 ALA A CA 1
ATOM 3914 C C . ALA A 1 518 ? -35.671 7.602 -20.822 1.00 33.19 518 ALA A C 1
ATOM 3916 O O . ALA A 1 518 ? -36.080 7.491 -19.666 1.00 33.19 518 ALA A O 1
ATOM 3917 N N . ASN A 1 519 ? -34.446 7.216 -21.183 1.00 36.19 519 ASN A N 1
ATOM 3918 C CA . ASN A 1 519 ? -33.363 7.164 -20.205 1.00 36.19 519 ASN A CA 1
ATOM 3919 C C . ASN A 1 519 ? -33.224 8.590 -19.665 1.00 36.19 519 ASN A C 1
ATOM 3921 O O . ASN A 1 519 ? -32.810 9.477 -20.407 1.00 36.19 519 ASN A O 1
ATOM 3925 N N . SER A 1 520 ? -33.625 8.836 -18.419 1.00 49.53 520 SER A N 1
ATOM 3926 C CA . SER A 1 520 ? -33.434 10.144 -17.798 1.00 49.53 520 SER A CA 1
ATOM 3927 C C . SER A 1 520 ? -31.932 10.397 -17.654 1.00 49.53 520 SER A C 1
ATOM 3929 O O . SER A 1 520 ? -31.262 9.719 -16.871 1.00 49.53 520 SER A O 1
ATOM 3931 N N . GLU A 1 521 ? -31.402 11.338 -18.432 1.00 66.88 521 GLU A N 1
ATOM 3932 C CA . GLU A 1 521 ? -30.039 11.844 -18.280 1.00 66.88 521 GLU A CA 1
ATOM 3933 C C . GLU A 1 521 ? -29.855 12.376 -16.848 1.00 66.88 521 GLU A C 1
ATOM 3935 O O . GLU A 1 521 ? -30.732 13.059 -16.313 1.00 66.88 521 GLU A O 1
ATOM 3940 N N . LYS A 1 522 ? -28.750 12.010 -16.184 1.00 83.75 522 LYS A N 1
ATOM 3941 C CA . LYS A 1 522 ? -28.478 12.471 -14.816 1.00 83.75 522 LYS A CA 1
ATOM 3942 C C . LYS A 1 522 ? -28.174 13.965 -14.843 1.00 83.75 522 LYS A C 1
ATOM 3944 O O . LYS A 1 522 ? -27.300 14.394 -15.593 1.00 83.75 522 LYS A O 1
ATOM 3949 N N . CYS A 1 523 ? -28.871 14.728 -14.006 1.00 87.38 523 CYS A N 1
ATOM 3950 C CA . CYS A 1 523 ? -28.752 16.179 -13.950 1.00 87.38 523 CYS A CA 1
ATOM 3951 C C . CYS A 1 523 ? -28.761 16.701 -12.511 1.00 87.38 523 CYS A C 1
ATOM 3953 O O . CYS A 1 523 ? -29.512 16.213 -11.665 1.00 87.38 523 CYS A O 1
ATOM 3955 N N . LEU A 1 524 ? -28.000 17.765 -12.265 1.00 84.44 524 LEU A N 1
ATOM 3956 C CA . LEU A 1 524 ? -28.176 18.659 -11.125 1.00 84.44 524 LEU A CA 1
ATOM 3957 C C . LEU A 1 524 ? -29.135 19.782 -11.524 1.00 84.44 524 LEU A C 1
ATOM 3959 O O . LEU A 1 524 ? -28.746 20.718 -12.224 1.00 84.44 524 LEU A O 1
ATOM 3963 N N . THR A 1 525 ? -30.379 19.690 -11.066 1.00 85.06 525 THR A N 1
ATOM 3964 C CA . THR A 1 525 ? -31.423 20.706 -11.267 1.00 85.06 525 THR A CA 1
ATOM 3965 C C . THR A 1 525 ? -31.606 21.569 -10.019 1.00 85.06 525 THR A C 1
ATOM 3967 O O . THR A 1 525 ? -31.319 21.125 -8.911 1.00 85.06 525 THR A O 1
ATOM 3970 N N . GLY A 1 526 ? -32.157 22.777 -10.175 1.00 76.00 526 GLY A N 1
ATOM 3971 C CA . GLY A 1 526 ? -32.500 23.640 -9.037 1.00 76.00 526 GLY A CA 1
ATOM 3972 C C . GLY A 1 526 ? -31.316 24.404 -8.439 1.00 76.00 526 GLY A C 1
ATOM 3973 O O . GLY A 1 526 ? -31.367 24.785 -7.273 1.00 76.00 526 GLY A O 1
ATOM 3974 N N . SER A 1 527 ? -30.254 24.635 -9.220 1.00 80.88 527 SER A N 1
ATOM 3975 C CA . SER A 1 527 ? -29.166 25.522 -8.803 1.00 80.88 527 SER A CA 1
ATOM 3976 C C . SER A 1 527 ? -29.699 26.930 -8.490 1.00 80.88 527 SER A C 1
ATOM 3978 O O . SER A 1 527 ? -30.550 27.425 -9.238 1.00 80.88 527 SER A O 1
ATOM 3980 N N . PRO A 1 528 ? -29.167 27.627 -7.464 1.00 74.56 528 PRO A N 1
ATOM 3981 C CA . PRO A 1 528 ? -29.499 29.025 -7.191 1.00 74.56 528 PRO A CA 1
ATOM 3982 C C . PRO A 1 528 ? -29.257 29.964 -8.378 1.00 74.56 528 PRO A C 1
ATOM 3984 O O . PRO A 1 528 ? -29.889 31.013 -8.459 1.00 74.56 528 PRO A O 1
ATOM 3987 N N . THR A 1 529 ? -28.389 29.582 -9.322 1.00 81.56 529 THR A N 1
ATOM 3988 C CA . THR A 1 529 ? -28.110 30.333 -10.556 1.00 81.56 529 THR A CA 1
ATOM 3989 C C . THR A 1 529 ? -29.188 30.165 -11.634 1.00 81.56 529 THR A C 1
ATOM 3991 O O . THR A 1 529 ? -29.143 30.828 -12.670 1.00 81.56 529 THR A O 1
ATOM 3994 N N . GLY A 1 530 ? -30.145 29.255 -11.423 1.00 82.19 530 GLY A N 1
ATOM 3995 C CA . GLY A 1 530 ? -31.133 28.845 -12.419 1.00 82.19 530 GLY A CA 1
ATOM 3996 C C . GLY A 1 530 ? -30.562 27.967 -13.539 1.00 82.19 530 GLY A C 1
ATOM 3997 O O . GLY A 1 530 ? -31.278 27.678 -14.498 1.00 82.19 530 GLY A O 1
ATOM 3998 N N . LYS A 1 531 ? -29.292 27.546 -13.446 1.00 90.00 531 LYS A N 1
ATOM 3999 C CA . LYS A 1 531 ? -28.635 26.675 -14.430 1.00 90.00 531 LYS A CA 1
ATOM 4000 C C . LYS A 1 531 ? -28.662 25.212 -14.014 1.00 90.00 531 LYS A C 1
ATOM 4002 O O . LYS A 1 531 ? -28.746 24.871 -12.838 1.00 90.00 531 LYS A O 1
ATOM 4007 N N . THR A 1 532 ? -28.610 24.345 -15.017 1.00 90.44 532 THR A N 1
ATOM 4008 C CA . THR A 1 532 ? -28.601 22.890 -14.849 1.00 90.44 532 THR A CA 1
ATOM 4009 C C . THR A 1 532 ? -27.321 22.347 -15.467 1.00 90.44 532 THR A C 1
ATOM 4011 O O . THR A 1 532 ? -26.884 22.823 -16.515 1.00 90.44 532 THR A O 1
ATOM 4014 N N . VAL A 1 533 ? -26.719 21.352 -14.826 1.00 92.00 533 VAL A N 1
ATOM 4015 C CA . VAL A 1 533 ? -25.636 20.557 -15.417 1.00 92.00 533 VAL A CA 1
ATOM 4016 C C . VAL A 1 533 ? -26.132 19.121 -15.564 1.00 92.00 533 VAL A C 1
ATOM 4018 O O . VAL A 1 533 ? -26.719 18.582 -14.628 1.00 92.00 533 VAL A O 1
ATOM 4021 N N . CYS A 1 534 ? -25.924 18.523 -16.737 1.00 91.38 534 CYS A N 1
ATOM 4022 C CA . CYS A 1 534 ? -26.400 17.188 -17.106 1.00 91.38 534 CYS A CA 1
ATOM 4023 C C . CYS A 1 534 ? -25.291 16.363 -17.771 1.00 91.38 534 CYS A C 1
ATOM 4025 O O . CYS A 1 534 ? -24.253 16.906 -18.165 1.00 91.38 534 CYS A O 1
ATOM 4027 N N . GLY A 1 535 ? -25.522 15.057 -17.904 1.00 90.12 535 GLY A N 1
ATOM 4028 C CA . GLY A 1 535 ? -24.713 14.175 -18.746 1.00 90.12 535 GLY A CA 1
ATOM 4029 C C . GLY A 1 535 ? -23.245 14.124 -18.332 1.00 90.12 535 GLY A C 1
ATOM 4030 O O . GLY A 1 535 ? -22.926 14.131 -17.144 1.00 90.12 535 GLY A O 1
ATOM 4031 N N . ALA A 1 536 ? -22.341 14.121 -19.315 1.00 87.50 536 ALA A N 1
ATOM 4032 C CA . ALA A 1 536 ? -20.898 14.012 -19.081 1.00 87.50 536 ALA A CA 1
ATOM 4033 C C . ALA A 1 536 ? -20.335 15.146 -18.201 1.00 87.50 536 ALA A C 1
ATOM 4035 O O . ALA A 1 536 ? -19.476 14.899 -17.354 1.00 87.50 536 ALA A O 1
ATOM 4036 N N . PHE A 1 537 ? -20.858 16.373 -18.326 1.00 89.94 537 PHE A N 1
ATOM 4037 C CA . PHE A 1 537 ? -20.467 17.474 -17.441 1.00 89.94 537 PHE A CA 1
ATOM 4038 C C . PHE A 1 537 ? -20.951 17.257 -16.005 1.00 89.94 537 PHE A C 1
ATOM 4040 O O . PHE A 1 537 ? -20.214 17.565 -15.071 1.00 89.94 537 PHE A O 1
ATOM 4047 N N . TYR A 1 538 ? -22.151 16.696 -15.801 1.00 92.19 538 TYR A N 1
ATOM 4048 C CA . TYR A 1 538 ? -22.640 16.364 -14.457 1.00 92.19 538 TYR A CA 1
ATOM 4049 C C . TYR A 1 538 ? -21.829 15.232 -13.839 1.00 92.19 538 TYR A C 1
ATOM 4051 O O . TYR A 1 538 ? -21.430 15.333 -12.680 1.00 92.19 538 TYR A O 1
ATOM 4059 N N . ASP A 1 539 ? -21.549 14.184 -14.609 1.00 82.12 539 ASP A N 1
ATOM 4060 C CA . ASP A 1 539 ? -20.756 13.053 -14.144 1.00 82.12 539 ASP A CA 1
ATOM 4061 C C . ASP A 1 539 ? -19.343 13.509 -13.748 1.00 82.12 539 ASP A C 1
ATOM 4063 O O . ASP A 1 539 ? -18.873 13.167 -12.659 1.00 82.12 539 ASP A O 1
ATOM 4067 N N . TYR A 1 540 ? -18.703 14.357 -14.564 1.00 83.81 540 TYR A N 1
ATOM 4068 C CA . TYR A 1 540 ? -17.412 14.956 -14.230 1.00 83.81 540 TYR A CA 1
ATOM 4069 C C . TYR A 1 540 ? -17.502 15.859 -12.993 1.00 83.81 540 TYR A C 1
ATOM 4071 O O . TYR A 1 540 ? -16.702 15.709 -12.068 1.00 83.81 540 TYR A O 1
ATOM 4079 N N . TRP A 1 541 ? -18.476 16.772 -12.935 1.00 85.94 541 TRP A N 1
ATOM 4080 C CA . TRP A 1 541 ? -18.672 17.680 -11.801 1.00 85.94 541 TRP A CA 1
ATOM 4081 C C . TRP A 1 541 ? -18.871 16.907 -10.497 1.00 85.94 541 TRP A C 1
ATOM 4083 O O . TRP A 1 541 ? -18.161 17.145 -9.521 1.00 85.94 541 TRP A O 1
ATOM 4093 N N . ASN A 1 542 ? -19.772 15.926 -10.493 1.00 82.12 542 ASN A N 1
ATOM 4094 C CA . ASN A 1 542 ? -20.111 15.133 -9.318 1.00 82.12 542 ASN A CA 1
ATOM 4095 C C . ASN A 1 542 ? -18.932 14.263 -8.856 1.00 82.12 542 ASN A C 1
ATOM 4097 O O . ASN A 1 542 ? -18.654 14.183 -7.661 1.00 82.12 542 ASN A O 1
ATOM 4101 N N . LYS A 1 543 ? -18.197 13.652 -9.796 1.00 76.00 543 LYS A N 1
ATOM 4102 C CA . LYS A 1 543 ? -17.037 12.803 -9.489 1.00 76.00 543 LYS A CA 1
ATOM 4103 C C . LYS A 1 543 ? -15.846 13.598 -8.948 1.00 76.00 543 LYS A C 1
ATOM 4105 O O . LYS A 1 543 ? -15.133 13.101 -8.082 1.00 76.00 543 LYS A O 1
ATOM 4110 N N . ASN A 1 544 ? -15.635 14.827 -9.423 1.00 68.44 544 ASN A N 1
ATOM 4111 C CA . ASN A 1 544 ? -14.433 15.616 -9.121 1.00 68.44 544 ASN A CA 1
ATOM 4112 C C . ASN A 1 544 ? -14.624 16.637 -7.981 1.00 68.44 544 ASN A C 1
ATOM 4114 O O . ASN A 1 544 ? -13.857 17.592 -7.838 1.00 68.44 544 ASN A O 1
ATOM 4118 N N . GLY A 1 545 ? -15.627 16.396 -7.129 1.00 68.25 545 GLY A N 1
ATOM 4119 C CA . GLY A 1 545 ? -15.845 17.106 -5.867 1.00 68.25 545 GLY A CA 1
ATOM 4120 C C . GLY A 1 545 ? -16.876 18.240 -5.921 1.00 68.25 545 GLY A C 1
ATOM 4121 O O . GLY A 1 545 ? -17.044 18.966 -4.938 1.00 68.25 545 GLY A O 1
ATOM 4122 N N . GLY A 1 546 ? -17.597 18.352 -7.038 1.00 84.31 546 GLY A N 1
ATOM 4123 C CA . GLY A 1 546 ? -18.849 19.088 -7.171 1.00 84.31 546 GLY A CA 1
ATOM 4124 C C . GLY A 1 546 ? -18.805 20.510 -6.630 1.00 84.31 546 GLY A C 1
ATOM 4125 O O . GLY A 1 546 ? -17.902 21.290 -6.940 1.00 84.31 546 GLY A O 1
ATOM 4126 N N . LEU A 1 547 ? -19.796 20.834 -5.796 1.00 78.12 547 LEU A N 1
ATOM 4127 C CA . LEU A 1 547 ? -20.034 22.184 -5.292 1.00 78.12 547 LEU A CA 1
ATOM 4128 C C . LEU A 1 547 ? -18.809 22.787 -4.591 1.00 78.12 547 LEU A C 1
ATOM 4130 O O . LEU A 1 547 ? -18.518 23.959 -4.797 1.00 78.12 547 LEU A O 1
ATOM 4134 N N . LYS A 1 548 ? -18.061 21.986 -3.821 1.00 74.25 548 LYS A N 1
ATOM 4135 C CA . LYS A 1 548 ? -16.889 22.458 -3.066 1.00 74.25 548 LYS A CA 1
ATOM 4136 C C . LYS A 1 548 ? -15.794 23.025 -3.976 1.00 74.25 548 LYS A C 1
ATOM 4138 O O . LYS A 1 548 ? -15.132 23.982 -3.595 1.00 74.25 548 LYS A O 1
ATOM 4143 N N . TYR A 1 549 ? -15.576 22.419 -5.143 1.00 76.94 549 TYR A N 1
ATOM 4144 C CA . TYR A 1 549 ? -14.432 22.753 -6.001 1.00 76.94 549 TYR A CA 1
ATOM 4145 C C . TYR A 1 549 ? -14.817 23.568 -7.230 1.00 76.94 549 TYR A C 1
ATOM 4147 O O . TYR A 1 549 ? -14.064 24.446 -7.632 1.00 76.94 549 TYR A O 1
ATOM 4155 N N . PHE A 1 550 ? -15.980 23.301 -7.822 1.00 86.44 550 PHE A N 1
ATOM 4156 C CA . PHE A 1 550 ? -16.419 23.986 -9.039 1.00 86.44 550 PHE A CA 1
ATOM 4157 C C . PHE A 1 550 ? -17.462 25.060 -8.756 1.00 86.44 550 PHE A C 1
ATOM 4159 O O . PHE A 1 550 ? -17.576 26.016 -9.519 1.00 86.44 550 PHE A O 1
ATOM 4166 N N . GLY A 1 551 ? -18.198 24.931 -7.652 1.00 85.19 551 GLY A N 1
ATOM 4167 C CA . GLY A 1 551 ? -19.376 25.745 -7.396 1.00 85.19 551 GLY A CA 1
ATOM 4168 C C . GLY A 1 551 ? -20.566 25.361 -8.273 1.00 85.19 551 GLY A C 1
ATOM 4169 O O . GLY A 1 551 ? -20.598 24.294 -8.902 1.00 85.19 551 GLY A O 1
ATOM 4170 N N . TRP A 1 552 ? -21.566 26.234 -8.287 1.00 87.62 552 TRP A N 1
ATOM 4171 C CA . TRP A 1 552 ? -22.761 26.079 -9.112 1.00 87.62 552 TRP A CA 1
ATOM 4172 C C . TRP A 1 552 ? -22.471 26.318 -10.605 1.00 87.62 552 TRP A C 1
ATOM 4174 O O . TRP A 1 552 ? -21.575 27.095 -10.937 1.00 87.62 552 TRP A O 1
ATOM 4184 N N . PRO A 1 553 ? -23.213 25.682 -11.534 1.00 94.12 553 PRO A N 1
ATOM 4185 C CA . PRO A 1 553 ? -23.139 26.043 -12.947 1.00 94.12 553 PRO A CA 1
ATOM 4186 C C . PRO A 1 553 ? -23.609 27.490 -13.129 1.00 94.12 553 PRO A C 1
ATOM 4188 O O . PRO A 1 553 ? -24.622 27.882 -12.560 1.00 94.12 553 PRO A O 1
ATOM 4191 N N . VAL A 1 554 ? -22.913 28.288 -13.935 1.00 93.38 554 VAL A N 1
ATOM 4192 C CA . VAL A 1 554 ? -23.279 29.691 -14.230 1.00 93.38 554 VAL A CA 1
ATOM 4193 C C . VAL A 1 554 ? -23.662 29.904 -15.697 1.00 93.38 554 VAL A C 1
ATOM 4195 O O . VAL A 1 554 ? -24.246 30.932 -16.051 1.00 93.38 554 VAL A O 1
ATOM 4198 N N . SER A 1 555 ? -23.430 28.905 -16.553 1.00 94.00 555 SER A N 1
ATOM 4199 C CA . SER A 1 555 ? -23.870 28.898 -17.949 1.00 94.00 555 SER A CA 1
ATOM 4200 C C . SER A 1 555 ? -24.651 27.635 -18.310 1.00 94.00 555 SER A C 1
ATOM 4202 O O . SER A 1 555 ? -24.626 26.635 -17.593 1.00 94.00 555 SER A O 1
ATOM 4204 N N . ASP A 1 556 ? -25.326 27.680 -19.459 1.00 93.19 556 ASP A N 1
ATOM 4205 C CA . ASP A 1 556 ? -25.702 26.466 -20.195 1.00 93.19 556 ASP A CA 1
ATOM 4206 C C . ASP A 1 556 ? -24.463 25.921 -20.935 1.00 93.19 556 ASP A C 1
ATOM 4208 O O . ASP A 1 556 ? -23.411 26.569 -20.923 1.00 93.19 556 ASP A O 1
ATOM 4212 N N . VAL A 1 557 ? -24.566 24.759 -21.585 1.00 95.44 557 VAL A N 1
ATOM 4213 C CA . VAL A 1 557 ? -23.500 24.253 -22.468 1.00 95.44 557 VAL A CA 1
ATOM 4214 C C . VAL A 1 557 ? -23.515 25.030 -23.788 1.00 95.44 557 VAL A C 1
ATOM 4216 O O . VAL A 1 557 ? -24.566 25.145 -24.420 1.00 95.44 557 VAL A O 1
ATOM 4219 N N . PHE A 1 558 ? -22.369 25.542 -24.235 1.00 95.06 558 PHE A N 1
ATOM 4220 C CA . PHE A 1 558 ? -22.234 26.224 -25.529 1.00 95.06 558 PHE A CA 1
ATOM 4221 C C . PHE A 1 558 ? -20.846 26.010 -26.141 1.00 95.06 558 PHE A C 1
ATOM 4223 O O . PHE A 1 558 ? -19.928 25.571 -25.456 1.00 95.06 558 PHE A O 1
ATOM 4230 N N . THR A 1 559 ? -20.685 26.294 -27.434 1.00 96.12 559 THR A N 1
ATOM 4231 C CA . THR A 1 559 ? -19.379 26.207 -28.101 1.00 96.12 559 THR A CA 1
ATOM 4232 C C . THR A 1 559 ? -18.560 27.464 -27.835 1.00 96.12 559 THR A C 1
ATOM 4234 O O . THR A 1 559 ? -19.037 28.573 -28.073 1.00 96.12 559 THR A O 1
ATOM 4237 N N . GLU A 1 560 ? -17.313 27.298 -27.410 1.00 93.44 560 GLU A N 1
ATOM 4238 C CA . GLU A 1 560 ? -16.385 28.398 -27.166 1.00 93.44 560 GLU A CA 1
ATOM 4239 C C . GLU A 1 560 ? -14.988 28.065 -27.690 1.00 93.44 560 GLU A C 1
ATOM 4241 O O . GLU A 1 560 ? -14.506 26.951 -27.504 1.00 93.44 560 GLU A O 1
ATOM 4246 N N . GLN A 1 561 ? -14.331 29.042 -28.321 1.00 94.50 561 GLN A N 1
ATOM 4247 C CA . GLN A 1 561 ? -12.894 28.992 -28.583 1.00 94.50 561 GLN A CA 1
ATOM 4248 C C . GLN A 1 561 ? -12.127 29.451 -27.336 1.00 94.50 561 GLN A C 1
ATOM 4250 O O . GLN A 1 561 ? -12.370 30.557 -26.843 1.00 94.50 561 GLN A O 1
ATOM 4255 N N . ASN A 1 562 ? -11.219 28.618 -26.826 1.00 89.62 562 ASN A N 1
ATOM 4256 C CA . ASN A 1 562 ? -10.374 28.992 -25.689 1.00 89.62 562 ASN A CA 1
ATOM 4257 C C . ASN A 1 562 ? -9.224 29.935 -26.120 1.00 89.62 562 ASN A C 1
ATOM 4259 O O . ASN A 1 562 ? -9.103 30.312 -27.292 1.00 89.62 562 ASN A O 1
ATOM 4263 N N . ALA A 1 563 ? -8.400 30.379 -25.166 1.00 89.25 563 ALA A N 1
ATOM 4264 C CA . ALA A 1 563 ? -7.299 31.296 -25.465 1.00 89.25 563 ALA A CA 1
ATOM 4265 C C . ALA A 1 563 ? -6.218 30.672 -26.369 1.00 89.25 563 ALA A C 1
ATOM 4267 O O . ALA A 1 563 ? -6.028 29.461 -26.410 1.00 89.25 563 ALA A O 1
ATOM 4268 N N . GLN A 1 564 ? -5.463 31.516 -27.075 1.00 90.38 564 GLN A N 1
ATOM 4269 C CA . GLN A 1 564 ? -4.313 31.064 -27.865 1.00 90.38 564 GLN A CA 1
ATOM 4270 C C . GLN A 1 564 ? -3.156 30.599 -26.957 1.00 90.38 564 GLN A C 1
ATOM 4272 O O . GLN A 1 564 ? -3.025 31.097 -25.830 1.00 90.38 564 GLN A O 1
ATOM 4277 N N . PRO A 1 565 ? -2.269 29.709 -27.443 1.00 84.69 565 PRO A N 1
ATOM 4278 C CA . PRO A 1 565 ? -1.036 29.373 -26.740 1.00 84.69 565 PRO A CA 1
ATOM 4279 C C . PRO A 1 565 ? -0.231 30.625 -26.348 1.00 84.69 565 PRO A C 1
ATOM 4281 O O . PRO A 1 565 ? -0.142 31.564 -27.143 1.00 84.69 565 PRO A O 1
ATOM 4284 N N . PRO A 1 566 ? 0.375 30.664 -25.145 1.00 82.19 566 PRO A N 1
ATOM 4285 C CA . PRO A 1 566 ? 0.471 29.572 -24.170 1.00 82.19 566 PRO A CA 1
ATOM 4286 C C . PRO A 1 566 ? -0.698 29.495 -23.166 1.00 82.19 566 PRO A C 1
ATOM 4288 O O . PRO A 1 566 ? -0.679 28.633 -22.296 1.00 82.19 566 PRO A O 1
ATOM 4291 N N . ALA A 1 567 ? -1.694 30.385 -23.243 1.00 82.31 567 ALA A N 1
ATOM 4292 C CA . ALA A 1 567 ? -2.791 30.451 -22.267 1.00 82.31 567 ALA A CA 1
ATOM 4293 C C . ALA A 1 567 ? -3.942 29.461 -22.547 1.00 82.31 567 ALA A C 1
ATOM 4295 O O . ALA A 1 567 ? -4.806 29.272 -21.696 1.00 82.31 567 ALA A O 1
ATOM 4296 N N . GLY A 1 568 ? -3.936 28.827 -23.719 1.00 85.06 568 GLY A N 1
ATOM 4297 C CA . GLY A 1 568 ? -4.839 27.759 -24.149 1.00 85.06 568 GLY A CA 1
ATOM 4298 C C . GLY A 1 568 ? -4.296 27.103 -25.423 1.00 85.06 568 GLY A C 1
ATOM 4299 O O . GLY A 1 568 ? -3.102 27.211 -25.706 1.00 85.06 568 GLY A O 1
ATOM 4300 N N . ASP A 1 569 ? -5.142 26.431 -26.203 1.00 83.81 569 ASP A N 1
ATOM 4301 C CA . ASP A 1 569 ? -4.749 25.780 -27.466 1.00 83.81 569 ASP A CA 1
ATOM 4302 C C . ASP A 1 569 ? -5.386 26.416 -28.716 1.00 83.81 569 ASP A C 1
ATOM 4304 O O . ASP A 1 569 ? -5.108 26.000 -29.844 1.00 83.81 569 ASP A O 1
ATOM 4308 N N . GLY A 1 570 ? -6.209 27.449 -28.529 1.00 90.06 570 GLY A N 1
ATOM 4309 C CA . GLY A 1 570 ? -6.915 28.161 -29.582 1.00 90.06 570 GLY A CA 1
ATOM 4310 C C . GLY A 1 570 ? -8.012 27.348 -30.272 1.00 90.06 570 GLY A C 1
ATOM 4311 O O . GLY A 1 570 ? -8.477 27.773 -31.331 1.00 90.06 570 GLY A O 1
ATOM 4312 N N . GLN A 1 571 ? -8.416 26.197 -29.732 1.00 91.00 571 GLN A N 1
ATOM 4313 C CA . GLN A 1 571 ? -9.440 25.331 -30.318 1.00 91.00 571 GLN A CA 1
ATOM 4314 C C . GLN A 1 571 ? -10.833 25.636 -29.758 1.00 91.00 571 GLN A C 1
ATOM 4316 O O . GLN A 1 571 ? -10.988 26.274 -28.715 1.00 91.00 571 GLN A O 1
ATOM 4321 N N . SER A 1 572 ? -11.866 25.183 -30.475 1.00 94.38 572 SER A N 1
ATOM 4322 C CA . SER A 1 572 ? -13.261 25.287 -30.037 1.00 94.38 572 SER A CA 1
ATOM 4323 C C . SER A 1 572 ? -13.753 24.007 -29.371 1.00 94.38 572 SER A C 1
ATOM 4325 O O . SER A 1 572 ? -13.668 22.928 -29.957 1.00 94.38 572 SER A O 1
ATOM 4327 N N . TYR A 1 573 ? -14.351 24.155 -28.191 1.00 95.75 573 TYR A N 1
ATOM 4328 C CA . TYR A 1 573 ? -14.903 23.065 -27.390 1.00 95.75 573 TYR A CA 1
ATOM 4329 C C . TYR A 1 573 ? -16.357 23.341 -27.016 1.00 95.75 573 TYR A C 1
ATOM 4331 O O . TYR A 1 573 ? -16.779 24.494 -26.930 1.00 95.75 573 TYR A O 1
ATOM 4339 N N . GLN A 1 574 ? -17.132 22.282 -26.763 1.00 97.31 574 GLN A N 1
ATOM 4340 C CA . GLN A 1 574 ? -18.356 22.430 -25.974 1.00 97.31 574 GLN A CA 1
ATOM 4341 C C . GLN A 1 574 ? -17.932 22.692 -24.536 1.00 97.31 574 GLN A C 1
ATOM 4343 O O . GLN A 1 574 ? -17.164 21.909 -23.984 1.00 97.31 574 GLN A O 1
ATOM 4348 N N . VAL A 1 575 ? -18.411 23.775 -23.937 1.00 96.94 575 VAL A N 1
ATOM 4349 C CA . VAL A 1 575 ? -18.011 24.183 -22.594 1.00 96.94 575 VAL A CA 1
ATOM 4350 C C . VAL A 1 575 ? -19.213 24.454 -21.710 1.00 96.94 575 VAL A C 1
ATOM 4352 O O . VAL A 1 575 ? -20.278 24.845 -22.190 1.00 96.94 575 VAL A O 1
ATOM 4355 N N . GLN A 1 576 ? -19.021 24.296 -20.405 1.00 97.50 576 GLN A N 1
ATOM 4356 C CA . GLN A 1 576 ? -19.920 24.834 -19.393 1.00 97.50 576 GLN A CA 1
ATOM 4357 C C . GLN A 1 576 ? -19.107 25.539 -18.309 1.00 97.50 576 GLN A C 1
ATOM 4359 O O . GLN A 1 576 ? -18.126 25.001 -17.791 1.00 97.50 576 GLN A O 1
ATOM 4364 N N . TYR A 1 577 ? -19.527 26.754 -17.973 1.00 96.19 577 TYR A N 1
ATOM 4365 C CA . TYR A 1 577 ? -18.961 27.528 -16.883 1.00 96.19 577 TYR A CA 1
ATOM 4366 C C . TYR A 1 577 ? -19.650 27.184 -15.567 1.00 96.19 577 TYR A C 1
ATOM 4368 O O . TYR A 1 577 ? -20.878 27.094 -15.478 1.00 96.19 577 TYR A O 1
ATOM 4376 N N . PHE A 1 578 ? -18.828 27.071 -14.536 1.00 95.19 578 PHE A N 1
ATOM 4377 C CA . PHE A 1 578 ? -19.190 26.996 -13.130 1.00 95.19 578 PHE A CA 1
ATOM 4378 C C . PHE A 1 578 ? -18.575 28.193 -12.411 1.00 95.19 578 PHE A C 1
ATOM 4380 O O . PHE A 1 578 ? -17.757 28.906 -12.990 1.00 95.19 578 PHE A O 1
ATOM 4387 N N . GLU A 1 579 ? -18.939 28.420 -11.154 1.00 91.12 579 GLU A N 1
ATOM 4388 C CA . GLU A 1 579 ? -18.433 29.573 -10.407 1.00 91.12 579 GLU A CA 1
ATOM 4389 C C . GLU A 1 579 ? -16.897 29.646 -10.397 1.00 91.12 579 GLU A C 1
ATOM 4391 O O . GLU A 1 579 ? -16.324 30.713 -10.596 1.00 91.12 579 GLU A O 1
ATOM 4396 N N . ARG A 1 580 ? -16.220 28.503 -10.236 1.00 92.81 580 ARG A N 1
ATOM 4397 C CA . ARG A 1 580 ? -14.762 28.422 -10.027 1.00 92.81 580 ARG A CA 1
ATOM 4398 C C . ARG A 1 580 ? -13.989 27.803 -11.197 1.00 92.81 580 ARG A C 1
ATOM 4400 O O . ARG A 1 580 ? -12.769 27.707 -11.129 1.00 92.81 580 ARG A O 1
ATOM 4407 N N . ALA A 1 581 ? -14.664 27.350 -12.257 1.00 93.81 581 ALA A N 1
ATOM 4408 C CA . ALA A 1 581 ? -14.014 26.643 -13.364 1.00 93.81 581 ALA A CA 1
ATOM 4409 C C . ALA A 1 581 ? -14.813 26.688 -14.677 1.00 93.81 581 ALA A C 1
ATOM 4411 O O . ALA A 1 581 ? -16.026 26.886 -14.674 1.00 93.81 581 ALA A O 1
ATOM 4412 N N . ARG A 1 582 ? -14.140 26.400 -15.797 1.00 95.81 582 ARG A N 1
ATOM 4413 C CA . ARG A 1 582 ? -14.762 26.036 -17.081 1.00 95.81 582 ARG A CA 1
ATOM 4414 C C . ARG A 1 582 ? -14.454 24.573 -17.364 1.00 95.81 582 ARG A C 1
ATOM 4416 O O . ARG A 1 582 ? -13.286 24.193 -17.368 1.00 95.81 582 ARG A O 1
ATOM 4423 N N . MET A 1 583 ? -15.483 23.768 -17.602 1.00 96.12 583 MET A N 1
ATOM 4424 C CA . MET A 1 583 ? -15.319 22.409 -18.117 1.00 96.12 583 MET A CA 1
ATOM 4425 C C . MET A 1 583 ? -15.436 22.432 -19.634 1.00 96.12 583 MET A C 1
ATOM 4427 O O . MET A 1 583 ? -16.301 23.117 -20.174 1.00 96.12 583 MET A O 1
ATOM 4431 N N . GLU A 1 584 ? -14.587 21.669 -20.305 1.00 95.50 584 GLU A N 1
ATOM 4432 C CA . GLU A 1 584 ? -14.487 21.572 -21.756 1.00 95.50 584 GLU A CA 1
ATOM 4433 C C . GLU A 1 584 ? -14.662 20.118 -22.171 1.00 95.50 584 GLU A C 1
ATOM 4435 O O . GLU A 1 584 ? -14.060 19.231 -21.571 1.00 95.50 584 GLU A O 1
ATOM 4440 N N . SER A 1 585 ? -15.473 19.860 -23.192 1.00 93.44 585 SER A N 1
ATOM 4441 C CA . SER A 1 585 ? -15.629 18.527 -23.760 1.00 93.44 585 SER A CA 1
ATOM 4442 C C . SER A 1 585 ? -14.630 18.294 -24.879 1.00 93.44 585 SER A C 1
ATOM 4444 O O . SER A 1 585 ? -14.612 19.005 -25.885 1.00 93.44 585 SER A O 1
ATOM 4446 N N . HIS A 1 586 ? -13.847 17.237 -24.704 1.00 87.06 586 HIS A N 1
ATOM 4447 C CA . HIS A 1 586 ? -12.799 16.764 -25.593 1.00 87.06 586 HIS A CA 1
ATOM 4448 C C . HIS A 1 586 ? -13.166 15.372 -26.131 1.00 87.06 586 HIS A C 1
ATOM 4450 O O . HIS A 1 586 ? -12.499 14.396 -25.808 1.00 87.06 586 HIS A O 1
ATOM 4456 N N . PRO A 1 587 ? -14.198 15.221 -26.983 1.00 81.88 587 PRO A N 1
ATOM 4457 C CA . PRO A 1 587 ? -14.740 13.907 -27.369 1.00 81.88 587 PRO A CA 1
ATOM 4458 C C . PRO A 1 587 ? -13.769 13.017 -28.166 1.00 81.88 587 PRO A C 1
ATOM 4460 O O . PRO A 1 587 ? -14.059 11.851 -28.418 1.00 81.88 587 PRO A O 1
ATOM 4463 N N . LYS A 1 588 ? -12.632 13.567 -28.613 1.00 80.31 588 LYS A N 1
ATOM 4464 C CA . LYS A 1 588 ? -11.539 12.806 -29.241 1.00 80.31 588 LYS A CA 1
ATOM 4465 C C . LYS A 1 588 ? -10.653 12.100 -28.214 1.00 80.31 588 LYS A C 1
ATOM 4467 O O . LYS A 1 588 ? -9.954 11.154 -28.573 1.00 80.31 588 LYS A O 1
ATOM 4472 N N . ASN A 1 589 ? -10.673 12.561 -26.969 1.00 68.44 589 ASN A N 1
ATOM 4473 C CA . ASN A 1 589 ? -10.017 11.899 -25.861 1.00 68.44 589 ASN A CA 1
ATOM 4474 C C . ASN A 1 589 ? -10.914 10.762 -25.370 1.00 68.44 589 ASN A C 1
ATOM 4476 O O . ASN A 1 589 ? -12.139 10.866 -25.382 1.00 68.44 589 ASN A O 1
ATOM 4480 N N . GLN A 1 590 ? -10.303 9.666 -24.932 1.00 59.91 590 GLN A N 1
ATOM 4481 C CA . GLN A 1 590 ? -11.056 8.580 -24.313 1.00 59.91 590 GLN A CA 1
ATOM 4482 C C . GLN A 1 590 ? -11.461 8.977 -22.885 1.00 59.91 590 GLN A C 1
ATOM 4484 O O . GLN A 1 590 ? -10.645 9.598 -22.194 1.00 59.91 590 GLN A O 1
ATOM 4489 N N . PRO A 1 591 ? -12.661 8.594 -22.407 1.00 56.53 591 PRO A N 1
ATOM 4490 C CA . PRO A 1 591 ? -13.025 8.771 -21.007 1.00 56.53 591 PRO A CA 1
ATOM 4491 C C . PRO A 1 591 ? -11.951 8.206 -20.059 1.00 56.53 591 PRO A C 1
ATOM 4493 O O . PRO A 1 591 ? -11.429 7.118 -20.325 1.00 56.53 591 PRO A O 1
ATOM 4496 N N . PRO A 1 592 ? -11.616 8.903 -18.953 1.00 57.25 592 PRO A N 1
ATOM 4497 C CA . PRO A 1 592 ? -12.301 10.082 -18.404 1.00 57.25 592 PRO A CA 1
ATOM 4498 C C . PRO A 1 592 ? -11.802 11.447 -18.929 1.00 57.25 592 PRO A C 1
ATOM 4500 O O . PRO A 1 592 ? -12.193 12.477 -18.387 1.00 57.25 592 PRO A O 1
ATOM 4503 N N . TYR A 1 593 ? -10.929 11.483 -19.941 1.00 70.06 593 TYR A N 1
ATOM 4504 C CA . TYR A 1 593 ? -10.314 12.719 -20.457 1.00 70.06 593 TYR A CA 1
ATOM 4505 C C . TYR A 1 593 ? -11.163 13.435 -21.516 1.00 70.06 593 TYR A C 1
ATOM 4507 O O . TYR A 1 593 ? -10.714 14.405 -22.131 1.00 70.06 593 TYR A O 1
ATOM 4515 N N . ASP A 1 594 ? -12.374 12.939 -21.753 1.00 78.31 594 ASP A N 1
ATOM 4516 C CA . ASP A 1 594 ? -13.382 13.517 -22.634 1.00 78.31 594 ASP A CA 1
ATOM 4517 C C . ASP A 1 594 ? -14.059 14.756 -22.031 1.00 78.31 594 ASP A C 1
ATOM 4519 O O . ASP A 1 594 ? -14.736 15.488 -22.755 1.00 78.31 594 ASP A O 1
ATOM 4523 N N . ILE A 1 595 ? -13.821 15.032 -20.743 1.00 90.94 595 ILE A N 1
ATOM 4524 C CA . ILE A 1 595 ? -14.094 16.308 -20.076 1.00 90.94 595 ILE A CA 1
ATOM 4525 C C . ILE A 1 595 ? -12.822 16.770 -19.348 1.00 90.94 595 ILE A C 1
ATOM 4527 O O . ILE A 1 595 ? -12.288 16.046 -18.512 1.00 90.94 595 ILE A O 1
ATOM 4531 N N . LEU A 1 596 ? -12.340 17.980 -19.640 1.00 86.75 596 LEU A N 1
ATOM 4532 C CA . LEU A 1 596 ? -11.164 18.590 -19.004 1.00 86.75 596 LEU A CA 1
ATOM 4533 C C . LEU A 1 596 ? -11.509 19.963 -18.417 1.00 86.75 596 LEU A C 1
ATOM 4535 O O . LEU A 1 596 ? -12.489 20.593 -18.812 1.00 86.75 596 LEU A O 1
ATOM 4539 N N . LEU A 1 597 ? -10.695 20.450 -17.478 1.00 90.62 597 LEU A N 1
ATOM 4540 C CA . LEU A 1 597 ? -10.773 21.843 -17.031 1.00 90.62 597 LEU A CA 1
ATOM 4541 C C . LEU A 1 597 ? -10.002 22.751 -17.987 1.00 90.62 597 LEU A C 1
ATOM 4543 O O . LEU A 1 597 ? -8.829 22.494 -18.273 1.00 90.62 597 LEU A O 1
ATOM 4547 N N . GLY A 1 598 ? -10.644 23.841 -18.398 1.00 89.94 598 GLY A N 1
ATOM 4548 C CA . GLY A 1 598 ? -9.982 24.929 -19.105 1.00 89.94 598 GLY A CA 1
ATOM 4549 C C . GLY A 1 598 ? -8.920 25.603 -18.233 1.00 89.94 598 GLY A C 1
ATOM 4550 O O . GLY A 1 598 ? -9.021 25.628 -17.002 1.00 89.94 598 GLY A O 1
ATOM 4551 N N . LEU A 1 599 ? -7.906 26.184 -18.875 1.00 93.19 599 LEU A N 1
ATOM 4552 C CA . LEU A 1 599 ? -6.785 26.864 -18.216 1.00 93.19 599 LEU A CA 1
ATOM 4553 C C . LEU A 1 599 ? -7.170 28.276 -17.743 1.00 93.19 599 LEU A C 1
ATOM 4555 O O . LEU A 1 599 ? -6.495 29.256 -18.051 1.00 93.19 599 LEU A O 1
ATOM 4559 N N . LEU A 1 600 ? -8.288 28.406 -17.020 1.00 93.50 600 LEU A N 1
ATOM 4560 C CA . LEU A 1 600 ? -8.857 29.714 -16.686 1.00 93.50 600 LEU A CA 1
ATOM 4561 C C . LEU A 1 600 ? -7.901 30.617 -15.907 1.00 93.50 600 LEU A C 1
ATOM 4563 O O . LEU A 1 600 ? -7.920 31.829 -16.115 1.00 93.50 600 LEU A O 1
ATOM 4567 N N . GLY A 1 601 ? -7.050 30.047 -15.053 1.00 94.25 601 GLY A N 1
ATOM 4568 C CA . GLY A 1 601 ? -6.042 30.824 -14.343 1.00 94.25 601 GLY A CA 1
ATOM 4569 C C . GLY A 1 601 ? -4.997 31.399 -15.300 1.00 94.25 601 GLY A C 1
ATOM 4570 O O . GLY A 1 601 ? -4.699 32.588 -15.223 1.00 94.25 601 GLY A O 1
ATOM 4571 N N . SER A 1 602 ? -4.519 30.610 -16.268 1.00 93.31 602 SER A N 1
ATOM 4572 C CA . SER A 1 602 ? -3.632 31.093 -17.338 1.00 93.31 602 SER A CA 1
ATOM 4573 C C . SER A 1 602 ? -4.302 32.149 -18.215 1.00 93.31 602 SER A C 1
ATOM 4575 O O . SER A 1 602 ? -3.684 33.170 -18.518 1.00 93.31 602 SER A O 1
ATOM 4577 N N . GLU A 1 603 ? -5.564 31.941 -18.603 1.00 92.31 603 GLU A N 1
ATOM 4578 C CA . GLU A 1 603 ? -6.320 32.888 -19.431 1.00 92.31 603 GLU A CA 1
ATOM 4579 C C . GLU A 1 603 ? -6.507 34.235 -18.724 1.00 92.31 603 GLU A C 1
ATOM 4581 O O . GLU A 1 603 ? -6.229 35.287 -19.302 1.00 92.31 603 GLU A O 1
ATOM 4586 N N . GLN A 1 604 ? -6.944 34.218 -17.463 1.00 90.69 604 GLN A N 1
ATOM 4587 C CA . GLN A 1 604 ? -7.118 35.440 -16.683 1.00 90.69 604 GLN A CA 1
ATOM 4588 C C . GLN A 1 604 ? -5.783 36.123 -16.388 1.00 90.69 604 GLN A C 1
ATOM 4590 O O . GLN A 1 604 ? -5.660 37.333 -16.581 1.00 90.69 604 GLN A O 1
ATOM 4595 N N . TRP A 1 605 ? -4.759 35.365 -15.987 1.00 91.00 605 TRP A N 1
ATOM 4596 C CA . TRP A 1 605 ? -3.438 35.925 -15.719 1.00 91.00 605 TRP A CA 1
ATOM 4597 C C . TRP A 1 605 ? -2.850 36.582 -16.967 1.00 91.00 605 TRP A C 1
ATOM 4599 O O . TRP A 1 605 ? -2.299 37.680 -16.880 1.00 91.00 605 TRP A O 1
ATOM 4609 N N . ALA A 1 606 ? -3.022 35.975 -18.147 1.00 88.69 606 ALA A N 1
ATOM 4610 C CA . ALA A 1 606 ? -2.604 36.547 -19.425 1.00 88.69 606 ALA A CA 1
ATOM 4611 C C . ALA A 1 606 ? -3.296 37.888 -19.722 1.00 88.69 606 ALA A C 1
ATOM 4613 O O . ALA A 1 606 ? -2.629 38.807 -20.203 1.00 88.69 606 ALA A O 1
ATOM 4614 N N . LEU A 1 607 ? -4.573 38.031 -19.362 1.00 85.62 607 LEU A N 1
ATOM 4615 C CA . LEU A 1 607 ? -5.365 39.250 -19.558 1.00 85.62 607 LEU A CA 1
ATOM 4616 C C . LEU A 1 607 ? -5.225 40.287 -18.432 1.00 85.62 607 LEU A C 1
ATOM 4618 O O . LEU A 1 607 ? -5.652 41.426 -18.614 1.00 85.62 607 LEU A O 1
ATOM 4622 N N . SER A 1 608 ? -4.630 39.926 -17.290 1.00 83.38 608 SER A N 1
ATOM 4623 C CA . SER A 1 608 ? -4.510 40.834 -16.147 1.00 83.38 608 SER A CA 1
ATOM 4624 C C . SER A 1 608 ? -3.726 42.106 -16.513 1.00 83.38 608 SER A C 1
ATOM 4626 O O . SER A 1 608 ? -2.590 42.004 -16.996 1.00 83.38 608 SER A O 1
ATOM 4628 N N . PRO A 1 609 ? -4.284 43.311 -16.268 1.00 78.44 609 PRO A N 1
ATOM 4629 C CA . PRO A 1 609 ? -3.595 44.574 -16.531 1.00 78.44 609 PRO A CA 1
ATOM 4630 C C . PRO A 1 609 ? -2.464 44.837 -15.526 1.00 78.44 609 PRO A C 1
ATOM 4632 O O . PRO A 1 609 ? -1.554 45.613 -15.813 1.00 78.44 609 PRO A O 1
ATOM 4635 N N . ASN A 1 610 ? -2.494 44.184 -14.360 1.00 78.44 610 ASN A N 1
ATOM 4636 C CA . ASN A 1 610 ? -1.485 44.329 -13.320 1.00 78.44 610 ASN A CA 1
ATOM 4637 C C . ASN A 1 610 ? -0.470 43.179 -13.387 1.00 78.44 610 ASN A C 1
ATOM 4639 O O . ASN A 1 610 ? -0.590 42.178 -12.685 1.00 78.44 610 ASN A O 1
ATOM 4643 N N . LYS A 1 611 ? 0.542 43.328 -14.247 1.00 73.06 611 LYS A N 1
ATOM 4644 C CA . LYS A 1 611 ? 1.615 42.330 -14.421 1.00 73.06 611 LYS A CA 1
ATOM 4645 C C . LYS A 1 611 ? 2.697 42.369 -13.339 1.00 73.06 611 LYS A C 1
ATOM 4647 O O . LYS A 1 611 ? 3.515 41.455 -13.280 1.00 73.06 611 LYS A O 1
ATOM 4652 N N . SER A 1 612 ? 2.685 43.391 -12.485 1.00 77.38 612 SER A N 1
ATOM 4653 C CA . SER A 1 612 ? 3.649 43.571 -11.394 1.00 77.38 612 SER A CA 1
ATOM 4654 C C . SER A 1 612 ? 2.917 43.884 -10.087 1.00 77.38 612 SER A C 1
ATOM 4656 O O . SER A 1 612 ? 3.060 44.987 -9.554 1.00 77.38 612 SER A O 1
ATOM 4658 N N . PRO A 1 613 ? 2.090 42.954 -9.583 1.00 85.31 613 PRO A N 1
ATOM 4659 C CA . PRO A 1 613 ? 1.305 43.200 -8.388 1.00 85.31 613 PRO A CA 1
ATOM 4660 C C . PRO A 1 613 ? 2.183 43.305 -7.137 1.00 85.31 613 PRO A C 1
ATOM 4662 O O . PRO A 1 613 ? 3.291 42.768 -7.076 1.00 85.31 613 PRO A O 1
ATOM 4665 N N . THR A 1 614 ? 1.660 43.981 -6.113 1.00 89.69 614 THR A N 1
ATOM 4666 C CA . THR A 1 614 ? 2.316 44.102 -4.808 1.00 89.69 614 THR A CA 1
ATOM 4667 C C . THR A 1 614 ? 2.477 42.723 -4.178 1.00 89.69 614 THR A C 1
ATOM 4669 O O . THR A 1 614 ? 1.485 42.081 -3.829 1.00 89.69 614 THR A O 1
ATOM 4672 N N . ALA A 1 615 ? 3.724 42.280 -4.016 1.00 90.50 615 ALA A N 1
ATOM 4673 C CA . ALA A 1 615 ? 4.039 40.999 -3.398 1.00 90.50 615 ALA A CA 1
ATOM 4674 C C . ALA A 1 615 ? 3.438 40.892 -1.988 1.00 90.50 615 ALA A C 1
ATOM 4676 O O . ALA A 1 615 ? 3.413 41.863 -1.226 1.00 90.50 615 ALA A O 1
ATOM 4677 N N . ALA A 1 616 ? 2.976 39.694 -1.648 1.00 91.56 616 ALA A N 1
ATOM 4678 C CA . ALA A 1 616 ? 2.451 39.363 -0.335 1.00 91.56 616 ALA A CA 1
ATOM 4679 C C . ALA A 1 616 ? 3.334 38.286 0.301 1.00 91.56 616 ALA A C 1
ATOM 4681 O O . ALA A 1 616 ? 3.835 37.412 -0.412 1.00 91.56 616 ALA A O 1
ATOM 4682 N N . PRO A 1 617 ? 3.525 38.315 1.631 1.00 91.88 617 PRO A N 1
ATOM 4683 C CA . PRO A 1 617 ? 4.193 37.223 2.317 1.00 91.88 617 PRO A CA 1
ATOM 4684 C C . PRO A 1 617 ? 3.365 35.943 2.172 1.00 91.88 617 PRO A C 1
ATOM 4686 O O . PRO A 1 617 ? 2.132 35.977 2.221 1.00 91.88 617 PRO A O 1
ATOM 4689 N N . ALA A 1 618 ? 4.041 34.804 2.033 1.00 90.56 618 ALA A N 1
ATOM 4690 C CA . ALA A 1 618 ? 3.369 33.512 2.008 1.00 90.56 618 ALA A CA 1
ATOM 4691 C C . ALA A 1 618 ? 2.619 33.284 3.339 1.00 90.56 618 ALA A C 1
ATOM 4693 O O . ALA A 1 618 ? 3.255 33.302 4.402 1.00 90.56 618 ALA A O 1
ATOM 4694 N N . PRO A 1 619 ? 1.289 33.054 3.330 1.00 89.25 619 PRO A N 1
ATOM 4695 C CA . PRO A 1 619 ? 0.557 32.757 4.557 1.00 89.25 619 PRO A CA 1
ATOM 4696 C C . PRO A 1 619 ? 1.160 31.522 5.229 1.00 89.25 619 PRO A C 1
ATOM 4698 O O . PRO A 1 619 ? 1.461 30.553 4.546 1.00 89.25 619 PRO A O 1
ATOM 4701 N N . GLY A 1 620 ? 1.382 31.538 6.543 1.00 83.69 620 GLY A N 1
ATOM 4702 C CA . GLY A 1 620 ? 2.041 30.417 7.235 1.00 83.69 620 GLY A CA 1
ATOM 4703 C C . GLY A 1 620 ? 3.571 30.352 7.086 1.00 83.69 620 GLY A C 1
ATOM 4704 O O . GLY A 1 620 ? 4.187 29.483 7.696 1.00 83.69 620 GLY A O 1
ATOM 4705 N N . GLY A 1 621 ? 4.192 31.291 6.362 1.00 84.81 621 GLY A N 1
ATOM 4706 C CA . GLY A 1 621 ? 5.646 31.469 6.286 1.00 84.81 621 GLY A CA 1
ATOM 4707 C C . GLY A 1 621 ? 6.294 30.956 4.995 1.00 84.81 621 GLY A C 1
ATOM 4708 O O . GLY A 1 621 ? 5.719 30.177 4.238 1.00 84.81 621 GLY A O 1
ATOM 4709 N N . GLU A 1 622 ? 7.528 31.404 4.753 1.00 80.88 622 GLU A N 1
ATOM 4710 C CA . GLU A 1 622 ? 8.308 31.104 3.535 1.00 80.88 622 GLU A CA 1
ATOM 4711 C C . GLU A 1 622 ? 9.208 29.864 3.669 1.00 80.88 622 GLU A C 1
ATOM 4713 O O . GLU A 1 622 ? 9.804 29.409 2.698 1.00 80.88 622 GLU A O 1
ATOM 4718 N N . ASN A 1 623 ? 9.275 29.266 4.861 1.00 71.50 623 ASN A N 1
ATOM 4719 C CA . ASN A 1 623 ? 10.177 28.145 5.147 1.00 71.50 623 ASN A CA 1
ATOM 4720 C C . ASN A 1 623 ? 9.828 26.852 4.381 1.00 71.50 623 ASN A C 1
ATOM 4722 O O . ASN A 1 623 ? 10.653 25.947 4.322 1.00 71.50 623 ASN A O 1
ATOM 4726 N N . ASP A 1 624 ? 8.629 26.771 3.794 1.00 79.44 624 ASP A N 1
ATOM 4727 C CA . ASP A 1 624 ? 8.110 25.602 3.071 1.00 79.44 624 ASP A CA 1
ATOM 4728 C C . ASP A 1 624 ? 7.853 25.889 1.574 1.00 79.44 624 ASP A C 1
ATOM 4730 O O . ASP A 1 624 ? 6.957 25.306 0.959 1.00 79.44 624 ASP A O 1
ATOM 4734 N N . CYS A 1 625 ? 8.607 26.816 0.977 1.00 85.12 625 CYS A N 1
ATOM 4735 C CA . CYS A 1 625 ? 8.557 27.064 -0.464 1.00 85.12 625 CYS A CA 1
ATOM 4736 C C . CYS A 1 625 ? 9.059 25.863 -1.282 1.00 85.12 625 CYS A C 1
ATOM 4738 O O . CYS A 1 625 ? 10.068 25.245 -0.944 1.00 85.12 625 CYS A O 1
ATOM 4740 N N . PHE A 1 626 ? 8.400 25.569 -2.405 1.00 80.00 626 PHE A N 1
ATOM 4741 C CA . PHE A 1 626 ? 8.873 24.575 -3.366 1.00 80.00 626 PHE A CA 1
ATOM 4742 C C . PHE A 1 626 ? 8.611 24.993 -4.814 1.00 80.00 626 PHE A C 1
ATOM 4744 O O . PHE A 1 626 ? 7.613 25.637 -5.149 1.00 80.00 626 PHE A O 1
ATOM 4751 N N . SER A 1 627 ? 9.530 24.593 -5.692 1.00 86.69 627 SER A N 1
ATOM 4752 C CA . SER A 1 627 ? 9.405 24.785 -7.137 1.00 86.69 627 SER A CA 1
ATOM 4753 C C . SER A 1 627 ? 8.676 23.604 -7.772 1.00 86.69 627 SER A C 1
ATOM 4755 O O . SER A 1 627 ? 8.946 22.451 -7.434 1.00 86.69 627 SER A O 1
ATOM 4757 N N . VAL A 1 628 ? 7.778 23.886 -8.716 1.00 79.81 628 VAL A N 1
ATOM 4758 C CA . VAL A 1 628 ? 7.118 22.858 -9.532 1.00 79.81 628 VAL A CA 1
ATOM 4759 C C . VAL A 1 628 ? 7.870 22.761 -10.865 1.00 79.81 628 VAL A C 1
ATOM 4761 O O . VAL A 1 628 ? 7.984 23.775 -11.555 1.00 79.81 628 VAL A O 1
ATOM 4764 N N . PRO A 1 629 ? 8.412 21.590 -11.249 1.00 78.75 629 PRO A N 1
ATOM 4765 C CA . PRO A 1 629 ? 9.180 21.452 -12.485 1.00 78.75 629 PRO A CA 1
ATOM 4766 C C . PRO A 1 629 ? 8.405 21.936 -13.717 1.00 78.75 629 PRO A C 1
ATOM 4768 O O . PRO A 1 629 ? 7.278 21.510 -13.947 1.00 78.75 629 PRO A O 1
ATOM 4771 N N . GLY A 1 630 ? 9.020 22.816 -14.511 1.00 79.94 630 GLY A N 1
ATOM 4772 C CA . GLY A 1 630 ? 8.398 23.417 -15.698 1.00 79.94 630 GLY A CA 1
ATOM 4773 C C . GLY A 1 630 ? 7.580 24.684 -15.428 1.00 79.94 630 GLY A C 1
ATOM 4774 O O . GLY A 1 630 ? 7.120 25.306 -16.381 1.00 79.94 630 GLY A O 1
ATOM 4775 N N . PHE A 1 631 ? 7.448 25.103 -14.166 1.00 85.31 631 PHE A N 1
ATOM 4776 C CA . PHE A 1 631 ? 6.646 26.256 -13.767 1.00 85.31 631 PHE A CA 1
ATOM 4777 C C . PHE A 1 631 ? 7.438 27.225 -12.897 1.00 85.31 631 PHE A C 1
ATOM 4779 O O . PHE A 1 631 ? 8.343 26.847 -12.152 1.00 85.31 631 PHE A O 1
ATOM 4786 N N . SER A 1 632 ? 7.098 28.502 -13.017 1.00 83.38 632 SER A N 1
ATOM 4787 C CA . SER A 1 632 ? 7.719 29.590 -12.275 1.00 83.38 632 SER A CA 1
ATOM 4788 C C . SER A 1 632 ? 6.699 30.712 -12.111 1.00 83.38 632 SER A C 1
ATOM 4790 O O . SER A 1 632 ? 5.981 31.007 -13.072 1.00 83.38 632 SER A O 1
ATOM 4792 N N . PRO A 1 633 ? 6.640 31.369 -10.941 1.00 89.50 633 PRO A N 1
ATOM 4793 C CA . PRO A 1 633 ? 7.528 31.232 -9.777 1.00 89.50 633 PRO A CA 1
ATOM 4794 C C . PRO A 1 633 ? 7.101 30.114 -8.804 1.00 89.50 633 PRO A C 1
ATOM 4796 O O . PRO A 1 633 ? 6.109 29.429 -9.023 1.00 89.50 633 PRO A O 1
ATOM 4799 N N . GLN A 1 634 ? 7.874 29.898 -7.734 1.00 87.81 634 GLN A N 1
ATOM 4800 C CA . GLN A 1 634 ? 7.586 28.884 -6.707 1.00 87.81 634 GLN A CA 1
ATOM 4801 C C . GLN A 1 634 ? 6.299 29.175 -5.911 1.00 87.81 634 GLN A C 1
ATOM 4803 O O . GLN A 1 634 ? 5.807 30.303 -5.871 1.00 87.81 634 GLN A O 1
ATOM 4808 N N . THR A 1 635 ? 5.765 28.155 -5.238 1.00 92.12 635 THR A N 1
ATOM 4809 C CA . THR A 1 635 ? 4.634 28.290 -4.305 1.00 92.12 635 THR A CA 1
ATOM 4810 C C . THR A 1 635 ? 5.085 27.975 -2.880 1.00 92.12 635 THR A C 1
ATOM 4812 O O . THR A 1 635 ? 6.031 27.213 -2.679 1.00 92.12 635 THR A O 1
ATOM 4815 N N . CYS A 1 636 ? 4.455 28.604 -1.889 1.00 90.69 636 CYS A N 1
ATOM 4816 C CA . CYS A 1 636 ? 4.932 28.637 -0.508 1.00 90.69 636 CYS A CA 1
ATOM 4817 C C . CYS A 1 636 ? 3.779 28.615 0.498 1.00 90.69 636 CYS A C 1
ATOM 4819 O O . CYS A 1 636 ? 2.633 28.930 0.158 1.00 90.69 636 CYS A O 1
ATOM 4821 N N . GLY A 1 637 ? 4.108 28.316 1.757 1.00 90.44 637 GLY A N 1
ATOM 4822 C CA . GLY A 1 637 ? 3.199 28.475 2.890 1.00 90.44 637 GLY A CA 1
ATOM 4823 C C . GLY A 1 637 ? 1.885 27.701 2.738 1.00 90.44 637 GLY A C 1
ATOM 4824 O O . GLY A 1 637 ? 1.818 26.686 2.048 1.00 90.44 637 GLY A O 1
ATOM 4825 N N . THR A 1 638 ? 0.816 28.188 3.363 1.00 88.75 638 THR A N 1
ATOM 4826 C CA . THR A 1 638 ? -0.524 27.587 3.352 1.00 88.75 638 THR A CA 1
ATOM 4827 C C . THR A 1 638 ? -1.058 27.382 1.933 1.00 88.75 638 THR A C 1
ATOM 4829 O O . THR A 1 638 ? -1.691 26.363 1.675 1.00 88.75 638 THR A O 1
ATOM 4832 N N . ILE A 1 639 ? -0.775 28.301 1.001 1.00 92.94 639 ILE A N 1
ATOM 4833 C CA . ILE A 1 639 ? -1.182 28.177 -0.410 1.00 92.94 639 ILE A CA 1
ATOM 4834 C C . ILE A 1 639 ? -0.496 26.966 -1.057 1.00 92.94 639 ILE A C 1
ATOM 4836 O O . ILE A 1 639 ? -1.171 26.102 -1.619 1.00 92.94 639 ILE A O 1
ATOM 4840 N N . GLY A 1 640 ? 0.830 26.865 -0.929 1.00 88.12 640 GLY A N 1
ATOM 4841 C CA . GLY A 1 640 ? 1.605 25.757 -1.486 1.00 88.12 640 GLY A CA 1
ATOM 4842 C C . GLY A 1 640 ? 1.268 24.414 -0.839 1.00 88.12 640 GLY A C 1
ATOM 4843 O O . GLY A 1 640 ? 1.129 23.411 -1.540 1.00 88.12 640 GLY A O 1
ATOM 4844 N N . GLN A 1 641 ? 1.065 24.384 0.482 1.00 80.94 641 GLN A N 1
ATOM 4845 C CA . GLN A 1 641 ? 0.644 23.169 1.186 1.00 80.94 641 GLN A CA 1
ATOM 4846 C C . GLN A 1 641 ? -0.743 22.717 0.740 1.00 80.94 641 GLN A C 1
ATOM 4848 O O . GLN A 1 641 ? -0.931 21.546 0.412 1.00 80.94 641 GLN A O 1
ATOM 4853 N N . TYR A 1 642 ? -1.698 23.644 0.638 1.00 83.06 642 TYR A N 1
ATOM 4854 C CA . TYR A 1 642 ? -3.030 23.315 0.152 1.00 83.06 642 TYR A CA 1
ATOM 4855 C C . TYR A 1 642 ? -2.983 22.771 -1.277 1.00 83.06 642 TYR A C 1
ATOM 4857 O O . TYR A 1 642 ? -3.613 21.749 -1.550 1.00 83.06 642 TYR A O 1
ATOM 4865 N N . TRP A 1 643 ? -2.205 23.397 -2.169 1.00 87.81 643 TRP A N 1
ATOM 4866 C CA . TRP A 1 643 ? -2.000 22.906 -3.535 1.00 87.81 643 TRP A CA 1
ATOM 4867 C C . TRP A 1 643 ? -1.465 21.474 -3.531 1.00 87.81 643 TRP A C 1
ATOM 4869 O O . TRP A 1 643 ? -2.013 20.613 -4.221 1.00 87.81 643 TRP A O 1
ATOM 4879 N N . LYS A 1 644 ? -0.454 21.200 -2.698 1.00 79.31 644 LYS A N 1
ATOM 4880 C CA . LYS A 1 644 ? 0.203 19.893 -2.598 1.00 79.31 644 LYS A CA 1
ATOM 4881 C C . LYS A 1 644 ? -0.758 18.787 -2.157 1.00 79.31 644 LYS A C 1
ATOM 4883 O O . LYS A 1 644 ? -0.723 17.707 -2.738 1.00 79.31 644 LYS A O 1
ATOM 4888 N N . VAL A 1 645 ? -1.631 19.059 -1.184 1.00 63.16 645 VAL A N 1
ATOM 4889 C CA . VAL A 1 645 ? -2.509 18.032 -0.588 1.00 63.16 645 VAL A CA 1
ATOM 4890 C C . VAL A 1 645 ? -3.901 17.938 -1.232 1.00 63.16 645 VAL A C 1
ATOM 4892 O O . VAL A 1 645 ? -4.575 16.926 -1.075 1.00 63.16 645 VAL A O 1
ATOM 4895 N N . ASN A 1 646 ? -4.345 18.940 -2.008 1.00 64.56 646 ASN A N 1
ATOM 4896 C CA . ASN A 1 646 ? -5.707 18.982 -2.581 1.00 64.56 646 ASN A CA 1
ATOM 4897 C C . ASN A 1 646 ? -5.792 18.762 -4.102 1.00 64.56 646 ASN A C 1
ATOM 4899 O O . ASN A 1 646 ? -6.828 19.078 -4.700 1.00 64.56 646 ASN A O 1
ATOM 4903 N N . GLY A 1 647 ? -4.741 18.244 -4.744 1.00 65.00 647 GLY A N 1
ATOM 4904 C CA . GLY A 1 647 ? -4.785 17.805 -6.149 1.00 65.00 647 GLY A CA 1
ATOM 4905 C C . GLY A 1 647 ? -3.604 18.229 -7.025 1.00 65.00 647 GLY A C 1
ATOM 4906 O O . GLY A 1 647 ? -3.483 17.727 -8.142 1.00 65.00 647 GLY A O 1
ATOM 4907 N N . GLY A 1 648 ? -2.733 19.113 -6.532 1.00 81.75 648 GLY A N 1
ATOM 4908 C CA . GLY A 1 648 ? -1.452 19.449 -7.149 1.00 81.75 648 GLY A CA 1
ATOM 4909 C C . GLY A 1 648 ? -1.519 19.790 -8.639 1.00 81.75 648 GLY A C 1
ATOM 4910 O O . GLY A 1 648 ? -2.484 20.379 -9.134 1.00 81.75 648 GLY A O 1
ATOM 4911 N N . LEU A 1 649 ? -0.472 19.379 -9.360 1.00 77.81 649 LEU A N 1
ATOM 4912 C CA . LEU A 1 649 ? -0.275 19.674 -10.780 1.00 77.81 649 LEU A CA 1
ATOM 4913 C C . LEU A 1 649 ? -1.414 19.135 -11.653 1.00 77.81 649 LEU A C 1
ATOM 4915 O O . LEU A 1 649 ? -1.874 19.835 -12.550 1.00 77.81 649 LEU A O 1
ATOM 4919 N N . ALA A 1 650 ? -1.900 17.925 -11.368 1.00 64.94 650 ALA A N 1
ATOM 4920 C CA . ALA A 1 650 ? -2.946 17.278 -12.158 1.00 64.94 650 ALA A CA 1
ATOM 4921 C C . ALA A 1 650 ? -4.269 18.058 -12.128 1.00 64.94 650 ALA A C 1
ATOM 4923 O O . ALA A 1 650 ? -4.962 18.147 -13.140 1.00 64.94 650 ALA A O 1
ATOM 4924 N N . LYS A 1 651 ? -4.613 18.647 -10.977 1.00 72.81 651 LYS A N 1
ATOM 4925 C CA . LYS A 1 651 ? -5.884 19.356 -10.802 1.00 72.81 651 LYS A CA 1
ATOM 4926 C C . LYS A 1 651 ? -5.786 20.846 -11.110 1.00 72.81 651 LYS A C 1
ATOM 4928 O O . LYS A 1 651 ? -6.666 21.391 -11.771 1.00 72.81 651 LYS A O 1
ATOM 4933 N N . TYR A 1 652 ? -4.736 21.506 -10.630 1.00 85.94 652 TYR A N 1
ATOM 4934 C CA . TYR A 1 652 ? -4.639 22.967 -10.670 1.00 85.94 652 TYR A CA 1
ATOM 4935 C C . TYR A 1 652 ? -3.640 23.480 -11.707 1.00 85.94 652 TYR A C 1
ATOM 4937 O O . TYR A 1 652 ? -3.671 24.662 -12.039 1.00 85.94 652 TYR A O 1
ATOM 4945 N N . GLY A 1 653 ? -2.794 22.611 -12.263 1.00 86.94 653 GLY A N 1
ATOM 4946 C CA . GLY A 1 653 ? -1.620 23.046 -13.012 1.00 86.94 653 GLY A CA 1
ATOM 4947 C C . GLY A 1 653 ? -0.528 23.597 -12.099 1.00 86.94 653 GLY A C 1
ATOM 4948 O O . GLY A 1 653 ? -0.663 23.613 -10.870 1.00 86.94 653 GLY A O 1
ATOM 4949 N N . GLY A 1 654 ? 0.579 24.023 -12.698 1.00 89.75 654 GLY A N 1
ATOM 4950 C CA . GLY A 1 654 ? 1.662 24.646 -11.947 1.00 89.75 654 GLY A CA 1
ATOM 4951 C C . GLY A 1 654 ? 1.396 26.122 -11.623 1.00 89.75 654 GLY A C 1
ATOM 4952 O O . GLY A 1 654 ? 0.502 26.733 -12.214 1.00 89.75 654 GLY A O 1
ATOM 4953 N N . PRO A 1 655 ? 2.137 26.697 -10.660 1.00 95.25 655 PRO A N 1
ATOM 4954 C CA . PRO A 1 655 ? 2.049 28.114 -10.323 1.00 95.25 655 PRO A CA 1
ATOM 4955 C C . PRO A 1 655 ? 2.514 28.984 -11.498 1.00 95.25 655 PRO A C 1
ATOM 4957 O O . PRO A 1 655 ? 3.548 28.719 -12.110 1.00 95.25 655 PRO A O 1
ATOM 4960 N N . ILE A 1 656 ? 1.748 30.033 -11.795 1.00 93.38 656 ILE A N 1
ATOM 4961 C CA . ILE A 1 656 ? 2.011 30.970 -12.905 1.00 93.38 656 ILE A CA 1
ATOM 4962 C C . ILE A 1 656 ? 2.165 32.425 -12.440 1.00 93.38 656 ILE A C 1
ATOM 4964 O O . ILE A 1 656 ? 2.485 33.308 -13.237 1.00 93.38 656 ILE A O 1
ATOM 4968 N N . SER A 1 657 ? 1.957 32.683 -11.147 1.00 93.31 657 SER A N 1
ATOM 4969 C CA . SER A 1 657 ? 2.198 33.976 -10.508 1.00 93.31 657 SER A CA 1
ATOM 4970 C C . SER A 1 657 ? 2.949 33.810 -9.190 1.00 93.31 657 SER A C 1
ATOM 4972 O O . SER A 1 657 ? 2.943 32.737 -8.584 1.00 93.31 657 SER A O 1
ATOM 4974 N N . ASN A 1 658 ? 3.551 34.903 -8.708 1.00 93.44 658 ASN A N 1
ATOM 4975 C CA . ASN A 1 658 ? 4.001 35.000 -7.316 1.00 93.44 658 ASN A CA 1
ATOM 4976 C C . ASN A 1 658 ? 2.793 34.944 -6.362 1.00 93.44 658 ASN A C 1
ATOM 4978 O O . ASN A 1 658 ? 1.645 34.967 -6.810 1.00 93.44 658 ASN A O 1
ATOM 4982 N N . ILE A 1 659 ? 3.060 34.907 -5.056 1.00 95.00 659 ILE A N 1
ATOM 4983 C CA . ILE A 1 659 ? 2.053 35.191 -4.029 1.00 95.00 659 ILE A CA 1
ATOM 4984 C C . ILE A 1 659 ? 1.949 36.715 -3.875 1.00 95.00 659 ILE A C 1
ATOM 4986 O O . ILE A 1 659 ? 2.959 37.395 -3.664 1.00 95.00 659 ILE A O 1
ATOM 4990 N N . PHE A 1 660 ? 0.751 37.274 -4.032 1.00 95.31 660 PHE A N 1
ATOM 4991 C CA . PHE A 1 660 ? 0.545 38.726 -4.038 1.00 95.31 660 PHE A CA 1
ATOM 4992 C C . PHE A 1 660 ? -0.821 39.130 -3.483 1.00 95.31 660 PHE A C 1
ATOM 4994 O O . PHE A 1 660 ? -1.684 38.283 -3.272 1.00 95.31 660 PHE A O 1
ATOM 5001 N N . TYR A 1 661 ? -1.004 40.424 -3.213 1.00 94.44 661 TYR A N 1
ATOM 5002 C CA . TYR A 1 661 ? -2.300 40.967 -2.806 1.00 94.44 661 TYR A CA 1
ATOM 5003 C C . TYR A 1 661 ? -3.154 41.297 -4.029 1.00 94.44 661 TYR A C 1
ATOM 5005 O O . TYR A 1 661 ? -2.751 42.118 -4.857 1.00 94.44 661 TYR A O 1
ATOM 5013 N N . GLU A 1 662 ? -4.348 40.721 -4.115 1.00 92.12 662 GLU A N 1
ATOM 5014 C CA . GLU A 1 662 ? -5.315 41.021 -5.171 1.00 92.12 662 GLU A CA 1
ATOM 5015 C C . GLU A 1 662 ? -6.652 41.431 -4.571 1.00 92.12 662 GLU A C 1
ATOM 5017 O O . GLU A 1 662 ? -7.125 40.819 -3.616 1.00 92.12 662 GLU A O 1
ATOM 5022 N N . GLN A 1 663 ? -7.258 42.476 -5.134 1.00 91.50 663 GLN A N 1
ATOM 5023 C CA . GLN A 1 663 ? -8.648 42.793 -4.848 1.00 91.50 663 GLN A CA 1
ATOM 5024 C C . GLN A 1 663 ? -9.544 41.929 -5.734 1.00 91.50 663 GLN A C 1
ATOM 5026 O O . GLN A 1 663 ? -9.486 42.039 -6.959 1.00 91.50 663 GLN A O 1
ATOM 5031 N N . ASN A 1 664 ? -10.388 41.112 -5.114 1.00 87.56 664 ASN A N 1
ATOM 5032 C CA . ASN A 1 664 ? -11.390 40.321 -5.810 1.00 87.56 664 ASN A CA 1
ATOM 5033 C C . ASN A 1 664 ? -12.385 41.207 -6.568 1.00 87.56 664 ASN A C 1
ATOM 5035 O O . ASN A 1 664 ? -12.635 42.367 -6.215 1.00 87.56 664 ASN A O 1
ATOM 5039 N N . ALA A 1 665 ? -13.014 40.632 -7.595 1.00 85.75 665 ALA A N 1
ATOM 5040 C CA . ALA A 1 665 ? -14.106 41.289 -8.296 1.00 85.75 665 ALA A CA 1
ATOM 5041 C C . ALA A 1 665 ? -15.259 41.641 -7.335 1.00 85.75 665 ALA A C 1
ATOM 5043 O O . ALA A 1 665 ? -15.463 41.003 -6.303 1.00 85.75 665 ALA A O 1
ATOM 5044 N N . GLN A 1 666 ? -16.035 42.671 -7.676 1.00 85.75 666 GLN A N 1
ATOM 5045 C CA . GLN A 1 666 ? -17.228 43.023 -6.904 1.00 85.75 666 GLN A CA 1
ATOM 5046 C C . GLN A 1 666 ? -18.309 41.933 -7.048 1.00 85.75 666 GLN A C 1
ATOM 5048 O O . GLN A 1 666 ? -18.362 41.251 -8.082 1.00 85.75 666 GLN A O 1
ATOM 5053 N N . PRO A 1 667 ? -19.217 41.787 -6.064 1.00 81.06 667 PRO A N 1
ATOM 5054 C CA . PRO A 1 667 ? -20.367 40.898 -6.192 1.00 81.06 667 PRO A CA 1
ATOM 5055 C C . PRO A 1 667 ? -21.133 41.139 -7.506 1.00 81.06 667 PRO A C 1
ATOM 5057 O O . PRO A 1 667 ? -21.324 42.293 -7.898 1.00 81.06 667 PRO A O 1
ATOM 5060 N N . PRO A 1 668 ? -21.593 40.083 -8.205 1.00 73.44 668 PRO A N 1
ATOM 5061 C CA . PRO A 1 668 ? -21.624 38.674 -7.793 1.00 73.44 668 PRO A CA 1
ATOM 5062 C C . PRO A 1 668 ? -20.360 37.864 -8.153 1.00 73.44 668 PRO A C 1
ATOM 5064 O O . PRO A 1 668 ? -20.345 36.656 -7.945 1.00 73.44 668 PRO A O 1
ATOM 5067 N N . ALA A 1 669 ? -19.329 38.488 -8.729 1.00 77.31 669 ALA A N 1
ATOM 5068 C CA . ALA A 1 669 ? -18.140 37.797 -9.240 1.00 77.31 669 ALA A CA 1
ATOM 5069 C C . ALA A 1 669 ? -17.017 37.633 -8.200 1.00 77.31 669 ALA A C 1
ATOM 5071 O O . ALA A 1 669 ? -16.015 36.992 -8.480 1.00 77.31 669 ALA A O 1
ATOM 5072 N N . GLY A 1 670 ? -17.196 38.194 -7.009 1.00 81.75 670 GLY A N 1
ATOM 5073 C CA . GLY A 1 670 ? -16.293 38.098 -5.868 1.00 81.75 670 GLY A CA 1
ATOM 5074 C C . GLY A 1 670 ? -16.877 38.868 -4.685 1.00 81.75 670 GLY A C 1
ATOM 5075 O O . GLY A 1 670 ? -18.044 39.265 -4.713 1.00 81.75 670 GLY A O 1
ATOM 5076 N N . ASP A 1 671 ? -16.084 39.082 -3.643 1.00 82.06 671 ASP A N 1
ATOM 5077 C CA . ASP A 1 671 ? -16.477 39.804 -2.426 1.00 82.06 671 ASP A CA 1
ATOM 5078 C C . ASP A 1 671 ? -16.000 41.268 -2.395 1.00 82.06 671 ASP A C 1
ATOM 5080 O O . ASP A 1 671 ? -16.351 42.019 -1.485 1.00 82.06 671 ASP A O 1
ATOM 5084 N N . GLY A 1 672 ? -15.223 41.699 -3.394 1.00 86.56 672 GLY A N 1
ATOM 5085 C CA . GLY A 1 672 ? -14.637 43.036 -3.461 1.00 86.56 672 GLY A CA 1
ATOM 5086 C C . GLY A 1 672 ? -13.520 43.306 -2.446 1.00 86.56 672 GLY A C 1
ATOM 5087 O O . GLY A 1 672 ? -13.056 44.450 -2.366 1.00 86.56 672 GLY A O 1
ATOM 5088 N N . LEU A 1 673 ? -13.101 42.299 -1.672 1.00 89.38 673 LEU A N 1
ATOM 5089 C CA . LEU A 1 673 ? -12.066 42.409 -0.645 1.00 89.38 673 LEU A CA 1
ATOM 5090 C C . LEU A 1 673 ? -10.677 42.115 -1.217 1.00 89.38 673 LEU A C 1
ATOM 5092 O O . LEU A 1 673 ? -10.534 41.598 -2.322 1.00 89.38 673 LEU A O 1
ATOM 5096 N N . VAL A 1 674 ? -9.641 42.489 -0.464 1.00 91.88 674 VAL A N 1
ATOM 5097 C CA . VAL A 1 674 ? -8.248 42.189 -0.810 1.00 91.88 674 VAL A CA 1
ATOM 5098 C C . VAL A 1 674 ? -7.818 40.906 -0.114 1.00 91.88 674 VAL A C 1
ATOM 5100 O O . VAL A 1 674 ? -7.837 40.848 1.115 1.00 91.88 674 VAL A O 1
ATOM 5103 N N . HIS A 1 675 ? -7.355 39.933 -0.896 1.00 94.06 675 HIS A N 1
ATOM 5104 C CA . HIS A 1 675 ? -6.855 38.645 -0.417 1.00 94.06 675 HIS A CA 1
ATOM 5105 C C . HIS A 1 675 ? -5.404 38.420 -0.819 1.00 94.06 675 HIS A C 1
ATOM 5107 O O . HIS A 1 675 ? -4.887 39.044 -1.748 1.00 94.06 675 HIS A O 1
ATOM 5113 N N . ILE A 1 676 ? -4.736 37.508 -0.109 1.00 95.88 676 ILE A N 1
ATOM 5114 C CA . ILE A 1 676 ? -3.442 36.977 -0.545 1.00 95.88 676 ILE A CA 1
ATOM 5115 C C . ILE A 1 676 ? -3.723 35.838 -1.518 1.00 95.88 676 ILE A C 1
ATOM 5117 O O . ILE A 1 676 ? -4.370 34.860 -1.144 1.00 95.88 676 ILE A O 1
ATOM 5121 N N . VAL A 1 677 ? -3.230 35.957 -2.746 1.00 95.62 677 VAL A N 1
ATOM 5122 C CA . VAL A 1 677 ? -3.570 35.037 -3.831 1.00 95.62 677 VAL A CA 1
ATOM 5123 C C . VAL A 1 677 ? -2.347 34.452 -4.517 1.00 95.62 677 VAL A C 1
ATOM 5125 O O . VAL A 1 677 ? -1.255 35.024 -4.488 1.00 95.62 677 VAL A O 1
ATOM 5128 N N . GLN A 1 678 ? -2.555 33.322 -5.188 1.00 95.94 678 GLN A N 1
ATOM 5129 C CA . GLN A 1 678 ? -1.646 32.812 -6.210 1.00 95.94 678 GLN A CA 1
ATOM 5130 C C . GLN A 1 678 ? -2.443 32.185 -7.357 1.00 95.94 678 GLN A C 1
ATOM 5132 O O . GLN A 1 678 ? -3.395 31.432 -7.126 1.00 95.94 678 GLN A O 1
ATOM 5137 N N . TYR A 1 679 ? -2.035 32.477 -8.592 1.00 95.62 679 TYR A N 1
ATOM 5138 C CA . TYR A 1 679 ? -2.571 31.849 -9.793 1.00 95.62 679 TYR A CA 1
ATOM 5139 C C . TYR A 1 679 ? -1.804 30.570 -10.119 1.00 95.62 679 TYR A C 1
ATOM 5141 O O . TYR A 1 679 ? -0.569 30.526 -10.127 1.00 95.62 679 TYR A O 1
ATOM 5149 N N . PHE A 1 680 ? -2.579 29.556 -10.471 1.00 95.81 680 PHE A N 1
ATOM 5150 C CA . PHE A 1 680 ? -2.166 28.311 -11.101 1.00 95.81 680 PHE A CA 1
ATOM 5151 C C . PHE A 1 680 ? -2.857 28.214 -12.463 1.00 95.81 680 PHE A C 1
ATOM 5153 O O . PHE A 1 680 ? -3.819 28.937 -12.713 1.00 95.81 680 PHE A O 1
ATOM 5160 N N . GLU A 1 681 ? -2.415 27.327 -13.352 1.00 93.56 681 GLU A N 1
ATOM 5161 C CA . GLU A 1 681 ? -2.964 27.289 -14.720 1.00 93.56 681 GLU A CA 1
ATOM 5162 C C . GLU A 1 681 ? -4.498 27.160 -14.773 1.00 93.56 681 GLU A C 1
ATOM 5164 O O . GLU A 1 681 ? -5.144 27.755 -15.633 1.00 93.56 681 GLU A O 1
ATOM 5169 N N . ARG A 1 682 ? -5.101 26.403 -13.848 1.00 92.50 682 ARG A N 1
ATOM 5170 C CA . ARG A 1 682 ? -6.545 26.092 -13.833 1.00 92.50 682 ARG A CA 1
ATOM 5171 C C . ARG A 1 682 ? -7.311 26.735 -12.676 1.00 92.50 682 ARG A C 1
ATOM 5173 O O . ARG A 1 682 ? -8.519 26.538 -12.590 1.00 92.50 682 ARG A O 1
ATOM 5180 N N . ALA A 1 683 ? -6.643 27.455 -11.774 1.00 93.56 683 ALA A N 1
ATOM 5181 C CA . ALA A 1 683 ? -7.271 27.978 -10.560 1.00 93.56 683 ALA A CA 1
ATOM 5182 C C . ALA A 1 683 ? -6.578 29.235 -10.018 1.00 93.56 683 ALA A C 1
ATOM 5184 O O . ALA A 1 683 ? -5.373 29.408 -10.181 1.00 93.56 683 ALA A O 1
ATOM 5185 N N . ARG A 1 684 ? -7.332 30.058 -9.282 1.00 95.06 684 ARG A N 1
ATOM 5186 C CA . ARG A 1 684 ? -6.805 31.097 -8.387 1.00 95.06 684 ARG A CA 1
ATOM 5187 C C . ARG A 1 684 ? -7.096 30.693 -6.951 1.00 95.06 684 ARG A C 1
ATOM 5189 O O . ARG A 1 684 ? -8.250 30.420 -6.622 1.00 95.06 684 ARG A O 1
ATOM 5196 N N . PHE A 1 685 ? -6.062 30.603 -6.122 1.00 95.50 685 PHE A N 1
ATOM 5197 C CA . PHE A 1 685 ? -6.221 30.328 -4.694 1.00 95.50 685 PHE A CA 1
ATOM 5198 C C . PHE A 1 685 ? -6.247 31.642 -3.936 1.00 95.50 685 PHE A C 1
ATOM 5200 O O . PHE A 1 685 ? -5.411 32.504 -4.195 1.00 95.50 685 PHE A O 1
ATOM 5207 N N . GLU A 1 686 ? -7.170 31.755 -2.991 1.00 94.44 686 GLU A N 1
ATOM 5208 C CA . GLU A 1 686 ? -7.387 32.932 -2.156 1.00 94.44 686 GLU A CA 1
ATOM 5209 C C . GLU A 1 686 ? -7.226 32.524 -0.693 1.00 94.44 686 GLU A C 1
ATOM 5211 O O . GLU A 1 686 ? -7.829 31.547 -0.239 1.00 94.44 686 GLU A O 1
ATOM 5216 N N . TYR A 1 687 ? -6.363 33.230 0.038 1.00 93.38 687 TYR A N 1
ATOM 5217 C CA . TYR A 1 687 ? -6.184 33.019 1.467 1.00 93.38 687 TYR A CA 1
ATOM 5218 C C . TYR A 1 687 ? -7.086 33.951 2.279 1.00 93.38 687 TYR A C 1
ATOM 5220 O O . TYR A 1 687 ? -6.860 35.160 2.319 1.00 93.38 687 TYR A O 1
ATOM 5228 N N . HIS A 1 688 ? -8.036 33.345 2.988 1.00 88.94 688 HIS A N 1
ATOM 5229 C CA . HIS A 1 688 ? -9.015 33.985 3.861 1.00 88.94 688 HIS A CA 1
ATOM 5230 C C . HIS A 1 688 ? -8.569 33.857 5.318 1.00 88.94 688 HIS A C 1
ATOM 5232 O O . HIS A 1 688 ? -8.723 32.808 5.951 1.00 88.94 688 HIS A O 1
ATOM 5238 N N . ALA A 1 689 ? -7.976 34.917 5.867 1.00 84.38 689 ALA A N 1
ATOM 5239 C CA . ALA A 1 689 ? -7.441 34.907 7.230 1.00 84.38 689 ALA A CA 1
ATOM 5240 C C . ALA A 1 689 ? -8.538 34.739 8.298 1.00 84.38 689 ALA A C 1
ATOM 5242 O O . ALA A 1 689 ? -8.282 34.170 9.363 1.00 84.38 689 ALA A O 1
ATOM 5243 N N . GLU A 1 690 ? -9.733 35.237 7.989 1.00 83.12 690 GLU A N 1
ATOM 5244 C CA . GLU A 1 690 ? -10.954 35.231 8.789 1.00 83.12 690 GLU A CA 1
ATOM 5245 C C . GLU A 1 690 ? -11.681 33.883 8.796 1.00 83.12 690 GLU A C 1
ATOM 5247 O O . GLU A 1 690 ? -12.482 33.620 9.694 1.00 83.12 690 GLU A O 1
ATOM 5252 N N . ALA A 1 691 ? -11.405 33.022 7.815 1.00 76.75 691 ALA A N 1
ATOM 5253 C CA . ALA A 1 691 ? -12.049 31.725 7.714 1.00 76.75 691 ALA A CA 1
ATOM 5254 C C . ALA A 1 691 ? -11.512 30.741 8.770 1.00 76.75 691 ALA A C 1
ATOM 5256 O O . ALA A 1 691 ? -10.366 30.819 9.232 1.00 76.75 691 ALA A O 1
ATOM 5257 N N . ALA A 1 692 ? -12.349 29.766 9.141 1.00 73.50 692 ALA A N 1
ATOM 5258 C CA . ALA A 1 692 ? -11.917 28.651 9.979 1.00 73.50 692 ALA A CA 1
ATOM 5259 C C . ALA A 1 692 ? -10.767 27.880 9.305 1.00 73.50 692 ALA A C 1
ATOM 5261 O O . ALA A 1 692 ? -10.631 27.912 8.084 1.00 73.50 692 ALA A O 1
ATOM 5262 N N . ALA A 1 693 ? -9.939 27.192 10.101 1.00 67.75 693 ALA A N 1
ATOM 5263 C CA . ALA A 1 693 ? -8.661 26.621 9.657 1.00 67.75 693 ALA A CA 1
ATOM 5264 C C . ALA A 1 693 ? -8.753 25.818 8.342 1.00 67.75 693 ALA A C 1
ATOM 5266 O O . ALA A 1 693 ? -7.932 26.026 7.451 1.00 67.75 693 ALA A O 1
ATOM 5267 N N . ASP A 1 694 ? -9.794 24.997 8.189 1.00 62.44 694 ASP A N 1
ATOM 5268 C CA . ASP A 1 694 ? -10.001 24.128 7.020 1.00 62.44 694 ASP A CA 1
ATOM 5269 C C . ASP A 1 694 ? -10.486 24.871 5.758 1.00 62.44 694 ASP A C 1
ATOM 5271 O O . ASP A 1 694 ? -10.492 24.307 4.664 1.00 62.44 694 ASP A O 1
ATOM 5275 N N . TYR A 1 695 ? -10.882 26.139 5.898 1.00 70.81 695 TYR A N 1
ATOM 5276 C CA . TYR A 1 695 ? -11.451 26.988 4.842 1.00 70.81 695 TYR A CA 1
ATOM 5277 C C . TYR A 1 695 ? -10.619 28.242 4.577 1.00 70.81 695 TYR A C 1
ATOM 5279 O O . TYR A 1 695 ? -11.058 29.150 3.872 1.00 70.81 695 TYR A O 1
ATOM 5287 N N . LYS A 1 696 ? -9.402 28.295 5.129 1.00 84.25 696 LYS A N 1
ATOM 5288 C CA . LYS A 1 696 ? -8.474 29.403 4.900 1.00 84.25 696 LYS A CA 1
ATOM 5289 C C . LYS A 1 696 ? -8.002 29.511 3.462 1.00 84.25 696 LYS A C 1
ATOM 5291 O O . LYS A 1 696 ? -7.539 30.575 3.090 1.00 84.25 696 LYS A O 1
ATOM 5296 N N . ILE A 1 697 ? -8.090 28.442 2.675 1.00 89.69 697 ILE A N 1
ATOM 5297 C CA . ILE A 1 697 ? -7.880 28.500 1.230 1.00 89.69 697 ILE A CA 1
ATOM 5298 C C . ILE A 1 697 ? -9.217 28.274 0.543 1.00 89.69 697 ILE A C 1
ATOM 5300 O O . ILE A 1 697 ? -9.837 27.221 0.706 1.00 89.69 697 ILE A O 1
ATOM 5304 N N . GLN A 1 698 ? -9.628 29.263 -0.238 1.00 86.69 698 GLN A N 1
ATOM 5305 C CA . GLN A 1 698 ? -10.791 29.198 -1.109 1.00 86.69 698 GLN A CA 1
ATOM 5306 C C . GLN A 1 698 ? -10.344 29.360 -2.563 1.00 86.69 698 GLN A C 1
ATOM 5308 O O . GLN A 1 698 ? -9.226 29.795 -2.847 1.00 86.69 698 GLN A O 1
ATOM 5313 N N . PHE A 1 699 ? -11.202 28.953 -3.495 1.00 88.88 699 PHE A N 1
ATOM 5314 C CA . PHE A 1 699 ? -10.955 29.165 -4.918 1.00 88.88 699 PHE A CA 1
ATOM 5315 C C . PHE A 1 699 ? -11.704 30.402 -5.373 1.00 88.88 699 PHE A C 1
ATOM 5317 O O . PHE A 1 699 ? -12.919 30.491 -5.156 1.00 88.88 699 PHE A O 1
ATOM 5324 N N . GLY A 1 700 ? -10.990 31.283 -6.066 1.00 88.12 700 GLY A N 1
ATOM 5325 C CA . GLY A 1 700 ? -11.597 32.441 -6.692 1.00 88.12 700 GLY A CA 1
ATOM 5326 C C . GLY A 1 700 ? -12.693 32.045 -7.667 1.00 88.12 700 GLY A C 1
ATOM 5327 O O . GLY A 1 700 ? -12.639 30.989 -8.309 1.00 88.12 700 GLY A O 1
ATOM 5328 N N . LEU A 1 701 ? -13.692 32.914 -7.805 1.00 91.62 701 LEU A N 1
ATOM 5329 C CA . LEU A 1 701 ? -14.835 32.711 -8.698 1.00 91.62 701 LEU A CA 1
ATOM 5330 C C . LEU A 1 701 ? -14.462 33.011 -10.162 1.00 91.62 701 LEU A C 1
ATOM 5332 O O . LEU A 1 701 ? -15.197 33.673 -10.896 1.00 91.62 701 LEU A O 1
ATOM 5336 N N . ILE A 1 702 ? -13.303 32.513 -10.597 1.00 91.88 702 ILE A N 1
ATOM 5337 C CA . ILE A 1 702 ? -12.676 32.829 -11.884 1.00 91.88 702 ILE A CA 1
ATOM 5338 C C . ILE A 1 702 ? -13.528 32.394 -13.084 1.00 91.88 702 ILE A C 1
ATOM 5340 O O . ILE A 1 702 ? -13.445 32.979 -14.164 1.00 91.88 702 ILE A O 1
ATOM 5344 N N . GLY A 1 703 ? -14.396 31.395 -12.898 1.00 93.56 703 GLY A N 1
ATOM 5345 C CA . GLY A 1 703 ? -15.368 30.996 -13.909 1.00 93.56 703 GLY A CA 1
ATOM 5346 C C . GLY A 1 703 ? -16.499 32.018 -14.046 1.00 93.56 703 GLY A C 1
ATOM 5347 O O . GLY A 1 703 ? -16.812 32.435 -15.163 1.00 93.56 703 GLY A O 1
ATOM 5348 N N . THR A 1 704 ? -17.055 32.493 -12.926 1.00 91.56 704 THR A N 1
ATOM 5349 C CA . THR A 1 704 ? -18.050 33.580 -12.915 1.00 91.56 704 THR A CA 1
ATOM 5350 C C . THR A 1 704 ? -17.478 34.868 -13.494 1.00 91.56 704 THR A C 1
ATOM 5352 O O . THR A 1 704 ? -18.099 35.464 -14.376 1.00 91.56 704 THR A O 1
ATOM 5355 N N . GLU A 1 705 ? -16.299 35.288 -13.026 1.00 90.94 705 GLU A N 1
ATOM 5356 C CA . GLU A 1 705 ? -15.610 36.493 -13.496 1.00 90.94 705 GLU A CA 1
ATOM 5357 C C . GLU A 1 705 ? -15.462 36.471 -15.017 1.00 90.94 705 GLU A C 1
ATOM 5359 O O . GLU A 1 705 ? -15.925 37.378 -15.712 1.00 90.94 705 GLU A O 1
ATOM 5364 N N . GLN A 1 706 ? -14.886 35.393 -15.554 1.00 90.44 706 GLN A N 1
ATOM 5365 C CA . GLN A 1 706 ? -14.611 35.316 -16.980 1.00 90.44 706 GLN A CA 1
ATOM 5366 C C . GLN A 1 706 ? -15.893 35.224 -17.821 1.00 90.44 706 GLN A C 1
ATOM 5368 O O . GLN A 1 706 ? -15.990 35.869 -18.870 1.00 90.44 706 GLN A O 1
ATOM 5373 N N . TYR A 1 707 ? -16.899 34.471 -17.367 1.00 91.38 707 TYR A N 1
ATOM 5374 C CA . TYR A 1 707 ? -18.179 34.367 -18.069 1.00 91.38 707 TYR A CA 1
ATOM 5375 C C . TYR A 1 707 ? -18.914 35.717 -18.137 1.00 91.38 707 TYR A C 1
ATOM 5377 O O . TYR A 1 707 ? -19.463 36.083 -19.184 1.00 91.38 707 TYR A O 1
ATOM 5385 N N . LEU A 1 708 ? -18.891 36.502 -17.055 1.00 88.00 708 LEU A N 1
ATOM 5386 C CA . LEU A 1 708 ? -19.482 37.842 -17.028 1.00 88.00 708 LEU A CA 1
ATOM 5387 C C . LEU A 1 708 ? -18.734 38.817 -17.939 1.00 88.00 708 LEU A C 1
ATOM 5389 O O . LEU A 1 708 ? -19.381 39.552 -18.689 1.00 88.00 708 LEU A O 1
ATOM 5393 N N . THR A 1 709 ? -17.397 38.784 -17.940 1.00 86.31 709 THR A N 1
ATOM 5394 C CA . THR A 1 709 ? -16.581 39.592 -18.858 1.00 86.31 709 THR A CA 1
ATOM 5395 C C . THR A 1 709 ? -16.925 39.289 -20.316 1.00 86.31 709 THR A C 1
ATOM 5397 O O . THR A 1 709 ? -17.172 40.213 -21.090 1.00 86.31 709 THR A O 1
ATOM 5400 N N . LYS A 1 710 ? -17.018 38.007 -20.696 1.00 83.69 710 LYS A N 1
ATOM 5401 C CA . LYS A 1 710 ? -17.327 37.600 -22.080 1.00 83.69 710 LYS A CA 1
ATOM 5402 C C . LYS A 1 710 ? -18.748 37.950 -22.518 1.00 83.69 710 LYS A C 1
ATOM 5404 O O . LYS A 1 710 ? -18.983 38.208 -23.694 1.00 83.69 710 LYS A O 1
ATOM 5409 N N . THR A 1 711 ? -19.699 37.970 -21.589 1.00 82.06 711 THR A N 1
ATOM 5410 C CA . THR A 1 711 ? -21.109 38.276 -21.883 1.00 82.06 711 THR A CA 1
ATOM 5411 C C . THR A 1 711 ? -21.465 39.753 -21.690 1.00 82.06 711 THR A C 1
ATOM 5413 O O . THR A 1 711 ? -22.633 40.125 -21.830 1.00 82.06 711 THR A O 1
ATOM 5416 N N . GLY A 1 712 ? -20.492 40.611 -21.362 1.00 72.25 712 GLY A N 1
ATOM 5417 C CA . GLY A 1 712 ? -20.716 42.036 -21.104 1.00 72.25 712 GLY A CA 1
ATOM 5418 C C . GLY A 1 712 ? -21.678 42.298 -19.939 1.00 72.25 712 GLY A C 1
ATOM 5419 O O . GLY A 1 712 ? -22.410 43.282 -19.965 1.00 72.25 712 GLY A O 1
ATOM 5420 N N . GLY A 1 713 ? -21.761 41.378 -18.969 1.00 62.31 713 GLY A N 1
ATOM 5421 C CA . GLY A 1 713 ? -22.686 41.465 -17.831 1.00 62.31 713 GLY A CA 1
ATOM 5422 C C . GLY A 1 713 ? -24.179 41.348 -18.182 1.00 62.31 713 GLY A C 1
ATOM 5423 O O . GLY A 1 713 ? -25.029 41.537 -17.316 1.00 62.31 713 GLY A O 1
ATOM 5424 N N . THR A 1 714 ? -24.527 41.024 -19.432 1.00 49.78 714 THR A N 1
ATOM 5425 C CA . THR A 1 714 ? -25.925 40.983 -19.910 1.00 49.78 714 THR A CA 1
ATOM 5426 C C . THR A 1 714 ? -26.722 39.773 -19.410 1.00 49.78 714 THR A C 1
ATOM 5428 O O . THR A 1 714 ? -27.950 39.759 -19.504 1.00 49.78 714 THR A O 1
ATOM 5431 N N . LYS A 1 715 ? -26.054 38.755 -18.849 1.00 58.22 715 LYS A N 1
ATOM 5432 C CA . LYS A 1 715 ? -26.692 37.573 -18.254 1.00 58.22 715 LYS A CA 1
ATOM 5433 C C . LYS A 1 715 ? -26.650 37.651 -16.729 1.00 58.22 715 LYS A C 1
ATOM 5435 O O . LYS A 1 715 ? -25.589 37.802 -16.133 1.00 58.22 715 LYS A O 1
ATOM 5440 N N . ARG A 1 716 ? -27.819 37.513 -16.092 1.00 57.03 716 ARG A N 1
ATOM 5441 C CA . ARG A 1 716 ? -27.967 37.553 -14.630 1.00 57.03 716 ARG A CA 1
ATOM 5442 C C . ARG A 1 716 ? -27.328 36.310 -14.000 1.00 57.03 716 ARG A C 1
ATOM 5444 O O . ARG A 1 716 ? -27.898 35.227 -14.095 1.00 57.03 716 ARG A O 1
ATOM 5451 N N . VAL A 1 717 ? -26.188 36.484 -13.336 1.00 59.62 717 VAL A N 1
ATOM 5452 C CA . VAL A 1 717 ? -25.632 35.507 -12.389 1.00 59.62 717 VAL A CA 1
ATOM 5453 C C . VAL A 1 717 ? -26.031 35.971 -10.983 1.00 59.62 717 VAL A C 1
ATOM 5455 O O . VAL A 1 717 ? -25.697 37.096 -10.608 1.00 59.62 717 VAL A O 1
ATOM 5458 N N . PRO A 1 718 ? -26.826 35.199 -10.225 1.00 56.88 718 PRO A N 1
ATOM 5459 C CA . PRO A 1 718 ? -27.144 35.520 -8.834 1.00 56.88 718 PRO A CA 1
ATOM 5460 C C . PRO A 1 718 ? -25.876 35.608 -7.980 1.00 56.88 718 PRO A C 1
ATOM 5462 O O . PRO A 1 718 ? -24.887 34.947 -8.285 1.00 56.88 718 PRO A O 1
ATOM 5465 N N . ALA A 1 719 ? -25.905 36.418 -6.916 1.00 54.12 719 ALA A N 1
ATOM 5466 C CA . ALA A 1 719 ? -24.813 36.440 -5.946 1.00 54.12 719 ALA A CA 1
ATOM 5467 C C . ALA A 1 719 ? -24.573 35.021 -5.395 1.00 54.12 719 ALA A C 1
ATOM 5469 O O . ALA A 1 719 ? -25.557 34.289 -5.222 1.00 54.12 719 ALA A O 1
ATOM 5470 N N . PRO A 1 720 ? -23.313 34.640 -5.115 1.00 53.94 720 PRO A N 1
ATOM 5471 C CA . PRO A 1 720 ? -23.009 33.355 -4.505 1.00 53.94 720 PRO A CA 1
ATOM 5472 C C . PRO A 1 720 ? -23.854 33.202 -3.241 1.00 53.94 720 PRO A C 1
ATOM 5474 O O . PRO A 1 720 ? -23.838 34.062 -2.357 1.00 53.94 720 PRO A O 1
ATOM 5477 N N . VAL A 1 721 ? -24.658 32.144 -3.176 1.00 49.56 721 VAL A N 1
ATOM 5478 C CA . VAL A 1 721 ? -25.392 31.832 -1.951 1.00 49.56 721 VAL A CA 1
ATOM 5479 C C . VAL A 1 721 ? -24.401 31.138 -1.037 1.00 49.56 721 VAL A C 1
ATOM 5481 O O . VAL A 1 721 ? -23.922 30.063 -1.396 1.00 49.56 721 VAL A O 1
ATOM 5484 N N . ALA A 1 722 ? -24.115 31.741 0.121 1.00 44.88 722 ALA A N 1
ATOM 5485 C CA . ALA A 1 722 ? -23.310 31.100 1.151 1.00 44.88 722 ALA A CA 1
ATOM 5486 C C . ALA A 1 722 ? -23.869 29.695 1.404 1.00 44.88 722 ALA A C 1
ATOM 5488 O O . ALA A 1 722 ? -25.046 29.528 1.745 1.00 44.88 722 ALA A O 1
ATOM 5489 N N . SER A 1 723 ? -23.043 28.677 1.183 1.00 39.72 723 SER A N 1
ATOM 5490 C CA . SER A 1 723 ? -23.417 27.301 1.492 1.00 39.72 723 SER A CA 1
ATOM 5491 C C . SER A 1 723 ? -23.780 27.212 2.983 1.00 39.72 723 SER A C 1
ATOM 5493 O O . SER A 1 723 ? -23.168 27.925 3.782 1.00 39.72 723 SER A O 1
ATOM 5495 N N . PRO A 1 724 ? -24.706 26.335 3.418 1.00 31.41 724 PRO A N 1
ATOM 5496 C CA . PRO A 1 724 ? -25.055 26.181 4.838 1.00 31.41 724 PRO A CA 1
ATOM 5497 C C . PRO A 1 724 ? -23.866 25.858 5.771 1.00 31.41 724 PRO A C 1
ATOM 5499 O O . PRO A 1 724 ? -24.030 25.875 6.987 1.00 31.41 724 PRO A O 1
ATOM 5502 N N . ASN A 1 725 ? -22.677 25.609 5.209 1.00 33.53 725 ASN A N 1
ATOM 5503 C CA . ASN A 1 725 ? -21.417 25.367 5.909 1.00 33.53 725 ASN A CA 1
ATOM 5504 C C . ASN A 1 725 ? -20.369 26.498 5.755 1.00 33.53 725 ASN A C 1
ATOM 5506 O O . ASN A 1 725 ? -19.220 26.285 6.129 1.00 33.53 725 ASN A O 1
ATOM 5510 N N . GLY A 1 726 ? -20.723 27.667 5.204 1.00 32.62 726 GLY A N 1
ATOM 5511 C CA . GLY A 1 726 ? -19.794 28.794 5.014 1.00 32.62 726 GLY A CA 1
ATOM 5512 C C . GLY A 1 726 ? -18.814 28.634 3.842 1.00 32.62 726 GLY A C 1
ATOM 5513 O O . GLY A 1 726 ? -17.625 28.886 4.017 1.00 32.62 726 GLY A O 1
ATOM 5514 N N . LEU A 1 727 ? -19.311 28.208 2.672 1.00 41.47 727 LEU A N 1
ATOM 5515 C CA . LEU A 1 727 ? -18.587 28.205 1.382 1.00 41.47 727 LEU A CA 1
ATOM 5516 C C . LEU A 1 727 ? -19.155 29.236 0.413 1.00 41.47 727 LEU A C 1
ATOM 5518 O O . LEU A 1 727 ? -20.381 29.483 0.531 1.00 41.47 727 LEU A O 1
#

Foldseek 3Di:
DDDDDDDPDPPDDDPQDLQDAADFQFLDDDDDPDDDDDDDDDDDDDDDDDDDDDDDDDDDDDDDDDDDDDDDPDDDPVDDPDSDQAQCVLLDLLRLLLQLLLLLLLQLQADLQLLLAATPPLFLQLLLLLVLLNLAPQQCSQFSCLLVLQLLLLVVLADPVLLVLLLVLLVVLLLLLLLLSQLLSLVLVLLVCLQVVVADPPFPHFDLQLLLQLLLLQLLSSLVNNQSLLQSLLVRLVPDDPVSVVLLVQDASRYSVSGDRGDDDPVVVVVDDPSSVSSSSSSSSSSSSNNNHDSRSSLRDHSNSFLSRRSSCVLFCVLVRPPRQDGGFSCLSNVLSVQSLVLADPVLNCLSSVLSVVLSVLSVLSSVLSSVLSVQSCCSNVVHDRDSVSSSVSSSSNSSSSSSSNSSSSNSSSVSSVPDDPVSSVSSNVSSVDPDHQPAHDSHNARAHHDDRDDNNVSRVPDDRDPSRSNDRDPCSSSVDDGPPDPPPDDDDDDDDDDDDDDDDDDDDDDDDDDDDDPPWDKDQDAPQRDMDTHLRVVCLVSLPHCQAQNAWNDYWDWDQADPPPLFPRDIFGWTFGQWWIWGADCVDDPPVRIDTHQLLSRVLVVDPCVPAAADAAEQHAPAWDADPPEDDIHGGPRNVCCVRSNHCNRFNGWHDHFHWDQFDPPQQAPRHIFGWTGHRTWIWTADPPDDPVPRIGTGSSRSVVVCVVVVVPRDGHRRDQDPVGD

Radius of gyration: 30.57 Å; chains: 1; bounding box: 119×74×86 Å

Sequence (727 aa):
MSKKTHTITVVAVIVFLAMGIIGTCAGYKETSLFAAGSSAQQDTTNPPPPPRPQSSPRPQSSPRPQSSPPPSNQGQNPGADSTQYTLEQAMSDNAQLSTIAFSGLAFITGSSGADTFMPPGKVADFFGFQYMRDVDTAGYGHNTTFLSRVANNVLYLLNDTQKAKLVALAKQQAPLYVNFAYNRFPLMNAFRRSLTGDIPTGSTGLNSQAVSTYTAGLYKTDADLSYNRAIVVGEIITSFTDEQKAYLAKMQFNNYLSWPDVAEDQNFKKSLTNDEFVAVMTYASELFSWYKGGLEADVYFCPERHGTYFGGFYMKDYPAMNNPDYFIGTDITGESGKAFLNTLDSEQKALVTGIIEEQRAALKEIAQIRTTVSTELRKAMAGGTVDKAKVYSLIGRYGELDGQMSALYASRFSAVNKTLTESQRATLVKLRNLSVVPQGAYKFSTPVAMPAIPNTDFMFGVGSLPQNVGQTTAPESFANTNDLNKPGANTGSPTPASGTNQGTPASGTNTGTPAAGANSEKCLTGSPTGKTVCGAFYDYWNKNGGLKYFGWPVSDVFTEQNAQPPAGDGQSYQVQYFERARMESHPKNQPPYDILLGLLGSEQWALSPNKSPTAAPAPGGENDCFSVPGFSPQTCGTIGQYWKVNGGLAKYGGPISNIFYEQNAQPPAGDGLVHIVQYFERARFEYHAEAAADYKIQFGLIGTEQYLTKTGGTKRVPAPVASPNGL

Secondary structure (DSSP, 8-state):
-----------------------------------------------PPPPP---------------PPPPP--------------HHHHHSHHHHHHHHHHHHHHHHHS-HHHHH---TT-SS--SSHHHHHHT-TTS-TTBTHHHHHHHHHHHHHS-HHHHHHHHHHHHHHHHHHHHHHHHHHHHHHHHHHHHHT-PPTT--S--HHHHHHHHHHHHHHHHHHHHHHHHHHHHHHHT--HHHHHHHHHS-TT-GGGS------HHHHHTS-HHHHHHHHHHHHHHHHHHH--HHHHH---GGGS-TTSSHHHHHHGGGTT-TT-B--SSHHHHHHHHHHHHS-HHHHHHHHTHHHHHHHHHHHHHHHHHHHHHHHHGGGGTPPP-HHHHHHHHHHHHHHHHHHHHHHHHHHHHHHHH--HHHHHHHHHHT------SSEEETTEEEPPPPPPP-GGGGT-S---TTTT-PPPPHHHHT---TTSTT----PPPPP-------------------------EE---TTS--EEHHHHHHHHHTTHHHHH-SB-S--EEEE-PPTTSS---EEEEEEBSS-EEEE-TTSPTTTTEEE--HHHHHHHH-S-SS--B-PPTT-STT-BPPTT--S-B-HHHHHHHHHTTHHHHH-SB-S-SEEEEPPPTTSS-S-EEEEEEETTEEEEE-TTS-GGGSEEE--HHHHHHHHHTTT-S-PPPPPPPTT--